Protein AF-0000000085030152 (afdb_homodimer)

Organism: Methanopyrus kandleri (strain AV19 / DSM 6324 / JCM 9639 / NBRC 100938) (NCBI:txid190192)

pLDDT: mean 93.63, std 11.18, range [39.62, 98.94]

Sequence (492 aa):
MAGKLVLVGAGPGDPELLTFKAARAISRGDVILKDRLVPDEIIKEHAPEDAEVIDVGKKPGGEGWTQEEINELIVREGSKGKTVVRVKSGDPLIFGRGAEEIEVALKHGMDVEVVPGVTSAIGVPTSLGLPLTHRKCASSFAVATGHEDPSKPENRVDFGALAEAADTLVVLMGARRLREIAREILEKRGNEPVAILERGTTEQERVKVGTLEDAAEGKLKARPPAVVVVGEVVKWWREVLGRETRMAGKLVLVGAGPGDPELLTFKAARAISRGDVILKDRLVPDEIIKEHAPEDAEVIDVGKKPGGEGWTQEEINELIVREGSKGKTVVRVKSGDPLIFGRGAEEIEVALKHGMDVEVVPGVTSAIGVPTSLGLPLTHRKCASSFAVATGHEDPSKPENRVDFGALAEAADTLVVLMGARRLREIAREILEKRGNEPVAILERGTTEQERVKVGTLEDAAEGKLKARPPAVVVVGEVVKWWREVLGRETR

Solvent-accessible surface area (backbone atoms only — not comparable to full-atom values): 23959 Å² total; per-residue (Å²): 110,45,12,31,39,35,39,22,5,44,7,54,40,29,68,45,48,25,21,48,46,32,43,54,51,38,43,64,22,46,31,35,39,32,34,63,69,43,50,67,66,52,52,71,72,30,40,38,88,83,32,47,77,43,64,54,40,60,42,95,93,70,78,47,59,46,70,67,54,48,47,49,50,51,47,57,47,18,63,73,44,31,34,34,23,41,39,26,49,9,18,30,32,58,85,51,63,36,65,60,50,50,52,55,36,46,77,64,58,25,48,78,46,43,36,48,24,22,31,43,87,52,31,36,40,26,50,71,63,32,40,56,33,38,95,90,67,18,60,21,30,30,42,32,51,46,62,69,56,80,88,43,67,88,62,56,74,51,50,37,47,34,47,71,35,30,46,17,41,33,34,37,64,21,44,92,40,38,34,62,52,24,45,38,28,29,75,66,65,42,78,38,35,30,36,40,35,21,40,34,66,38,97,72,46,41,38,38,59,51,32,25,58,38,21,40,71,61,74,48,81,58,56,79,62,38,42,37,40,36,24,62,45,48,50,49,30,32,72,70,69,60,60,60,62,90,110,47,12,31,40,35,38,22,6,44,8,52,38,30,67,45,47,24,21,50,48,34,44,54,52,40,43,62,21,44,30,36,39,32,34,64,69,42,52,64,65,51,50,71,70,32,40,39,88,84,33,48,76,42,64,53,40,61,42,94,92,68,80,48,59,46,71,68,54,49,46,49,50,53,48,58,48,19,63,74,44,31,34,35,23,40,39,26,49,8,17,27,31,58,86,50,64,36,62,57,48,50,51,56,37,47,77,64,58,25,47,78,46,43,38,48,24,23,31,43,87,53,32,36,40,25,48,71,63,33,39,56,32,39,96,88,65,17,58,20,29,31,43,31,50,46,63,68,54,81,89,43,68,88,62,57,73,51,53,38,47,35,48,70,36,31,45,18,41,33,34,36,63,20,47,91,40,37,34,62,51,25,45,39,29,30,75,66,64,42,78,40,34,29,35,40,35,22,41,35,66,37,96,71,45,40,40,38,59,51,31,24,58,38,21,40,70,61,76,48,82,56,57,79,61,37,42,35,40,36,25,62,46,49,50,50,30,32,71,71,68,60,61,60,61,95

Secondary structure (DSSP, 8-state):
---EEEEEE-BSS-GGG-BHHHHHHHTT-SEEEE-TTS-HHHHHHHS-TT-EEEESS--TTS----HHHHHHHHHHHHTTT-EEEEEESB-TTSSS-HHHHHHHHHHTT-EEEEE----HHHHHHHHTT--S-BTTTBSEEEEEE----TT-GGG---HHHHHHH-SEEEEES-GGGHHHHHHHHHHHH-S-EEEEEETTTSTT-EEEEEEHHHHHTTSS--PSSEEEEESHHHHHHHHHH-----/---EEEEEE-BSS-GGG-BHHHHHHHHT-SEEEE-TTS-HHHHHHHS-TT-EEEESS--TTS----HHHHHHHHHHHHTTT-EEEEEESB-TTSSS-HHHHHHHHHHTT-EEEEE----HHHHHHHHTT--S-BTTTBSEEEEEE----TT-GGG---HHHHHHH-SEEEEES-GGGHHHHHHHHHHHH-S-EEEEEETTTSTT-EEEEEEHHHHHTTSS--PSSEEEEESHHHHHHHHHH-----

Structure (mmCIF, N/CA/C/O backbone):
data_AF-0000000085030152-model_v1
#
loop_
_entity.id
_entity.type
_entity.pdbx_description
1 polymer 'uroporphyrinogen-III C-methyltransferase'
#
loop_
_atom_site.group_PDB
_atom_site.id
_atom_site.type_symbol
_atom_site.label_atom_id
_atom_site.label_alt_id
_atom_site.label_comp_id
_atom_site.label_asym_id
_atom_site.label_entity_id
_atom_site.label_seq_id
_atom_site.pdbx_PDB_ins_code
_atom_site.Cartn_x
_atom_site.Cartn_y
_atom_site.Cartn_z
_atom_site.occupancy
_atom_site.B_iso_or_equiv
_atom_site.auth_seq_id
_atom_site.auth_comp_id
_atom_site.auth_asym_id
_atom_site.auth_atom_id
_atom_site.pdbx_PDB_model_num
ATOM 1 N N . MET A 1 1 ? 14.172 29.625 13.328 1 76.38 1 MET A N 1
ATOM 2 C CA . MET A 1 1 ? 13.484 29.109 12.141 1 76.38 1 MET A CA 1
ATOM 3 C C . MET A 1 1 ? 12.719 27.844 12.469 1 76.38 1 MET A C 1
ATOM 5 O O . MET A 1 1 ? 13.117 27.078 13.359 1 76.38 1 MET A O 1
ATOM 9 N N . ALA A 1 2 ? 11.484 27.719 11.977 1 89.94 2 ALA A N 1
ATOM 10 C CA . ALA A 1 2 ? 10.688 26.562 12.375 1 89.94 2 ALA A CA 1
ATOM 11 C C . ALA A 1 2 ? 11.328 25.266 11.906 1 89.94 2 ALA A C 1
ATOM 13 O O . ALA A 1 2 ? 12.062 25.25 10.906 1 89.94 2 ALA A O 1
ATOM 14 N N . GLY A 1 3 ? 11.32 24.328 12.766 1 97.25 3 GLY A N 1
ATOM 15 C CA . GLY A 1 3 ? 11.93 23.031 12.531 1 97.25 3 GLY A CA 1
ATOM 16 C C . GLY A 1 3 ? 11.258 22.234 11.422 1 97.25 3 GLY A C 1
ATOM 17 O O . GLY A 1 3 ? 10.773 22.828 10.445 1 97.25 3 GLY A O 1
ATOM 18 N N . LYS A 1 4 ? 11.477 20.984 11.438 1 98.5 4 LYS A N 1
ATOM 19 C CA . LYS A 1 4 ? 11.023 20.078 10.383 1 98.5 4 LYS A CA 1
ATOM 20 C C . LYS A 1 4 ? 10.156 18.953 10.953 1 98.5 4 LYS A C 1
ATOM 22 O O . LYS A 1 4 ? 10.438 18.438 12.031 1 98.5 4 LYS A O 1
ATOM 27 N N . LEU A 1 5 ? 9.078 18.688 10.219 1 98.81 5 LEU A N 1
ATOM 28 C CA . LEU A 1 5 ? 8.289 17.484 10.492 1 98.81 5 LEU A CA 1
ATOM 29 C C . LEU A 1 5 ? 8.57 16.406 9.461 1 98.81 5 LEU A C 1
ATOM 31 O O . LEU A 1 5 ? 8.508 16.656 8.258 1 98.81 5 LEU A O 1
ATOM 35 N N . VAL A 1 6 ? 8.93 15.219 9.898 1 98.88 6 VAL A N 1
ATOM 36 C CA . VAL A 1 6 ? 9.07 14.047 9.039 1 98.88 6 VAL A CA 1
ATOM 37 C C . VAL A 1 6 ? 8.047 12.984 9.43 1 98.88 6 VAL A C 1
ATOM 39 O O . VAL A 1 6 ? 8.109 12.43 10.531 1 98.88 6 VAL A O 1
ATOM 42 N N . LEU A 1 7 ? 7.051 12.805 8.578 1 98.88 7 LEU A N 1
ATOM 43 C CA . LEU A 1 7 ? 6.102 11.711 8.766 1 98.88 7 LEU A CA 1
ATOM 44 C C . LEU A 1 7 ? 6.645 10.414 8.172 1 98.88 7 LEU A C 1
ATOM 46 O O . LEU A 1 7 ? 7.008 10.367 6.992 1 98.88 7 LEU A O 1
ATOM 50 N N . VAL A 1 8 ? 6.645 9.352 9 1 98.88 8 VAL A N 1
ATOM 51 C CA . VAL A 1 8 ? 7.297 8.117 8.586 1 98.88 8 VAL A CA 1
ATOM 52 C C . VAL A 1 8 ? 6.328 6.945 8.742 1 98.88 8 VAL A C 1
ATOM 54 O O . VAL A 1 8 ? 5.711 6.777 9.797 1 98.88 8 VAL A O 1
ATOM 57 N N . GLY A 1 9 ? 6.199 6.152 7.637 1 98.88 9 GLY A N 1
ATOM 58 C CA . GLY A 1 9 ? 5.508 4.879 7.746 1 98.88 9 GLY A CA 1
ATOM 59 C C . GLY A 1 9 ? 6.406 3.75 8.219 1 98.88 9 GLY A C 1
ATOM 60 O O . GLY A 1 9 ? 7.418 3.447 7.582 1 98.88 9 GLY A O 1
ATOM 61 N N . ALA A 1 10 ? 5.988 3.062 9.25 1 98.75 10 ALA A N 1
ATOM 62 C CA . ALA A 1 10 ? 6.836 2.051 9.883 1 98.75 10 ALA A CA 1
ATOM 63 C C . ALA A 1 10 ? 6.488 0.655 9.375 1 98.75 10 ALA A C 1
ATOM 65 O O . ALA A 1 10 ? 7.195 -0.312 9.664 1 98.75 10 ALA A O 1
ATOM 66 N N . GLY A 1 11 ? 5.414 0.539 8.625 1 98.62 11 GLY A N 1
ATOM 67 C CA . GLY A 1 11 ? 4.977 -0.769 8.172 1 98.62 11 GLY A CA 1
ATOM 68 C C . GLY A 1 11 ? 3.918 -1.392 9.062 1 98.62 11 GLY A C 1
ATOM 69 O O . GLY A 1 11 ? 3.455 -0.763 10.016 1 98.62 11 GLY A O 1
ATOM 70 N N . PRO A 1 12 ? 3.566 -2.605 8.773 1 98.56 12 PRO A N 1
ATOM 71 C CA . PRO A 1 12 ? 2.352 -3.168 9.367 1 98.56 12 PRO A CA 1
ATOM 72 C C . PRO A 1 12 ? 2.621 -3.889 10.688 1 98.56 12 PRO A C 1
ATOM 74 O O . PRO A 1 12 ? 1.688 -4.379 11.328 1 98.56 12 PRO A O 1
ATOM 77 N N . GLY A 1 13 ? 3.869 -4.016 11.148 1 97.94 13 GLY A N 1
ATOM 78 C CA . GLY A 1 13 ? 4.102 -4.684 12.422 1 97.94 13 GLY A CA 1
ATOM 79 C C . GLY A 1 13 ? 5.445 -5.379 12.492 1 97.94 13 GLY A C 1
ATOM 80 O O . GLY A 1 13 ? 6.094 -5.383 13.539 1 97.94 13 GLY A O 1
ATOM 81 N N . ASP A 1 14 ? 5.836 -6.059 11.461 1 98.56 14 ASP A N 1
ATOM 82 C CA . ASP A 1 14 ? 7.152 -6.68 11.344 1 98.56 14 ASP A CA 1
ATOM 83 C C . ASP A 1 14 ? 8.25 -5.621 11.227 1 98.56 14 ASP A C 1
ATOM 85 O O . ASP A 1 14 ? 8.289 -4.867 10.25 1 98.56 14 ASP A O 1
ATOM 89 N N . PRO A 1 15 ? 9.156 -5.555 12.188 1 98.69 15 PRO A N 1
ATOM 90 C CA . PRO A 1 15 ? 10.188 -4.523 12.125 1 98.69 15 PRO A CA 1
ATOM 91 C C . PRO A 1 15 ? 11.047 -4.625 10.867 1 98.69 15 PRO A C 1
ATOM 93 O O . PRO A 1 15 ? 11.609 -3.625 10.414 1 98.69 15 PRO A O 1
ATOM 96 N N . GLU A 1 16 ? 11.078 -5.758 10.289 1 98.75 16 GLU A N 1
ATOM 97 C CA . GLU A 1 16 ? 11.906 -5.965 9.102 1 98.75 16 GLU A CA 1
ATOM 98 C C . GLU A 1 16 ? 11.234 -5.387 7.859 1 98.75 16 GLU A C 1
ATOM 100 O O . GLU A 1 16 ? 11.859 -5.305 6.797 1 98.75 16 GLU A O 1
ATOM 105 N N . LEU A 1 17 ? 10 -4.992 7.988 1 98.94 17 LEU A N 1
ATOM 106 C CA . LEU A 1 17 ? 9.305 -4.391 6.855 1 98.94 17 LEU A CA 1
ATOM 107 C C . LEU A 1 17 ? 9.469 -2.873 6.859 1 98.94 17 LEU A C 1
ATOM 109 O O . LEU A 1 17 ? 8.867 -2.174 6.047 1 98.94 17 LEU A O 1
ATOM 113 N N . LEU A 1 18 ? 10.336 -2.348 7.758 1 98.94 18 LEU A N 1
ATOM 114 C CA . LEU A 1 18 ? 10.75 -0.949 7.719 1 98.94 18 LEU A CA 1
ATOM 115 C C . LEU A 1 18 ? 11.633 -0.679 6.5 1 98.94 18 LEU A C 1
ATOM 117 O O . LEU A 1 18 ? 12.508 -1.479 6.18 1 98.94 18 LEU A O 1
ATOM 121 N N . THR A 1 19 ? 11.414 0.407 5.801 1 98.94 19 THR A N 1
ATOM 122 C CA . THR A 1 19 ? 12.258 0.772 4.668 1 98.94 19 THR A CA 1
ATOM 123 C C . THR A 1 19 ? 13.562 1.407 5.148 1 98.94 19 THR A C 1
ATOM 125 O O . THR A 1 19 ? 13.625 1.942 6.254 1 98.94 19 THR A O 1
ATOM 128 N N . PHE A 1 20 ? 14.531 1.381 4.312 1 98.94 20 PHE A N 1
ATOM 129 C CA . PHE A 1 20 ? 15.789 2.066 4.613 1 98.94 20 PHE A CA 1
ATOM 130 C C . PHE A 1 20 ? 15.555 3.564 4.781 1 98.94 20 PHE A C 1
ATOM 132 O O . PHE A 1 20 ? 16.141 4.191 5.668 1 98.94 20 PHE A O 1
ATOM 139 N N . LYS A 1 21 ? 14.734 4.137 3.982 1 98.94 21 LYS A N 1
ATOM 140 C CA . LYS A 1 21 ? 14.438 5.562 4.051 1 98.94 21 LYS A CA 1
ATOM 141 C C . LYS A 1 21 ? 13.797 5.93 5.387 1 98.94 21 LYS A C 1
ATOM 143 O O . LYS A 1 21 ? 14.109 6.973 5.965 1 98.94 21 LYS A O 1
ATOM 148 N N . ALA A 1 22 ? 12.875 5.043 5.828 1 98.94 22 ALA A N 1
ATOM 149 C CA . ALA A 1 22 ? 12.242 5.258 7.125 1 98.94 22 ALA A CA 1
ATOM 150 C C . ALA A 1 22 ? 13.273 5.219 8.25 1 98.94 22 ALA A C 1
ATOM 152 O O . ALA A 1 22 ? 13.266 6.074 9.141 1 98.94 22 ALA A O 1
ATOM 153 N N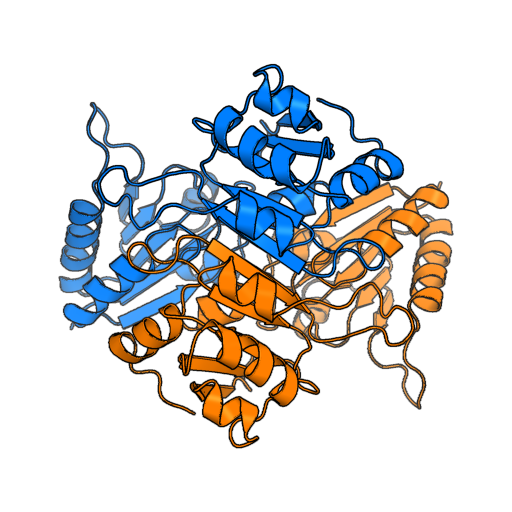 . ALA A 1 23 ? 14.117 4.234 8.227 1 98.94 23 ALA A N 1
ATOM 154 C CA . ALA A 1 23 ? 15.156 4.109 9.242 1 98.94 23 ALA A CA 1
ATOM 155 C C . ALA A 1 23 ? 16.047 5.344 9.266 1 98.94 23 ALA A C 1
ATOM 157 O O . ALA A 1 23 ? 16.375 5.867 10.336 1 98.94 23 ALA A O 1
ATOM 158 N N . ARG A 1 24 ? 16.438 5.785 8.109 1 98.81 24 ARG A N 1
ATOM 159 C CA . ARG A 1 24 ? 17.281 6.969 8 1 98.81 24 ARG A CA 1
ATOM 160 C C . ARG A 1 24 ? 16.578 8.203 8.555 1 98.81 24 ARG A C 1
ATOM 162 O O . ARG A 1 24 ? 17.188 9.031 9.234 1 98.81 24 ARG A O 1
ATOM 169 N N . ALA A 1 25 ? 15.328 8.359 8.227 1 98.88 25 ALA A N 1
ATOM 170 C CA . ALA A 1 25 ? 14.539 9.484 8.734 1 98.88 25 ALA A CA 1
ATOM 171 C C . ALA A 1 25 ? 14.484 9.461 10.258 1 98.88 25 ALA A C 1
ATOM 173 O O . ALA A 1 25 ? 14.664 10.5 10.906 1 98.88 25 ALA A O 1
ATOM 174 N N . ILE A 1 26 ? 14.258 8.289 10.82 1 98.88 26 ILE A N 1
ATOM 175 C CA . ILE A 1 26 ? 14.172 8.141 12.273 1 98.88 26 ILE A CA 1
ATOM 176 C C . ILE A 1 26 ? 15.508 8.523 12.906 1 98.88 26 ILE A C 1
ATOM 178 O O . ILE A 1 26 ? 15.539 9.219 13.93 1 98.88 26 ILE A O 1
ATOM 182 N N . SER A 1 27 ? 16.562 8.195 12.289 1 98.81 27 SER A N 1
ATOM 183 C CA . SER A 1 27 ? 17.906 8.398 12.836 1 98.81 27 SER A CA 1
ATOM 184 C C . SER A 1 27 ? 18.281 9.875 12.852 1 98.81 27 SER A C 1
ATOM 186 O O . SER A 1 27 ? 19.266 10.266 13.477 1 98.81 27 SER A O 1
ATOM 188 N N . ARG A 1 28 ? 17.484 10.68 12.242 1 97.88 28 ARG A N 1
ATOM 189 C CA . ARG A 1 28 ? 17.781 12.102 12.156 1 97.88 28 ARG A CA 1
ATOM 190 C C . ARG A 1 28 ? 16.906 12.914 13.102 1 97.88 28 ARG A C 1
ATOM 192 O O . ARG A 1 28 ? 17.016 14.141 13.164 1 97.88 28 ARG A O 1
ATOM 199 N N . GLY A 1 29 ? 16.109 12.266 13.859 1 98.62 29 GLY A N 1
ATOM 200 C CA . GLY A 1 29 ? 15.117 12.969 14.656 1 98.62 29 GLY A CA 1
ATOM 201 C C . GLY A 1 29 ? 15.664 13.484 15.977 1 98.62 29 GLY A C 1
ATOM 202 O O . GLY A 1 29 ? 16.422 12.781 16.656 1 98.62 29 GLY A O 1
ATOM 203 N N . ASP A 1 30 ? 15.289 14.758 16.297 1 98.62 30 ASP A N 1
ATOM 204 C CA . ASP A 1 30 ? 15.516 15.273 17.641 1 98.62 30 ASP A CA 1
ATOM 205 C C . ASP A 1 30 ? 14.445 14.789 18.609 1 98.62 30 ASP A C 1
ATOM 207 O O . ASP A 1 30 ? 14.727 14.516 19.766 1 98.62 30 ASP A O 1
ATOM 211 N N . VAL A 1 31 ? 13.227 14.734 18.156 1 98.75 31 VAL A N 1
ATOM 212 C CA . VAL A 1 31 ? 12.055 14.258 18.891 1 98.75 31 VAL A CA 1
ATOM 213 C C . VAL A 1 31 ? 11.32 13.219 18.047 1 98.75 31 VAL A C 1
ATOM 215 O O . VAL A 1 31 ? 11.016 13.453 16.875 1 98.75 31 VAL A O 1
ATOM 218 N N . ILE A 1 32 ? 11.078 12.078 18.641 1 98.75 32 ILE A N 1
ATOM 219 C CA . ILE A 1 32 ? 10.375 10.992 17.969 1 98.75 32 ILE A CA 1
ATOM 220 C C . ILE A 1 32 ? 9.016 10.766 18.625 1 98.75 32 ILE A C 1
ATOM 222 O O . ILE A 1 32 ? 8.93 10.477 19.812 1 98.75 32 ILE A O 1
ATOM 226 N N . LEU A 1 33 ? 7.957 11 17.859 1 98.25 33 LEU A N 1
ATOM 227 C CA . LEU A 1 33 ? 6.598 10.68 18.281 1 98.25 33 LEU A CA 1
ATOM 228 C C . LEU A 1 33 ? 6.145 9.344 17.688 1 98.25 33 LEU A C 1
ATOM 230 O O . LEU A 1 33 ? 5.996 9.227 16.469 1 98.25 33 LEU A O 1
ATOM 234 N N . LYS A 1 34 ? 5.922 8.375 18.516 1 97.06 34 LYS A N 1
ATOM 235 C CA . LYS A 1 34 ? 5.637 7.02 18.062 1 97.06 34 LYS A CA 1
ATOM 236 C C . LYS A 1 34 ? 4.18 6.652 18.312 1 97.06 34 LYS A C 1
ATOM 238 O O . LYS A 1 34 ? 3.645 6.902 19.391 1 97.06 34 LYS A O 1
ATOM 243 N N . ASP A 1 35 ? 3.59 5.996 17.297 1 93.94 35 ASP A N 1
ATOM 244 C CA . ASP A 1 35 ? 2.234 5.469 17.422 1 93.94 35 ASP A CA 1
ATOM 245 C C . ASP A 1 35 ? 2.221 4.176 18.219 1 93.94 35 ASP A C 1
ATOM 247 O O . ASP A 1 35 ? 3.252 3.514 18.359 1 93.94 35 ASP A O 1
ATOM 251 N N . ARG A 1 36 ? 1.049 3.816 18.641 1 90.56 36 ARG A N 1
ATOM 252 C CA . ARG A 1 36 ? 0.833 2.688 19.547 1 90.56 36 ARG A CA 1
ATOM 253 C C . ARG A 1 36 ? 1.262 1.378 18.891 1 90.56 36 ARG A C 1
ATOM 255 O O . ARG A 1 36 ? 1.889 0.533 19.531 1 90.56 36 ARG A O 1
ATOM 262 N N . LEU A 1 37 ? 0.99 1.215 17.641 1 93.38 37 LEU A N 1
ATOM 263 C CA . LEU A 1 37 ? 1.164 -0.093 17.016 1 93.38 37 LEU A CA 1
ATOM 264 C C . LEU A 1 37 ? 2.564 -0.234 16.438 1 93.38 37 LEU A C 1
ATOM 266 O O . LEU A 1 37 ? 2.922 -1.294 15.914 1 93.38 37 LEU A O 1
ATOM 270 N N . VAL A 1 38 ? 3.395 0.782 16.484 1 97 38 VAL A N 1
ATOM 271 C CA . VAL A 1 38 ? 4.773 0.716 16.016 1 97 38 VAL A CA 1
ATOM 272 C C . VAL A 1 38 ? 5.613 -0.112 16.984 1 97 38 VAL A C 1
ATOM 274 O O . VAL A 1 38 ? 5.645 0.166 18.188 1 97 38 VAL A O 1
ATOM 277 N N . PRO A 1 39 ? 6.316 -1.089 16.453 1 97.06 39 PRO A N 1
ATOM 278 C CA . PRO A 1 39 ? 7.164 -1.884 17.344 1 97.06 39 PRO A CA 1
ATOM 279 C C . PRO A 1 39 ? 8.242 -1.05 18.031 1 97.06 39 PRO A C 1
ATOM 281 O O . PRO A 1 39 ? 8.891 -0.219 17.391 1 97.06 39 PRO A O 1
ATOM 284 N N . ASP A 1 40 ? 8.484 -1.348 19.297 1 96.75 40 ASP A N 1
ATOM 285 C CA . ASP A 1 40 ? 9.508 -0.638 20.062 1 96.75 40 ASP A CA 1
ATOM 286 C C . ASP A 1 40 ? 10.898 -0.87 19.469 1 96.75 40 ASP A C 1
ATOM 288 O O . ASP A 1 40 ? 11.766 0.004 19.531 1 96.75 40 ASP A O 1
ATOM 292 N N . GLU A 1 41 ? 11.031 -2.018 18.891 1 97.75 41 GLU A N 1
ATOM 293 C CA . GLU A 1 41 ? 12.312 -2.418 18.312 1 97.75 41 GLU A CA 1
ATOM 294 C C . GLU A 1 41 ? 12.773 -1.416 17.25 1 97.75 41 GLU A C 1
ATOM 296 O O . GLU A 1 41 ? 13.969 -1.165 17.109 1 97.75 41 GLU A O 1
ATOM 301 N N . ILE A 1 42 ? 11.867 -0.872 16.531 1 98.62 42 ILE A N 1
ATOM 302 C CA . ILE A 1 42 ? 12.18 0.079 15.469 1 98.62 42 ILE A CA 1
ATOM 303 C C . ILE A 1 42 ? 12.812 1.334 16.062 1 98.62 42 ILE A C 1
ATOM 305 O O . ILE A 1 42 ? 13.828 1.824 15.57 1 98.62 42 ILE A O 1
ATOM 309 N N . ILE A 1 43 ? 12.234 1.825 17.141 1 98.38 43 ILE A N 1
ATOM 310 C CA . ILE A 1 43 ? 12.727 3.035 17.797 1 98.38 43 ILE A CA 1
ATOM 311 C C . ILE A 1 43 ? 14.07 2.746 18.469 1 98.38 43 ILE A C 1
ATOM 313 O O . ILE A 1 43 ? 15.023 3.506 18.297 1 98.38 43 ILE A O 1
ATOM 317 N N . LYS A 1 44 ? 14.156 1.626 19.156 1 98.06 44 LYS A N 1
ATOM 318 C CA . LYS A 1 44 ? 15.375 1.247 19.859 1 98.06 44 LYS A CA 1
ATOM 319 C C . LYS A 1 44 ? 16.562 1.135 18.906 1 98.06 44 LYS A C 1
ATOM 321 O O . LYS A 1 44 ? 17.672 1.542 19.234 1 98.06 44 LYS A O 1
ATOM 326 N N . GLU A 1 45 ? 16.281 0.688 17.766 1 98.44 45 GLU A N 1
ATOM 327 C CA . GLU A 1 45 ? 17.359 0.374 16.828 1 98.44 45 GLU A CA 1
ATOM 328 C C . GLU A 1 45 ? 17.781 1.612 16.047 1 98.44 45 GLU A C 1
ATOM 330 O O . GLU A 1 45 ? 18.953 1.748 15.672 1 98.44 45 GLU A O 1
ATOM 335 N N . HIS A 1 46 ? 16.828 2.541 15.812 1 98.75 46 HIS A N 1
ATOM 336 C CA . HIS A 1 46 ? 17.156 3.518 14.781 1 98.75 46 HIS A CA 1
ATOM 337 C C . HIS A 1 46 ? 17.141 4.938 15.344 1 98.75 46 HIS A C 1
ATOM 339 O O . HIS A 1 46 ? 17.672 5.859 14.727 1 98.75 46 HIS A O 1
ATOM 345 N N . ALA A 1 47 ? 16.531 5.152 16.453 1 98.56 47 ALA A N 1
ATOM 346 C CA . ALA A 1 47 ? 16.5 6.492 17.031 1 98.56 47 ALA A CA 1
ATOM 347 C C . ALA A 1 47 ? 17.859 6.883 17.594 1 98.56 47 ALA A C 1
ATOM 349 O O . ALA A 1 47 ? 18.562 6.051 18.188 1 98.56 47 ALA A O 1
ATOM 350 N N . PRO A 1 48 ? 18.234 8.148 17.484 1 98.31 48 PRO A N 1
ATOM 351 C CA . PRO A 1 48 ? 19.453 8.602 18.172 1 98.31 48 PRO A CA 1
ATOM 352 C C . PRO A 1 48 ? 19.359 8.445 19.688 1 98.31 48 PRO A C 1
ATOM 354 O O . PRO A 1 48 ? 18.281 8.57 20.25 1 98.31 48 PRO A O 1
ATOM 357 N N . GLU A 1 49 ? 20.484 8.289 20.234 1 97.12 49 GLU A N 1
ATOM 358 C CA . GLU A 1 49 ? 20.547 8.102 21.672 1 97.12 49 GLU A CA 1
ATOM 359 C C . GLU A 1 49 ? 20.031 9.328 22.406 1 97.12 49 GLU A C 1
ATOM 361 O O . GLU A 1 49 ? 19.406 9.203 23.469 1 97.12 49 GLU A O 1
ATOM 366 N N . ASP A 1 50 ? 20.234 10.43 21.891 1 97.75 50 ASP A N 1
ATOM 367 C CA . ASP A 1 50 ? 19.891 11.672 22.578 1 97.75 50 ASP A CA 1
ATOM 368 C C . ASP A 1 50 ? 18.516 12.18 22.141 1 97.75 50 ASP A C 1
ATOM 370 O O . ASP A 1 50 ? 18.062 13.234 22.594 1 97.75 50 ASP A O 1
ATOM 374 N N . ALA A 1 51 ? 17.844 11.461 21.266 1 98.44 51 ALA A N 1
ATOM 375 C CA . ALA A 1 51 ? 16.5 11.875 20.844 1 98.44 51 ALA A CA 1
ATOM 376 C C . ALA A 1 51 ? 15.492 11.727 21.969 1 98.44 51 ALA A C 1
ATOM 378 O O . ALA A 1 51 ? 15.555 10.773 22.75 1 98.44 51 ALA A O 1
ATOM 379 N N . GLU A 1 52 ? 14.555 12.648 22.094 1 98.38 52 GLU A N 1
ATOM 380 C CA . GLU A 1 52 ? 13.391 12.477 22.953 1 98.38 52 GLU A CA 1
ATOM 381 C C . GLU A 1 52 ? 12.336 11.602 22.281 1 98.38 52 GLU A C 1
ATOM 383 O O . GLU A 1 52 ? 11.859 11.906 21.188 1 98.38 52 GLU A O 1
ATOM 388 N N . VAL A 1 53 ? 12.016 10.516 22.938 1 97.88 53 VAL A N 1
ATOM 389 C CA . VAL A 1 53 ? 11.016 9.594 22.391 1 97.88 53 VAL A CA 1
ATOM 390 C C . VAL A 1 53 ? 9.727 9.695 23.203 1 97.88 53 VAL A C 1
ATOM 392 O O . VAL A 1 53 ? 9.734 9.539 24.422 1 97.88 53 VAL A O 1
ATOM 395 N N . ILE A 1 54 ? 8.617 9.977 22.516 1 96.81 54 ILE A N 1
ATOM 396 C CA . ILE A 1 54 ? 7.309 10.125 23.156 1 96.81 54 ILE A CA 1
ATOM 397 C C . ILE A 1 54 ? 6.312 9.172 22.5 1 96.81 54 ILE A C 1
ATOM 399 O O . ILE A 1 54 ? 6.086 9.227 21.297 1 96.81 54 ILE A O 1
ATOM 403 N N . ASP A 1 55 ? 5.73 8.289 23.266 1 95 55 ASP A N 1
ATOM 404 C CA . ASP A 1 55 ? 4.645 7.438 22.797 1 95 55 ASP A CA 1
ATOM 405 C C . ASP A 1 55 ? 3.316 8.188 22.797 1 95 55 ASP A C 1
ATOM 407 O O . ASP A 1 55 ? 2.789 8.531 23.844 1 95 55 ASP A O 1
ATOM 411 N N . VAL A 1 56 ? 2.832 8.367 21.656 1 94.25 56 VAL A N 1
ATOM 412 C CA . VAL A 1 56 ? 1.613 9.164 21.562 1 94.25 56 VAL A CA 1
ATOM 413 C C . VAL A 1 56 ? 0.409 8.258 21.344 1 94.25 56 VAL A C 1
ATOM 415 O O . VAL A 1 56 ? -0.678 8.719 21 1 94.25 56 VAL A O 1
ATOM 418 N N . GLY A 1 57 ? 0.659 6.875 21.359 1 82.06 57 GLY A N 1
ATOM 419 C CA . GLY A 1 57 ? -0.463 5.953 21.328 1 82.06 57 GLY A CA 1
ATOM 420 C C . GLY A 1 57 ? -1.189 5.844 22.656 1 82.06 57 GLY A C 1
ATOM 421 O O . GLY A 1 57 ? -2.396 5.598 22.688 1 82.06 57 GLY A O 1
ATOM 422 N N . LYS A 1 58 ? -0.224 5.469 23.938 1 59.94 58 LYS A N 1
ATOM 423 C CA . LYS A 1 58 ? -0.718 5.086 25.25 1 59.94 58 LYS A CA 1
ATOM 424 C C . LYS A 1 58 ? -0.632 6.254 26.234 1 59.94 58 LYS A C 1
ATOM 426 O O . LYS A 1 58 ? 0.368 6.977 26.25 1 59.94 58 LYS A O 1
ATOM 431 N N . LYS A 1 59 ? -1.252 7.332 26.641 1 52.19 59 LYS A N 1
ATOM 432 C CA . LYS A 1 59 ? -0.854 7.969 27.891 1 52.19 59 LYS A CA 1
ATOM 433 C C . LYS A 1 59 ? -1.07 7.035 29.078 1 52.19 59 LYS A C 1
ATOM 435 O O . LYS A 1 59 ? -2.07 6.316 29.141 1 52.19 59 LYS A O 1
ATOM 440 N N . PRO A 1 60 ? -0.068 6.625 29.969 1 39.62 60 PRO A N 1
ATOM 441 C CA . PRO A 1 60 ? -0.259 6.059 31.312 1 39.62 60 PRO A CA 1
ATOM 442 C C . PRO A 1 60 ? -1.355 6.77 32.094 1 39.62 60 PRO A C 1
ATOM 444 O O . PRO A 1 60 ? -1.351 8 32.188 1 39.62 60 PRO A O 1
ATOM 447 N N . GLY A 1 61 ? -2.57 6.164 32.562 1 45.94 61 GLY A N 1
ATOM 448 C CA . GLY A 1 61 ? -3.641 6.512 33.469 1 45.94 61 GLY A CA 1
ATOM 449 C C . GLY A 1 61 ? -4.926 6.906 32.781 1 45.94 61 GLY A C 1
ATOM 450 O O . GLY A 1 61 ? -5.844 7.445 33.406 1 45.94 61 GLY A O 1
ATOM 451 N N . GLY A 1 62 ? -5.324 6.684 31.531 1 47.88 62 GLY A N 1
ATOM 452 C CA . GLY A 1 62 ? -6.605 6.688 30.844 1 47.88 62 GLY A CA 1
ATOM 453 C C . GLY A 1 62 ? -6.539 7.266 29.438 1 47.88 62 GLY A C 1
ATOM 454 O O . GLY A 1 62 ? -6.375 6.527 28.469 1 47.88 62 GLY A O 1
ATOM 455 N N . GLU A 1 63 ? -6.695 8.695 29.234 1 57.44 63 GLU A N 1
ATOM 456 C CA . GLU A 1 63 ? -7.141 9.477 28.078 1 57.44 63 GLU A CA 1
ATOM 457 C C . GLU A 1 63 ? -6.023 9.633 27.047 1 57.44 63 GLU A C 1
ATOM 459 O O . GLU A 1 63 ? -4.922 10.07 27.391 1 57.44 63 GLU A O 1
ATOM 464 N N . GLY A 1 64 ? -5.805 8.82 25.984 1 70.31 64 GLY A N 1
ATOM 465 C CA . GLY A 1 64 ? -4.879 8.891 24.859 1 70.31 64 GLY A CA 1
ATOM 466 C C . GLY A 1 64 ? -4.77 10.281 24.266 1 70.31 64 GLY A C 1
ATOM 467 O O . GLY A 1 64 ? -5.488 11.195 24.672 1 70.31 64 GLY A O 1
ATOM 468 N N . TRP A 1 65 ? -3.537 10.453 23.703 1 87.25 65 TRP A N 1
ATOM 469 C CA . TRP A 1 65 ? -3.338 11.734 23.016 1 87.25 65 TRP A CA 1
ATOM 470 C C . TRP A 1 65 ? -4.426 11.969 21.984 1 87.25 65 TRP A C 1
ATOM 472 O O . TRP A 1 65 ? -4.758 11.078 21.203 1 87.25 65 TRP A O 1
ATOM 482 N N . THR A 1 66 ? -5.105 13.031 22.188 1 90.75 66 THR A N 1
ATOM 483 C CA . THR A 1 66 ? -5.98 13.438 21.094 1 90.75 66 THR A CA 1
ATOM 484 C C . THR A 1 66 ? -5.164 13.953 19.922 1 90.75 66 THR A C 1
ATOM 486 O O . THR A 1 66 ? -3.984 14.281 20.062 1 90.75 66 THR A O 1
ATOM 489 N N . GLN A 1 67 ? -5.723 13.977 18.797 1 93.31 67 GLN A N 1
ATOM 490 C CA . GLN A 1 67 ? -5.055 14.539 17.625 1 93.31 67 GLN A CA 1
ATOM 491 C C . GLN A 1 67 ? -4.633 15.984 17.875 1 93.31 67 GLN A C 1
ATOM 493 O O . GLN A 1 67 ? -3.551 16.391 17.453 1 93.31 67 GLN A O 1
ATOM 498 N N . GLU A 1 68 ? -5.465 16.719 18.562 1 94.44 68 GLU A N 1
ATOM 499 C CA . GLU A 1 68 ? -5.16 18.109 18.891 1 94.44 68 GLU A CA 1
ATOM 500 C C . GLU A 1 68 ? -3.914 18.219 19.75 1 94.44 68 GLU A C 1
ATOM 502 O O . GLU A 1 68 ? -3.057 19.078 19.516 1 94.44 68 GLU A O 1
ATOM 507 N N . GLU A 1 69 ? -3.846 17.359 20.672 1 95.19 69 GLU A N 1
ATOM 508 C CA . GLU A 1 69 ? -2.684 17.344 21.547 1 95.19 69 GLU A CA 1
ATOM 509 C C . GLU A 1 69 ? -1.414 16.984 20.781 1 95.19 69 GLU A C 1
ATOM 511 O O . GLU A 1 69 ? -0.35 17.562 21.031 1 95.19 69 GLU A O 1
ATOM 516 N N . ILE A 1 70 ? -1.529 16.047 19.891 1 96.88 70 ILE A N 1
ATOM 517 C CA . ILE A 1 70 ? -0.387 15.641 19.078 1 96.88 70 ILE A CA 1
ATOM 518 C C . ILE A 1 70 ? 0.048 16.797 18.172 1 96.88 70 ILE A C 1
ATOM 520 O O . ILE A 1 70 ? 1.241 17.078 18.062 1 96.88 70 ILE A O 1
ATOM 524 N N . ASN A 1 71 ? -0.917 17.453 17.641 1 97.62 71 ASN A N 1
ATOM 525 C CA . ASN A 1 71 ? -0.625 18.609 16.797 1 97.62 71 ASN A CA 1
ATOM 526 C C . ASN A 1 71 ? 0.124 19.688 17.578 1 97.62 71 ASN A C 1
ATOM 528 O O . ASN A 1 71 ? 1.104 20.25 17.078 1 97.62 71 ASN A O 1
ATOM 532 N N . GLU A 1 72 ? -0.355 19.938 18.75 1 97.62 72 GLU A N 1
ATOM 533 C CA . GLU A 1 72 ? 0.28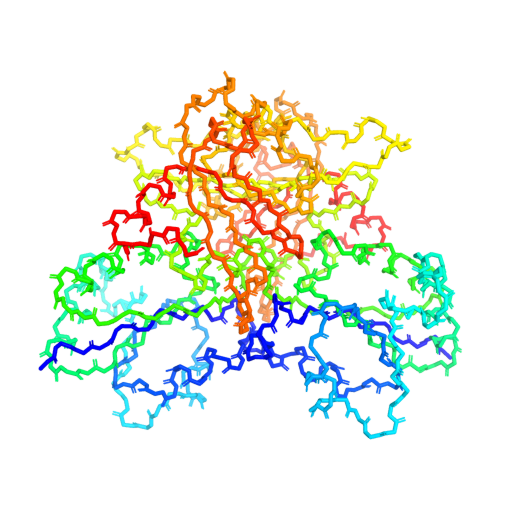9 20.938 19.609 1 97.62 72 GLU A CA 1
ATOM 534 C C . GLU A 1 72 ? 1.73 20.547 19.922 1 97.62 72 GLU A C 1
ATOM 536 O O . GLU A 1 72 ? 2.621 21.391 19.938 1 97.62 72 GLU A O 1
ATOM 541 N N . LEU A 1 73 ? 1.887 19.297 20.172 1 97.5 73 LEU A N 1
ATOM 542 C CA . LEU A 1 73 ? 3.219 18.781 20.469 1 97.5 73 LEU A CA 1
ATOM 543 C C . LEU A 1 73 ? 4.148 18.969 19.281 1 97.5 73 LEU A C 1
ATOM 545 O O . LEU A 1 73 ? 5.297 19.391 19.438 1 97.5 73 LEU A O 1
ATOM 549 N N . ILE A 1 74 ? 3.695 18.656 18.078 1 98.44 74 ILE A N 1
ATOM 550 C CA . ILE A 1 74 ? 4.461 18.828 16.844 1 98.44 74 ILE A CA 1
ATOM 551 C C . ILE A 1 74 ? 4.891 20.281 16.703 1 98.44 74 ILE A C 1
ATOM 553 O O . ILE A 1 74 ? 6.07 20.562 16.484 1 98.44 74 ILE A O 1
ATOM 557 N N . VAL A 1 75 ? 3.984 21.188 16.922 1 98.25 75 VAL A N 1
ATOM 558 C CA . VAL A 1 75 ? 4.238 22.609 16.734 1 98.25 75 VAL A CA 1
ATOM 559 C C . VAL A 1 75 ? 5.199 23.109 17.812 1 98.25 75 VAL A C 1
ATOM 561 O O . VAL A 1 75 ? 6.133 23.859 17.516 1 98.25 75 VAL A O 1
ATOM 564 N N . ARG A 1 76 ? 4.93 22.688 19 1 98.12 76 ARG A N 1
ATOM 565 C CA . ARG A 1 76 ? 5.762 23.109 20.125 1 98.12 76 ARG A CA 1
ATOM 566 C C . ARG A 1 76 ? 7.223 22.734 19.906 1 98.12 76 ARG A C 1
ATOM 568 O O . ARG A 1 76 ? 8.117 23.562 20.016 1 98.12 76 ARG A O 1
ATOM 575 N N . GLU A 1 77 ? 7.461 21.484 19.516 1 98.19 77 GLU A N 1
ATOM 576 C CA . GLU A 1 77 ? 8.828 21.016 19.297 1 98.19 77 GLU A CA 1
ATOM 577 C C . GLU A 1 77 ? 9.422 21.625 18.031 1 98.19 77 GLU A C 1
ATOM 579 O O . GLU A 1 77 ? 10.602 21.969 18 1 98.19 77 GLU A O 1
ATOM 584 N N . GLY A 1 78 ? 8.617 21.688 16.984 1 97.75 78 GLY A N 1
ATOM 585 C CA . GLY A 1 78 ? 9.062 22.312 15.75 1 97.75 78 GLY A CA 1
ATOM 586 C C . GLY A 1 78 ? 9.469 23.766 15.922 1 97.75 78 GLY A C 1
ATOM 587 O O . GLY A 1 78 ? 10.422 24.234 15.289 1 97.75 78 GLY A O 1
ATOM 588 N N . SER A 1 79 ? 8.781 24.484 16.812 1 97.19 79 SER A N 1
ATOM 589 C CA . SER A 1 79 ? 9.062 25.906 17.047 1 97.19 79 SER A CA 1
ATOM 590 C C . SER A 1 79 ? 10.43 26.094 17.688 1 97.19 79 SER A C 1
ATOM 592 O O . SER A 1 79 ? 10.992 27.188 17.656 1 97.19 79 SER A O 1
ATOM 594 N N . LYS A 1 80 ? 10.961 25.078 18.234 1 97.75 80 LYS A N 1
ATOM 595 C CA . LYS A 1 80 ? 12.297 25.109 18.828 1 97.75 80 LYS A CA 1
ATOM 596 C C . LYS A 1 80 ? 13.375 24.828 17.781 1 97.75 80 LYS A C 1
ATOM 598 O O . LYS A 1 80 ? 14.547 24.688 18.125 1 97.75 80 LYS A O 1
ATOM 603 N N . GLY A 1 81 ? 12.961 24.625 16.562 1 98.12 81 GLY A N 1
ATOM 604 C CA . GLY A 1 81 ? 13.891 24.359 15.484 1 98.12 81 GLY A CA 1
ATOM 605 C C . GLY A 1 81 ? 14.266 22.891 15.367 1 98.12 81 GLY A C 1
ATOM 606 O O . GLY A 1 81 ? 15.188 22.531 14.625 1 98.12 81 GLY A O 1
ATOM 607 N N . LYS A 1 82 ? 13.562 22.047 16.016 1 98.56 82 LYS A N 1
ATOM 608 C CA . LYS A 1 82 ? 13.906 20.625 16.094 1 98.56 82 LYS A CA 1
ATOM 609 C C . LYS A 1 82 ? 13.32 19.859 14.914 1 98.56 82 LYS A C 1
ATOM 611 O O . LYS A 1 82 ? 12.352 20.312 14.297 1 98.56 82 LYS A O 1
ATOM 616 N N . THR A 1 83 ? 13.961 18.766 14.586 1 98.75 83 THR A N 1
ATOM 617 C CA . THR A 1 83 ? 13.375 17.781 13.68 1 98.75 83 THR A CA 1
ATOM 618 C C . THR A 1 83 ? 12.469 16.812 14.438 1 98.75 83 THR A C 1
ATOM 620 O O . THR A 1 83 ? 12.938 16.016 15.242 1 98.75 83 THR A O 1
ATOM 623 N N . VAL A 1 84 ? 11.188 16.953 14.172 1 98.88 84 VAL A N 1
ATOM 624 C CA . VAL A 1 84 ? 10.188 16.078 14.773 1 98.88 84 VAL A CA 1
ATOM 625 C C . VAL A 1 84 ? 9.859 14.922 13.82 1 98.88 84 VAL A C 1
ATOM 627 O O . VAL A 1 84 ? 9.375 15.156 12.711 1 98.88 84 VAL A O 1
ATOM 630 N N . VAL A 1 85 ? 10.133 13.68 14.234 1 98.94 85 VAL A N 1
ATOM 631 C CA . VAL A 1 85 ? 9.812 12.508 13.43 1 98.94 85 VAL A CA 1
ATOM 632 C C . VAL A 1 85 ? 8.57 11.82 13.992 1 98.94 85 VAL A C 1
ATOM 634 O O . VAL A 1 85 ? 8.586 11.336 15.133 1 98.94 85 VAL A O 1
ATOM 637 N N . ARG A 1 86 ? 7.527 11.867 13.234 1 98.88 86 ARG A N 1
ATOM 638 C CA . ARG A 1 86 ? 6.266 11.219 13.57 1 98.88 86 ARG A CA 1
ATOM 639 C C . ARG A 1 86 ? 6.184 9.828 12.945 1 98.88 86 ARG A C 1
ATOM 641 O O . ARG A 1 86 ? 5.918 9.695 11.742 1 98.88 86 ARG A O 1
ATOM 648 N N . VAL A 1 87 ? 6.379 8.758 13.789 1 98.75 87 VAL A N 1
ATOM 649 C CA . VAL A 1 87 ? 6.441 7.391 13.289 1 98.75 87 VAL A CA 1
ATOM 650 C C . VAL A 1 87 ? 5.066 6.734 13.414 1 98.75 87 VAL A C 1
ATOM 652 O O . VAL A 1 87 ? 4.57 6.523 14.523 1 98.75 87 VAL A O 1
ATOM 655 N N . LYS A 1 88 ? 4.512 6.457 12.297 1 98.25 88 LYS A N 1
ATOM 656 C CA . LYS A 1 88 ? 3.148 5.938 12.242 1 98.25 88 LYS A CA 1
ATOM 657 C C . LYS A 1 88 ? 3.129 4.496 11.75 1 98.25 88 LYS A C 1
ATOM 659 O O . LYS A 1 88 ? 3.988 4.09 10.969 1 98.25 88 LYS A O 1
ATOM 664 N N . SER A 1 89 ? 2.152 3.697 12.219 1 97.38 89 SER A N 1
ATOM 665 C CA . SER A 1 89 ? 1.961 2.334 11.734 1 97.38 89 SER A CA 1
ATOM 666 C C . SER A 1 89 ? 1.491 2.326 10.281 1 97.38 89 SER A C 1
ATOM 668 O O . SER A 1 89 ? 0.676 3.16 9.883 1 97.38 89 SER A O 1
ATOM 670 N N . GLY A 1 90 ? 2.021 1.371 9.539 1 98.06 90 GLY A N 1
ATOM 671 C CA . GLY A 1 90 ? 1.661 1.291 8.133 1 98.06 90 GLY A CA 1
ATOM 672 C C . GLY A 1 90 ? 2.221 2.434 7.309 1 98.06 90 GLY A C 1
ATOM 673 O O . GLY A 1 90 ? 3.432 2.664 7.297 1 98.06 90 GLY A O 1
ATOM 674 N N . ASP A 1 91 ? 1.373 3.148 6.676 1 98.75 91 ASP A N 1
ATOM 675 C CA . ASP A 1 91 ? 1.668 4.344 5.895 1 98.75 91 ASP A CA 1
ATOM 676 C C . ASP A 1 91 ? 1.036 5.582 6.523 1 98.75 91 ASP A C 1
ATOM 678 O O . ASP A 1 91 ? -0.109 5.539 6.977 1 98.75 91 ASP A O 1
ATOM 682 N N . PRO A 1 92 ? 1.765 6.691 6.496 1 98.5 92 PRO A N 1
ATOM 683 C CA . PRO A 1 92 ? 1.29 7.848 7.262 1 98.5 92 PRO A CA 1
ATOM 684 C C . PRO A 1 92 ? 0.057 8.5 6.645 1 98.5 92 PRO A C 1
ATOM 686 O O . PRO A 1 92 ? -0.632 9.281 7.305 1 98.5 92 PRO A O 1
ATOM 689 N N . LEU A 1 93 ? -0.228 8.219 5.375 1 98.5 93 LEU A N 1
ATOM 690 C CA . LEU A 1 93 ? -1.298 8.961 4.715 1 98.5 93 LEU A CA 1
ATOM 691 C C . LEU A 1 93 ? -2.441 8.031 4.324 1 98.5 93 LEU A C 1
ATOM 693 O O . LEU A 1 93 ? -3.27 8.375 3.48 1 98.5 93 LEU A O 1
ATOM 697 N N . ILE A 1 94 ? -2.48 6.824 4.914 1 98.38 94 ILE A N 1
ATOM 698 C CA . ILE A 1 94 ? -3.598 5.895 4.816 1 98.38 94 ILE A CA 1
ATOM 699 C C . ILE A 1 94 ? -4.254 5.727 6.184 1 98.38 94 ILE A C 1
ATOM 701 O O . ILE A 1 94 ? -3.727 5.031 7.051 1 98.38 94 ILE A O 1
ATOM 705 N N . PHE A 1 95 ? -5.297 6.398 6.383 1 95.94 95 PHE A N 1
ATOM 706 C CA . PHE A 1 95 ? -6.074 6.371 7.617 1 95.94 95 PHE A CA 1
ATOM 707 C C . PHE A 1 95 ? -5.195 6.715 8.812 1 95.94 95 PHE A C 1
ATOM 709 O O . PHE A 1 95 ? -5.375 6.16 9.898 1 95.94 95 PHE A O 1
ATOM 716 N N . GLY A 1 96 ? -4.211 7.609 8.617 1 92.56 96 GLY A N 1
ATOM 717 C CA . GLY A 1 96 ? -3.234 7.895 9.656 1 92.56 96 GLY A CA 1
ATOM 718 C C . GLY A 1 96 ? -3.289 9.328 10.148 1 92.56 96 GLY A C 1
ATOM 719 O O . GLY A 1 96 ? -2.455 9.742 10.953 1 92.56 96 GLY A O 1
ATOM 720 N N . ARG A 1 97 ? -4.168 10.141 9.656 1 93.75 97 ARG A N 1
ATOM 721 C CA . ARG A 1 97 ? -4.328 11.539 10.039 1 93.75 97 ARG A CA 1
ATOM 722 C C . ARG A 1 97 ? -3.092 12.352 9.672 1 93.75 97 ARG A C 1
ATOM 724 O O . ARG A 1 97 ? -2.859 13.43 10.227 1 93.75 97 ARG A O 1
ATOM 731 N N . GLY A 1 98 ? -2.207 11.797 8.852 1 97.44 98 GLY A N 1
ATOM 732 C CA . GLY A 1 98 ? -1.002 12.492 8.422 1 97.44 98 GLY A CA 1
ATOM 733 C C . GLY A 1 98 ? -1.284 13.82 7.758 1 97.44 98 GLY A C 1
ATOM 734 O O . GLY A 1 98 ? -0.522 14.781 7.922 1 97.44 98 GLY A O 1
ATOM 735 N N . ALA A 1 99 ? -2.4 13.859 7.035 1 97.38 99 ALA A N 1
ATOM 736 C CA . ALA A 1 99 ? -2.758 15.094 6.34 1 97.38 99 ALA A CA 1
ATOM 737 C C . ALA A 1 99 ? -3.002 16.234 7.332 1 97.38 99 ALA A C 1
ATOM 739 O O . ALA A 1 99 ? -2.59 17.375 7.094 1 97.38 99 ALA A O 1
ATOM 740 N N . GLU A 1 100 ? -3.617 15.914 8.438 1 96.38 100 GLU A N 1
ATOM 741 C CA . GLU A 1 100 ? -3.857 16.906 9.477 1 96.38 100 GLU A CA 1
ATOM 742 C C . GLU A 1 100 ? -2.547 17.422 10.078 1 96.38 100 GLU A C 1
ATOM 744 O O . GLU A 1 100 ? -2.398 18.609 10.336 1 96.38 100 GLU A O 1
ATOM 749 N N . GLU A 1 101 ? -1.685 16.531 10.25 1 98.25 101 GLU A N 1
ATOM 750 C CA . GLU A 1 101 ? -0.395 16.891 10.836 1 98.25 101 GLU A CA 1
ATOM 751 C C . GLU A 1 101 ? 0.443 17.719 9.867 1 98.25 101 GLU A C 1
ATOM 753 O O . GLU A 1 101 ? 1.133 18.656 10.273 1 98.25 101 GLU A O 1
ATOM 758 N N . ILE A 1 102 ? 0.376 17.406 8.586 1 98.25 102 ILE A N 1
ATOM 759 C CA . ILE A 1 102 ? 1.04 18.203 7.555 1 98.25 102 ILE A CA 1
ATOM 760 C C . ILE A 1 102 ? 0.509 19.625 7.578 1 98.25 102 ILE A C 1
ATOM 762 O O . ILE A 1 102 ? 1.288 20.594 7.602 1 98.25 102 ILE A O 1
ATOM 766 N N . GLU A 1 103 ? -0.775 19.734 7.637 1 97.19 103 GLU A N 1
ATOM 767 C CA . GLU A 1 103 ? -1.415 21.047 7.59 1 97.19 103 GLU A CA 1
ATOM 768 C C . GLU A 1 103 ? -0.963 21.922 8.75 1 97.19 103 GLU A C 1
ATOM 770 O O . GLU A 1 103 ? -0.598 23.094 8.555 1 97.19 103 GLU A O 1
ATOM 775 N N . VAL A 1 104 ? -1.004 21.344 9.914 1 97.5 104 VAL A N 1
ATOM 776 C CA . VAL A 1 104 ? -0.664 22.109 11.109 1 97.5 104 VAL A CA 1
ATOM 777 C C . VAL A 1 104 ? 0.809 22.516 11.07 1 97.5 104 VAL A C 1
ATOM 779 O O . VAL A 1 104 ? 1.16 23.641 11.398 1 97.5 104 VAL A O 1
ATOM 782 N N . ALA A 1 105 ? 1.691 21.641 10.648 1 98.38 105 ALA A N 1
ATOM 783 C CA . ALA A 1 105 ? 3.121 21.922 10.562 1 98.38 105 ALA A CA 1
ATOM 784 C C . ALA A 1 105 ? 3.396 23.062 9.586 1 98.38 105 ALA A C 1
ATOM 786 O O . ALA A 1 105 ? 4.121 24 9.906 1 98.38 105 ALA A O 1
ATOM 787 N N . LEU A 1 106 ? 2.773 22.984 8.43 1 97.12 106 LEU A N 1
ATOM 788 C CA . LEU A 1 106 ? 2.988 23.984 7.398 1 97.12 106 LEU A CA 1
ATOM 789 C C . LEU A 1 106 ? 2.459 25.344 7.848 1 97.12 106 LEU A C 1
ATOM 791 O O . LEU A 1 106 ? 3.102 26.375 7.617 1 97.12 106 LEU A O 1
ATOM 795 N N . LYS A 1 107 ? 1.296 25.359 8.477 1 96.62 107 LYS A N 1
ATOM 796 C CA . LYS A 1 107 ? 0.689 26.578 8.977 1 96.62 107 LYS A CA 1
ATOM 797 C C . LYS A 1 107 ? 1.624 27.297 9.945 1 96.62 107 LYS A C 1
ATOM 799 O O . LYS A 1 107 ? 1.573 28.531 10.078 1 96.62 107 LYS A O 1
ATOM 804 N N . HIS A 1 108 ? 2.475 26.562 10.516 1 97.62 108 HIS A N 1
ATOM 805 C CA . HIS A 1 108 ? 3.367 27.141 11.516 1 97.62 108 HIS A CA 1
ATOM 806 C C . HIS A 1 108 ? 4.785 27.281 10.969 1 97.62 108 HIS A C 1
ATOM 808 O O . HIS A 1 108 ? 5.738 27.406 11.734 1 97.62 108 HIS A O 1
ATOM 814 N N . GLY A 1 109 ? 4.914 27.078 9.672 1 96.81 109 GLY A N 1
ATOM 815 C CA . GLY A 1 109 ? 6.156 27.422 9 1 96.81 109 GLY A CA 1
ATOM 816 C C . GLY A 1 109 ? 7.172 26.297 9.023 1 96.81 109 GLY A C 1
ATOM 817 O O . GLY A 1 109 ? 8.352 26.5 8.727 1 96.81 109 GLY A O 1
ATOM 818 N N . MET A 1 110 ? 6.785 25.125 9.43 1 97.88 110 MET A N 1
ATOM 819 C CA . MET A 1 110 ? 7.703 23.984 9.445 1 97.88 110 MET A CA 1
ATOM 820 C C . MET A 1 110 ? 7.871 23.406 8.047 1 97.88 110 MET A C 1
ATOM 822 O O . MET A 1 110 ? 6.934 23.406 7.25 1 97.88 110 MET A O 1
ATOM 826 N N . ASP A 1 111 ? 9.07 22.922 7.715 1 97.31 111 ASP A N 1
ATOM 827 C CA . ASP A 1 111 ? 9.234 22.062 6.555 1 97.31 111 ASP A CA 1
ATOM 828 C C . ASP A 1 111 ? 8.633 20.672 6.816 1 97.31 111 ASP A C 1
ATOM 830 O O . ASP A 1 111 ? 8.586 20.219 7.961 1 97.31 111 ASP A O 1
ATOM 834 N N . VAL A 1 112 ? 8.188 20.062 5.723 1 98.19 112 VAL A N 1
ATOM 835 C CA . VAL A 1 112 ? 7.562 18.766 5.895 1 98.19 112 VAL A CA 1
ATOM 836 C C . VAL A 1 112 ? 8.164 17.766 4.906 1 98.19 112 VAL A C 1
ATOM 838 O O . VAL A 1 112 ? 8.375 18.094 3.736 1 98.19 112 VAL A O 1
ATOM 841 N N . GLU A 1 113 ? 8.445 16.641 5.371 1 98.31 113 GLU A N 1
ATOM 842 C CA . GLU A 1 113 ? 8.852 15.469 4.59 1 98.31 113 GLU A CA 1
ATOM 843 C C . GLU A 1 113 ? 8.008 14.25 4.934 1 98.31 113 GLU A C 1
ATOM 845 O O . GLU A 1 113 ? 7.621 14.055 6.09 1 98.31 113 GLU A O 1
ATOM 850 N N . VAL A 1 114 ? 7.656 13.492 3.924 1 98.75 114 VAL A N 1
ATOM 851 C CA . VAL A 1 114 ? 6.852 12.297 4.152 1 98.75 114 VAL A CA 1
ATOM 852 C C . VAL A 1 114 ? 7.562 11.078 3.57 1 98.75 114 VAL A C 1
ATOM 854 O O . VAL A 1 114 ? 8.008 11.102 2.422 1 98.75 114 VAL A O 1
ATOM 857 N N . VAL A 1 115 ? 7.691 10.031 4.348 1 98.94 115 VAL A N 1
ATOM 858 C CA . VAL A 1 115 ? 8.289 8.758 3.943 1 98.94 115 VAL A CA 1
ATOM 859 C C . VAL A 1 115 ? 7.223 7.664 3.955 1 98.94 115 VAL A C 1
ATOM 861 O O . VAL A 1 115 ? 6.727 7.281 5.02 1 98.94 115 VAL A O 1
ATOM 864 N N . PRO A 1 116 ? 6.902 7.105 2.791 1 98.88 116 PRO A N 1
ATOM 865 C CA . PRO A 1 116 ? 5.895 6.043 2.734 1 98.88 116 PRO A CA 1
ATOM 866 C C . PRO A 1 116 ? 6.32 4.785 3.484 1 98.88 116 PRO A C 1
ATOM 868 O O . PRO A 1 116 ? 7.508 4.609 3.779 1 98.88 116 PRO A O 1
ATOM 871 N N . GLY A 1 117 ? 5.387 3.98 3.855 1 98.88 117 GLY A N 1
ATOM 872 C CA . GLY A 1 117 ? 5.602 2.66 4.426 1 98.88 117 GLY A CA 1
ATOM 873 C C . GLY A 1 117 ? 4.695 1.598 3.834 1 98.88 117 GLY A C 1
ATOM 874 O O . GLY A 1 117 ? 3.783 1.91 3.066 1 98.88 117 GLY A O 1
ATOM 875 N N . VAL A 1 118 ? 4.984 0.373 4.137 1 98.94 118 VAL A N 1
ATOM 876 C CA . VAL A 1 118 ? 4.121 -0.733 3.742 1 98.94 118 VAL A CA 1
ATOM 877 C C . VAL A 1 118 ? 2.812 -0.673 4.527 1 98.94 118 VAL A C 1
ATOM 879 O O . VAL A 1 118 ? 2.795 -0.918 5.734 1 98.94 118 VAL A O 1
ATOM 882 N N . THR A 1 119 ? 1.765 -0.346 3.863 1 98.81 119 THR A N 1
ATOM 883 C CA . THR A 1 119 ? 0.468 -0.244 4.523 1 98.81 119 THR A CA 1
ATOM 884 C C . THR A 1 119 ? -0.058 -1.626 4.898 1 98.81 119 THR A C 1
ATOM 886 O O . THR A 1 119 ? 0.163 -2.598 4.176 1 98.81 119 THR A O 1
ATOM 889 N N . SER A 1 120 ? -0.778 -1.684 5.992 1 98.62 120 SER A N 1
ATOM 890 C CA . SER A 1 120 ? -1.344 -2.955 6.43 1 98.62 120 SER A CA 1
ATOM 891 C C . SER A 1 120 ? -2.365 -3.482 5.426 1 98.62 120 SER A C 1
ATOM 893 O O . SER A 1 120 ? -2.494 -4.695 5.242 1 98.62 120 SER A O 1
ATOM 895 N N . ALA A 1 121 ? -3.062 -2.6 4.738 1 98.75 121 ALA A N 1
ATOM 896 C CA . ALA A 1 121 ? -4.117 -2.979 3.801 1 98.75 121 ALA A CA 1
ATOM 897 C C . ALA A 1 121 ? -3.578 -3.906 2.715 1 98.75 121 ALA A C 1
ATOM 899 O O . ALA A 1 121 ? -4.312 -4.738 2.178 1 98.75 121 ALA A O 1
ATOM 900 N N . ILE A 1 122 ? -2.307 -3.725 2.398 1 98.81 122 ILE A N 1
ATOM 901 C CA . ILE A 1 122 ? -1.705 -4.484 1.307 1 98.81 122 ILE A CA 1
ATOM 902 C C . ILE A 1 122 ? -0.632 -5.418 1.858 1 98.81 122 ILE A C 1
ATOM 904 O O . ILE A 1 122 ? -0.61 -6.609 1.535 1 98.81 122 ILE A O 1
ATOM 908 N N . GLY A 1 123 ? 0.165 -4.938 2.756 1 98.88 123 GLY A N 1
ATOM 909 C CA . GLY A 1 123 ? 1.3 -5.688 3.273 1 98.88 123 GLY A CA 1
ATOM 910 C C . GLY A 1 123 ? 0.896 -6.941 4.023 1 98.88 123 GLY A C 1
ATOM 911 O O . GLY A 1 123 ? 1.553 -7.977 3.908 1 98.88 123 GLY A O 1
ATOM 912 N N . VAL A 1 124 ? -0.173 -6.852 4.809 1 98.81 124 VAL A N 1
ATOM 913 C CA . VAL A 1 124 ? -0.614 -7.988 5.609 1 98.81 124 VAL A CA 1
ATOM 914 C C . VAL A 1 124 ? -1.096 -9.109 4.695 1 98.81 124 VAL A C 1
ATOM 916 O O . VAL A 1 124 ? -0.589 -10.234 4.758 1 98.81 124 VAL A O 1
ATOM 919 N N . PRO A 1 125 ? -2.018 -8.852 3.754 1 98.69 125 PRO A N 1
ATOM 920 C CA . PRO A 1 125 ? -2.404 -9.938 2.85 1 98.69 125 PRO A CA 1
ATOM 921 C C . PRO A 1 125 ? -1.238 -10.445 2.008 1 98.69 125 PRO A C 1
ATOM 923 O O . PRO A 1 125 ? -1.083 -11.656 1.83 1 98.69 125 PRO A O 1
ATOM 926 N N . THR A 1 126 ? -0.421 -9.547 1.513 1 98.69 126 THR A N 1
ATOM 927 C CA . THR A 1 126 ? 0.701 -9.945 0.67 1 98.69 126 THR A CA 1
ATOM 928 C C . THR A 1 126 ? 1.639 -10.883 1.427 1 98.69 126 THR A C 1
ATOM 930 O O . THR A 1 126 ? 2.09 -11.891 0.88 1 98.69 126 THR A O 1
ATOM 933 N N . SER A 1 127 ? 1.914 -10.594 2.678 1 98.38 127 SER A N 1
ATOM 934 C CA . SER A 1 127 ? 2.836 -11.398 3.475 1 98.38 127 SER A CA 1
ATOM 935 C C . SER A 1 127 ? 2.334 -12.828 3.627 1 98.38 127 SER A C 1
ATOM 937 O O . SER A 1 127 ? 3.117 -13.742 3.902 1 98.38 127 SER A O 1
ATOM 939 N N . LEU A 1 128 ? 1.058 -13.008 3.408 1 97.44 128 LEU A N 1
ATOM 940 C CA . LEU A 1 128 ? 0.438 -14.328 3.557 1 97.44 128 LEU A CA 1
ATOM 941 C C . LEU A 1 128 ? 0.196 -14.969 2.197 1 97.44 128 LEU A C 1
ATOM 943 O O . LEU A 1 128 ? -0.421 -16.031 2.109 1 97.44 128 LEU A O 1
ATOM 947 N N . GLY A 1 129 ? 0.642 -14.281 1.146 1 97.62 129 GLY A N 1
ATOM 948 C CA . GLY A 1 129 ? 0.449 -14.797 -0.198 1 97.62 129 GLY A CA 1
ATOM 949 C C . GLY A 1 129 ? -0.953 -14.57 -0.73 1 97.62 129 GLY A C 1
ATOM 950 O O . GLY A 1 129 ? -1.367 -15.211 -1.699 1 97.62 129 GLY A O 1
ATOM 951 N N . LEU A 1 130 ? -1.746 -13.742 -0.067 1 97.88 130 LEU A N 1
ATOM 952 C CA . LEU A 1 130 ? -3.094 -13.391 -0.504 1 97.88 130 LEU A CA 1
ATOM 953 C C . LEU A 1 130 ? -3.072 -12.164 -1.41 1 97.88 130 LEU A C 1
ATOM 955 O O . LEU A 1 130 ? -2.867 -11.047 -0.94 1 97.88 130 LEU A O 1
ATOM 959 N N . PRO A 1 131 ? -3.26 -12.359 -2.703 1 98.25 131 PRO A N 1
ATOM 960 C CA . PRO A 1 131 ? -3.246 -11.195 -3.594 1 98.25 131 PRO A CA 1
ATOM 961 C C . PRO A 1 131 ? -4.52 -10.352 -3.486 1 98.25 131 PRO A C 1
ATOM 963 O O . PRO A 1 131 ? -5.586 -10.883 -3.17 1 98.25 131 PRO A O 1
ATOM 966 N N . LEU A 1 132 ? -4.367 -9.055 -3.693 1 98.56 132 LEU A N 1
ATOM 967 C CA . LEU A 1 132 ? -5.562 -8.219 -3.783 1 98.56 132 LEU A CA 1
ATOM 968 C C . LEU A 1 132 ? -5.992 -8.039 -5.234 1 98.56 132 LEU A C 1
ATOM 970 O O . LEU A 1 132 ? -7.117 -7.613 -5.504 1 98.56 132 LEU A O 1
ATOM 974 N N . THR A 1 133 ? -5.066 -8.312 -6.168 1 97.38 133 THR A N 1
ATOM 975 C CA . THR A 1 133 ? -5.355 -8.344 -7.598 1 97.38 133 THR A CA 1
ATOM 976 C C . THR A 1 133 ? -4.922 -9.672 -8.203 1 97.38 133 THR A C 1
ATOM 978 O O . THR A 1 133 ? -4.031 -10.344 -7.676 1 97.38 133 THR A O 1
ATOM 981 N N . HIS A 1 134 ? -5.57 -10.016 -9.195 1 95.12 134 HIS A N 1
ATOM 982 C CA . HIS A 1 134 ? -5.367 -11.297 -9.859 1 95.12 134 HIS A CA 1
ATOM 983 C C . HIS A 1 134 ? -5.789 -11.234 -11.32 1 95.12 134 HIS A C 1
ATOM 985 O O . HIS A 1 134 ? -6.805 -10.617 -11.656 1 95.12 134 HIS A O 1
ATOM 991 N N . ARG A 1 135 ? -5.039 -11.844 -12.117 1 90.56 135 ARG A N 1
ATOM 992 C CA . ARG A 1 135 ? -5.25 -11.758 -13.555 1 90.56 135 ARG A CA 1
ATOM 993 C C . ARG A 1 135 ? -6.645 -12.25 -13.938 1 90.56 135 ARG A C 1
ATOM 995 O O . ARG A 1 135 ? -7.289 -11.688 -14.82 1 90.56 135 ARG A O 1
ATOM 1002 N N . LYS A 1 136 ? -7.121 -13.281 -13.25 1 89.38 136 LYS A N 1
ATOM 1003 C CA . LYS A 1 136 ? -8.359 -13.93 -13.664 1 89.38 136 LYS A CA 1
ATOM 1004 C C . LYS A 1 136 ? -9.562 -13.367 -12.906 1 89.38 136 LYS A C 1
ATOM 1006 O O . LYS A 1 136 ? -10.68 -13.352 -13.43 1 89.38 136 LYS A O 1
ATOM 1011 N N . CYS A 1 137 ? -9.242 -12.805 -11.68 1 90.81 137 CYS A N 1
ATOM 1012 C CA . CYS A 1 137 ? -10.477 -12.617 -10.93 1 90.81 137 CYS A CA 1
ATOM 1013 C C . CYS A 1 137 ? -10.484 -11.258 -10.234 1 90.81 137 CYS A C 1
ATOM 1015 O O . CYS A 1 137 ? -11.477 -10.891 -9.594 1 90.81 137 CYS A O 1
ATOM 1017 N N . ALA A 1 138 ? -9.477 -10.461 -10.391 1 95.06 138 ALA A N 1
ATOM 1018 C CA . ALA A 1 138 ? -9.508 -9.18 -9.695 1 95.06 138 ALA A CA 1
ATOM 1019 C C . ALA A 1 138 ? -8.664 -8.133 -10.422 1 95.06 138 ALA A C 1
ATOM 1021 O O . ALA A 1 138 ? -7.43 -8.18 -10.367 1 95.06 138 ALA A O 1
ATOM 1022 N N . SER A 1 139 ? -9.328 -7.129 -10.992 1 95.62 139 SER A N 1
ATOM 1023 C CA . SER A 1 139 ? -8.664 -6.039 -11.695 1 95.62 139 SER A CA 1
ATOM 1024 C C . SER A 1 139 ? -8.766 -4.734 -10.914 1 95.62 139 SER A C 1
ATOM 1026 O O . SER A 1 139 ? -8.375 -3.674 -11.414 1 95.62 139 SER A O 1
ATOM 1028 N N . SER A 1 140 ? -9.32 -4.805 -9.75 1 97.75 140 SER A N 1
ATOM 1029 C CA . SER A 1 140 ? -9.461 -3.648 -8.867 1 97.75 140 SER A CA 1
ATOM 1030 C C . SER A 1 140 ? -9.617 -4.078 -7.41 1 97.75 140 SER A C 1
ATOM 1032 O O . SER A 1 140 ? -10 -5.215 -7.133 1 97.75 140 SER A O 1
ATOM 1034 N N . PHE A 1 141 ? -9.219 -3.201 -6.535 1 98.62 141 PHE A N 1
ATOM 1035 C CA . PHE A 1 141 ? -9.547 -3.379 -5.125 1 98.62 141 PHE A CA 1
ATOM 1036 C C . PHE A 1 141 ? -9.859 -2.041 -4.469 1 98.62 141 PHE A C 1
ATOM 1038 O O . PHE A 1 141 ? -9.438 -0.99 -4.957 1 98.62 141 PHE A O 1
ATOM 1045 N N . ALA A 1 142 ? -10.664 -2.098 -3.396 1 98.81 142 ALA A N 1
ATOM 1046 C CA . ALA A 1 142 ? -11.008 -0.92 -2.604 1 98.81 142 ALA A CA 1
ATOM 1047 C C . ALA A 1 142 ? -10.633 -1.115 -1.138 1 98.81 142 ALA A C 1
ATOM 1049 O O . ALA A 1 142 ? -10.773 -2.213 -0.594 1 98.81 142 ALA A O 1
ATOM 1050 N N . VAL A 1 143 ? -10.109 -0.073 -0.562 1 98.81 143 VAL A N 1
ATOM 1051 C CA . VAL A 1 143 ? -9.805 -0.029 0.864 1 98.81 143 VAL A CA 1
ATOM 1052 C C . VAL A 1 143 ? -10.711 0.992 1.553 1 98.81 143 VAL A C 1
ATOM 1054 O O . VAL A 1 143 ? -10.844 2.125 1.084 1 98.81 143 VAL A O 1
ATOM 1057 N N . ALA A 1 144 ? -11.359 0.584 2.641 1 98 144 ALA A N 1
ATOM 1058 C CA . ALA A 1 144 ? -12.25 1.484 3.377 1 98 144 ALA A CA 1
ATOM 1059 C C . ALA A 1 144 ? -12.141 1.25 4.879 1 98 144 ALA A C 1
ATOM 1061 O O . ALA A 1 144 ? -11.773 0.157 5.32 1 98 144 ALA A O 1
ATOM 1062 N N . THR A 1 145 ? -12.367 2.285 5.609 1 95.62 145 THR A N 1
ATOM 1063 C CA . THR A 1 145 ? -12.398 2.162 7.062 1 95.62 145 THR A CA 1
ATOM 1064 C C . THR A 1 145 ? -13.781 1.721 7.535 1 95.62 145 THR A C 1
ATOM 1066 O O . THR A 1 145 ? -14.797 2.139 6.977 1 95.62 145 THR A O 1
ATOM 1069 N N . GLY A 1 146 ? -13.797 0.834 8.477 1 92.06 146 GLY A N 1
ATOM 1070 C CA . GLY A 1 146 ? -15.047 0.485 9.133 1 92.06 146 GLY A CA 1
ATOM 1071 C C . GLY A 1 146 ? -15.383 1.4 10.289 1 92.06 146 GLY A C 1
ATOM 1072 O O . GLY A 1 146 ? -16.469 1.296 10.875 1 92.06 146 GLY A O 1
ATOM 1073 N N . HIS A 1 147 ? -14.438 2.215 10.578 1 82.56 147 HIS A N 1
ATOM 1074 C CA . HIS A 1 147 ? -14.633 3.131 11.695 1 82.56 147 HIS A CA 1
ATOM 1075 C C . HIS A 1 147 ? -15.359 4.395 11.25 1 82.56 147 HIS A C 1
ATOM 1077 O O . HIS A 1 147 ? -14.914 5.078 10.328 1 82.56 147 HIS A O 1
ATOM 1083 N N . GLU A 1 148 ? -16.531 4.586 11.758 1 70.06 148 GLU A N 1
ATOM 1084 C CA . GLU A 1 148 ? -17.297 5.777 11.43 1 70.06 148 GLU A CA 1
ATOM 1085 C C . GLU A 1 148 ? -17.266 6.789 12.57 1 70.06 148 GLU A C 1
ATOM 1087 O O . GLU A 1 148 ? -17.188 6.414 13.742 1 70.06 148 GLU A O 1
ATOM 1092 N N . ASP A 1 149 ? -16.906 7.93 12.109 1 61.84 149 ASP A N 1
ATOM 1093 C CA . ASP A 1 149 ? -17.109 9.016 13.062 1 61.84 149 ASP A CA 1
ATOM 1094 C C . ASP A 1 149 ? -18.594 9.281 13.273 1 61.84 149 ASP A C 1
ATOM 1096 O O . ASP A 1 149 ? -19.281 9.766 12.375 1 61.84 149 ASP A O 1
ATOM 1100 N N . PRO A 1 150 ? -18.969 8.859 14.398 1 58.03 150 PRO A N 1
ATOM 1101 C CA . PRO A 1 150 ? -20.406 9.016 14.625 1 58.03 150 PRO A CA 1
ATOM 1102 C C . PRO A 1 150 ? -20.891 10.453 14.438 1 58.03 150 PRO A C 1
ATOM 1104 O O . PRO A 1 150 ? -22.062 10.688 14.18 1 58.03 150 PRO A O 1
ATOM 1107 N N . SER A 1 151 ? -19.953 11.312 14.617 1 57.28 151 SER A N 1
ATOM 1108 C CA . SER A 1 151 ? -20.328 12.727 14.531 1 57.28 151 SER A CA 1
ATOM 1109 C C . SER A 1 151 ? -20.422 13.18 13.078 1 57.28 151 SER A C 1
ATOM 1111 O O . SER A 1 151 ? -20.938 14.266 12.797 1 57.28 151 SER A O 1
ATOM 1113 N N . LYS A 1 152 ? -20.062 12.438 12.172 1 60.97 152 LYS A N 1
ATOM 1114 C CA . LYS A 1 152 ? -20.094 12.789 10.758 1 60.97 152 LYS A CA 1
ATOM 1115 C C . LYS A 1 152 ? -20.734 11.672 9.93 1 60.97 152 LYS A C 1
ATOM 1117 O O . LYS A 1 152 ? -20.062 11.016 9.133 1 60.97 152 LYS A O 1
ATOM 1122 N N . PRO A 1 153 ? -22.078 11.562 10.109 1 56.06 153 PRO A N 1
ATOM 1123 C CA . PRO A 1 153 ? -22.766 10.461 9.422 1 56.06 153 PRO A CA 1
ATOM 1124 C C . PRO A 1 153 ? -22.625 10.531 7.906 1 56.06 153 PRO A C 1
ATOM 1126 O O . PRO A 1 153 ? -22.719 9.508 7.227 1 56.06 153 PRO A O 1
ATOM 1129 N N . GLU A 1 154 ? -22.359 11.742 7.422 1 53.31 154 GLU A N 1
ATOM 1130 C CA . GLU A 1 154 ? -22.281 11.93 5.977 1 53.31 154 GLU A CA 1
ATOM 1131 C C . GLU A 1 154 ? -21.047 11.219 5.398 1 53.31 154 GLU A C 1
ATOM 1133 O O . GLU A 1 154 ? -20.984 10.977 4.191 1 53.31 154 GLU A O 1
ATOM 1138 N N . ASN A 1 155 ? -20.172 10.773 6.301 1 61.22 155 ASN A N 1
ATOM 1139 C CA . ASN A 1 155 ? -18.922 10.18 5.801 1 61.22 155 ASN A CA 1
ATOM 1140 C C . ASN A 1 155 ? -18.938 8.664 5.922 1 61.22 155 ASN A C 1
ATOM 1142 O O . ASN A 1 155 ? -17.891 8.023 5.918 1 61.22 155 ASN A O 1
ATOM 1146 N N . ARG A 1 156 ? -20.188 8.297 5.824 1 79.75 156 ARG A N 1
ATOM 1147 C CA . ARG A 1 156 ? -20.328 6.855 5.977 1 79.75 156 ARG A CA 1
ATOM 1148 C C . ARG A 1 156 ? -19.938 6.125 4.699 1 79.75 156 ARG A C 1
ATOM 1150 O O . ARG A 1 156 ? -20.328 6.531 3.6 1 79.75 156 ARG A O 1
ATOM 1157 N N . VAL A 1 157 ? -19.125 5.129 4.836 1 92.5 157 VAL A N 1
ATOM 1158 C CA . VAL A 1 157 ? -18.719 4.289 3.713 1 92.5 157 VAL A CA 1
ATOM 1159 C C . VAL A 1 157 ? -19.906 3.445 3.244 1 92.5 157 VAL A C 1
ATOM 1161 O O . VAL A 1 157 ? -20.594 2.824 4.055 1 92.5 157 VAL A O 1
ATOM 1164 N N . ASP A 1 158 ? -20.25 3.508 2.055 1 95.44 158 ASP A N 1
ATOM 1165 C CA . ASP A 1 158 ? -21.234 2.625 1.444 1 95.44 158 ASP A CA 1
ATOM 1166 C C . ASP A 1 158 ? -20.594 1.325 0.967 1 95.44 158 ASP A C 1
ATOM 1168 O O . ASP A 1 158 ? -20.203 1.212 -0.195 1 95.44 158 ASP A O 1
ATOM 1172 N N . PHE A 1 159 ? -20.625 0.349 1.788 1 97.25 159 PHE A N 1
ATOM 1173 C CA . PHE A 1 159 ? -19.938 -0.906 1.489 1 97.25 159 PHE A CA 1
ATOM 1174 C C . PHE A 1 159 ? -20.672 -1.675 0.399 1 97.25 159 PHE A C 1
ATOM 1176 O O . PHE A 1 159 ? -20.078 -2.48 -0.314 1 97.25 159 PHE A O 1
ATOM 1183 N N . GLY A 1 160 ? -21.984 -1.467 0.3 1 97.38 160 GLY A N 1
ATOM 1184 C CA . GLY A 1 160 ? -22.719 -2.051 -0.816 1 97.38 160 GLY A CA 1
ATOM 1185 C C . GLY A 1 160 ? -22.25 -1.538 -2.166 1 97.38 160 GLY A C 1
ATOM 1186 O O . GLY A 1 160 ? -22 -2.324 -3.082 1 97.38 160 GLY A O 1
ATOM 1187 N N . ALA A 1 161 ? -22.109 -0.238 -2.236 1 97.56 161 ALA A N 1
ATOM 1188 C CA . ALA A 1 161 ? -21.625 0.372 -3.477 1 97.56 161 ALA A CA 1
ATOM 1189 C C . ALA A 1 161 ? -20.203 -0.078 -3.805 1 97.56 161 ALA A C 1
ATOM 1191 O O . ALA A 1 161 ? -19.906 -0.388 -4.957 1 97.56 161 ALA A O 1
ATOM 1192 N N . LEU A 1 162 ? -19.391 -0.145 -2.818 1 98.19 162 LEU A N 1
ATOM 1193 C CA . LEU A 1 162 ? -18.016 -0.612 -3.02 1 98.19 162 LEU A CA 1
ATOM 1194 C C . LEU A 1 162 ? -18 -2.066 -3.477 1 98.19 162 LEU A C 1
ATOM 1196 O O . LEU A 1 162 ? -17.219 -2.441 -4.344 1 98.19 162 LEU A O 1
ATOM 1200 N N . ALA A 1 163 ? -18.875 -2.824 -2.893 1 97.94 163 ALA A N 1
ATOM 1201 C CA . ALA A 1 163 ? -18.969 -4.246 -3.213 1 97.94 163 ALA A CA 1
ATOM 1202 C C . ALA A 1 163 ? -19.359 -4.453 -4.672 1 97.94 163 ALA A C 1
ATOM 1204 O O . ALA A 1 163 ? -18.891 -5.391 -5.324 1 97.94 163 ALA A O 1
ATOM 1205 N N . GLU A 1 164 ? -20.109 -3.619 -5.168 1 97.25 164 GLU A N 1
ATOM 1206 C CA . GLU A 1 164 ? -20.562 -3.732 -6.555 1 97.25 164 GLU A CA 1
ATOM 1207 C C . GLU A 1 164 ? -19.469 -3.262 -7.523 1 97.25 164 GLU A C 1
ATOM 1209 O O . GLU A 1 164 ? -19.391 -3.75 -8.648 1 97.25 164 GLU A O 1
ATOM 1214 N N . ALA A 1 165 ? -18.688 -2.393 -7.051 1 97.62 165 ALA A N 1
ATOM 1215 C CA . ALA A 1 165 ? -17.797 -1.674 -7.973 1 97.62 165 ALA A CA 1
ATOM 1216 C C . ALA A 1 165 ? -16.422 -2.311 -8.016 1 97.62 165 ALA A C 1
ATOM 1218 O O . ALA A 1 165 ? -15.781 -2.361 -9.07 1 97.62 165 ALA A O 1
ATOM 1219 N N . ALA A 1 166 ? -15.906 -2.795 -6.902 1 97.88 166 ALA A N 1
ATOM 1220 C CA . ALA A 1 166 ? -14.539 -3.289 -6.816 1 97.88 166 ALA A CA 1
ATOM 1221 C C . ALA A 1 166 ? -14.508 -4.812 -6.719 1 97.88 166 ALA A C 1
ATOM 1223 O O . ALA A 1 166 ? -15.352 -5.414 -6.059 1 97.88 166 ALA A O 1
ATOM 1224 N N . ASP A 1 167 ? -13.484 -5.449 -7.281 1 97.38 167 ASP A N 1
ATOM 1225 C CA . ASP A 1 167 ? -13.359 -6.906 -7.27 1 97.38 167 ASP A CA 1
ATOM 1226 C C . ASP A 1 167 ? -12.961 -7.41 -5.887 1 97.38 167 ASP A C 1
ATOM 1228 O O . ASP A 1 167 ? -13.453 -8.445 -5.43 1 97.38 167 ASP A O 1
ATOM 1232 N N . THR A 1 168 ? -12.039 -6.777 -5.234 1 98.56 168 THR A N 1
ATOM 1233 C CA . THR A 1 168 ? -11.578 -7.117 -3.895 1 98.56 168 THR A CA 1
ATOM 1234 C C . THR A 1 168 ? -11.836 -5.973 -2.922 1 98.56 168 THR A C 1
ATOM 1236 O O . THR A 1 168 ? -11.617 -4.809 -3.254 1 98.56 168 THR A O 1
ATOM 1239 N N . LEU A 1 169 ? -12.391 -6.262 -1.737 1 98.75 169 LEU A N 1
ATOM 1240 C CA . LEU A 1 169 ? -12.602 -5.27 -0.691 1 98.75 169 LEU A CA 1
ATOM 1241 C C . LEU A 1 169 ? -11.672 -5.516 0.492 1 98.75 169 LEU A C 1
ATOM 1243 O O . LEU A 1 169 ? -11.492 -6.66 0.917 1 98.75 169 LEU A O 1
ATOM 1247 N N . VAL A 1 170 ? -11.055 -4.496 0.939 1 98.88 170 VAL A N 1
ATOM 1248 C CA . VAL A 1 170 ? -10.242 -4.512 2.152 1 98.88 170 VAL A CA 1
ATOM 1249 C C . VAL A 1 170 ? -10.828 -3.541 3.176 1 98.88 170 VAL A C 1
ATOM 1251 O O . VAL A 1 170 ? -11.008 -2.355 2.889 1 98.88 170 VAL A O 1
ATOM 1254 N N . VAL A 1 171 ? -11.156 -4.02 4.348 1 98.31 171 VAL A N 1
ATOM 1255 C CA . VAL A 1 171 ? -11.727 -3.193 5.406 1 98.31 171 VAL A CA 1
ATOM 1256 C C . VAL A 1 171 ? -10.742 -3.076 6.562 1 98.31 171 VAL A C 1
ATOM 1258 O O . VAL A 1 171 ? -10.297 -4.086 7.113 1 98.31 171 VAL A O 1
ATOM 1261 N N . LEU A 1 172 ? -10.367 -1.853 6.855 1 97.44 172 LEU A N 1
ATOM 1262 C CA . LEU A 1 172 ? -9.555 -1.554 8.031 1 97.44 172 LEU A CA 1
ATOM 1263 C C . LEU A 1 172 ? -10.422 -0.978 9.156 1 97.44 172 LEU A C 1
ATOM 1265 O O . LEU A 1 172 ? -11.438 -0.331 8.891 1 97.44 172 LEU A O 1
ATOM 1269 N N . MET A 1 173 ? -10.031 -1.253 10.438 1 93.56 173 MET A N 1
ATOM 1270 C CA . MET A 1 173 ? -10.688 -0.723 11.625 1 93.56 173 MET A CA 1
ATOM 1271 C C . MET A 1 173 ? -12.18 -1.049 11.617 1 93.56 173 MET A C 1
ATOM 1273 O O . MET A 1 173 ? -13.008 -0.203 11.961 1 93.56 173 MET A O 1
ATOM 1277 N N . GLY A 1 174 ? -12.5 -2.234 11.094 1 92.06 174 GLY A N 1
ATOM 1278 C CA . GLY A 1 174 ? -13.898 -2.605 10.953 1 92.06 174 GLY A CA 1
ATOM 1279 C C . GLY A 1 174 ? -14.32 -3.705 11.906 1 92.06 174 GLY A C 1
ATOM 1280 O O . GLY A 1 174 ? -15.414 -4.266 11.773 1 92.06 174 GLY A O 1
ATOM 1281 N N . ALA A 1 175 ? -13.492 -4.008 12.844 1 90.31 175 ALA A N 1
ATOM 1282 C CA . ALA A 1 175 ? -13.734 -5.156 13.711 1 90.31 175 ALA A CA 1
ATOM 1283 C C . ALA A 1 175 ? -15.062 -5.008 14.445 1 90.31 175 ALA A C 1
ATOM 1285 O O . ALA A 1 175 ? -15.867 -5.945 14.484 1 90.31 175 ALA A O 1
ATOM 1286 N N . ARG A 1 176 ? -15.383 -3.854 14.938 1 90.12 176 ARG A N 1
ATOM 1287 C CA . ARG A 1 176 ? -16.578 -3.629 15.75 1 90.12 176 ARG A CA 1
ATOM 1288 C C . ARG A 1 176 ? -17.828 -3.646 14.883 1 90.12 176 ARG A C 1
ATOM 1290 O O . ARG A 1 176 ? -18.922 -3.969 15.375 1 90.12 176 ARG A O 1
ATOM 1297 N N . ARG A 1 177 ? -17.656 -3.383 13.633 1 94.38 177 ARG A N 1
ATOM 1298 C CA . ARG A 1 177 ? -18.812 -3.275 12.734 1 94.38 177 ARG A CA 1
ATOM 1299 C C . ARG A 1 177 ? -18.812 -4.402 11.711 1 94.38 177 ARG A C 1
ATOM 1301 O O . ARG A 1 177 ? -19.5 -4.32 10.688 1 94.38 177 ARG A O 1
ATOM 1308 N N . LEU A 1 178 ? -18.125 -5.406 12.023 1 96.75 178 LEU A N 1
ATOM 1309 C CA . LEU A 1 178 ? -17.891 -6.449 11.023 1 96.75 178 LEU A CA 1
ATOM 1310 C C . LEU A 1 178 ? -19.219 -7.086 10.586 1 96.75 178 LEU A C 1
ATOM 1312 O O . LEU A 1 178 ? -19.422 -7.34 9.398 1 96.75 178 LEU A O 1
ATOM 1316 N N . ARG A 1 179 ? -20.141 -7.332 11.469 1 97.25 179 ARG A N 1
ATOM 1317 C CA . ARG A 1 179 ? -21.422 -7.957 11.141 1 97.25 179 ARG A CA 1
ATOM 1318 C C . ARG A 1 179 ? -22.219 -7.102 10.164 1 97.25 179 ARG A C 1
ATOM 1320 O O . ARG A 1 179 ? -22.719 -7.602 9.156 1 97.25 179 ARG A O 1
ATOM 1327 N N . GLU A 1 180 ? -22.281 -5.859 10.5 1 96.38 180 GLU A N 1
ATOM 1328 C CA . GLU A 1 180 ? -23.031 -4.918 9.672 1 96.38 180 GLU A CA 1
ATOM 1329 C C . GLU A 1 180 ? -22.406 -4.781 8.281 1 96.38 180 GLU A C 1
ATOM 1331 O O . GLU A 1 180 ? -23.125 -4.836 7.273 1 96.38 180 GLU A O 1
ATOM 1336 N N . ILE A 1 181 ? -21.125 -4.652 8.227 1 97.19 181 ILE A N 1
ATOM 1337 C CA . ILE A 1 181 ? -20.406 -4.504 6.969 1 97.19 181 ILE A CA 1
ATOM 1338 C C . ILE A 1 181 ? -20.578 -5.762 6.117 1 97.19 181 ILE A C 1
ATOM 1340 O O . ILE A 1 181 ? -20.859 -5.672 4.922 1 97.19 181 ILE A O 1
ATOM 1344 N N . ALA A 1 182 ? -20.469 -6.891 6.754 1 98.12 182 ALA A N 1
ATOM 1345 C CA . ALA A 1 182 ? -20.625 -8.164 6.055 1 98.12 182 ALA A CA 1
ATOM 1346 C C . ALA A 1 182 ? -22.016 -8.289 5.457 1 98.12 182 ALA A C 1
ATOM 1348 O O . ALA A 1 182 ? -22.172 -8.773 4.332 1 98.12 182 ALA A O 1
ATOM 1349 N N . ARG A 1 183 ? -23.016 -7.867 6.145 1 98.06 183 ARG A N 1
ATOM 1350 C CA . ARG A 1 183 ? -24.375 -7.93 5.645 1 98.06 183 ARG A CA 1
ATOM 1351 C C . ARG A 1 183 ? -24.547 -7.059 4.402 1 98.06 183 ARG A C 1
ATOM 1353 O O . ARG A 1 183 ? -25.188 -7.473 3.432 1 98.06 183 ARG A O 1
ATOM 1360 N N . GLU A 1 184 ? -23.953 -5.883 4.469 1 97.69 184 GLU A N 1
ATOM 1361 C CA . GLU A 1 184 ? -24.047 -4.969 3.332 1 97.69 184 GLU A CA 1
ATOM 1362 C C . GLU A 1 184 ? -23.406 -5.57 2.086 1 97.69 184 GLU A C 1
ATOM 1364 O O . GLU A 1 184 ? -23.953 -5.461 0.986 1 97.69 184 GLU A O 1
ATOM 1369 N N . ILE A 1 185 ? -22.281 -6.18 2.281 1 98.44 185 ILE A N 1
ATOM 1370 C CA . ILE A 1 185 ? -21.547 -6.762 1.156 1 98.44 185 ILE A CA 1
ATOM 1371 C C . ILE A 1 185 ? -22.281 -8.008 0.66 1 98.44 185 ILE A C 1
ATOM 1373 O O . ILE A 1 185 ? -22.422 -8.211 -0.548 1 98.44 185 ILE A O 1
ATOM 1377 N N . LEU A 1 186 ? -22.766 -8.797 1.565 1 98.25 186 LEU A N 1
ATOM 1378 C CA . LEU A 1 186 ? -23.5 -10.031 1.273 1 98.25 186 LEU A CA 1
ATOM 1379 C C . LEU A 1 186 ? -24.703 -9.758 0.38 1 98.25 186 LEU A C 1
ATOM 1381 O O . LEU A 1 186 ? -24.984 -10.531 -0.53 1 98.25 186 LEU A O 1
ATOM 1385 N N . GLU A 1 187 ? -25.344 -8.703 0.617 1 97.94 187 GLU A N 1
ATOM 1386 C CA . GLU A 1 187 ? -26.531 -8.328 -0.134 1 97.94 187 GLU A CA 1
ATOM 1387 C C . GLU A 1 187 ? -26.219 -8.109 -1.608 1 97.94 187 GLU A C 1
ATOM 1389 O O . GLU A 1 187 ? -27.062 -8.328 -2.475 1 97.94 187 GLU A O 1
ATOM 1394 N N . LYS A 1 188 ? -25.016 -7.68 -1.861 1 97.88 188 LYS A N 1
ATOM 1395 C CA . LYS A 1 188 ? -24.656 -7.32 -3.229 1 97.88 188 LYS A CA 1
ATOM 1396 C C . LYS A 1 188 ? -23.875 -8.445 -3.904 1 97.88 188 LYS A C 1
ATOM 1398 O O . LYS A 1 188 ? -23.969 -8.641 -5.117 1 97.88 188 LYS A O 1
ATOM 1403 N N . ARG A 1 189 ? -23.047 -9.242 -3.111 1 96.94 189 ARG A N 1
ATOM 1404 C CA . ARG A 1 189 ? -22.078 -10.141 -3.717 1 96.94 189 ARG A CA 1
ATOM 1405 C C . ARG A 1 189 ? -22.422 -11.602 -3.439 1 96.94 189 ARG A C 1
ATOM 1407 O O . ARG A 1 189 ? -21.75 -12.508 -3.928 1 96.94 189 ARG A O 1
ATOM 1414 N N . GLY A 1 190 ? -23.453 -11.836 -2.68 1 97.31 190 GLY A N 1
ATOM 1415 C CA . GLY A 1 190 ? -23.703 -13.203 -2.242 1 97.31 190 GLY A CA 1
ATOM 1416 C C . GLY A 1 190 ? -22.703 -13.688 -1.214 1 97.31 190 GLY A C 1
ATOM 1417 O O . GLY A 1 190 ? -21.969 -12.891 -0.621 1 97.31 190 GLY A O 1
ATOM 1418 N N . ASN A 1 191 ? -22.688 -14.945 -0.957 1 97.25 191 ASN A N 1
ATOM 1419 C CA . ASN A 1 191 ? -21.906 -15.523 0.133 1 97.25 191 ASN A CA 1
ATOM 1420 C C . ASN A 1 191 ? -20.469 -15.797 -0.29 1 97.25 191 ASN A C 1
ATOM 1422 O O . ASN A 1 191 ? -20 -16.938 -0.225 1 97.25 191 ASN A O 1
ATOM 1426 N N . GLU A 1 192 ? -19.703 -14.719 -0.509 1 96.31 192 GLU A N 1
ATOM 1427 C CA . GLU A 1 192 ? -18.312 -14.797 -0.93 1 96.31 192 GLU A CA 1
ATOM 1428 C C . GLU A 1 192 ? -17.391 -15.086 0.252 1 96.31 192 GLU A C 1
ATOM 1430 O O . GLU A 1 192 ? -17.766 -14.859 1.405 1 96.31 192 GLU A O 1
ATOM 1435 N N . PRO A 1 193 ? -16.203 -15.617 -0.045 1 95.94 193 PRO A N 1
ATOM 1436 C CA . PRO A 1 193 ? -15.234 -15.883 1.016 1 95.94 193 PRO A CA 1
ATOM 1437 C C . PRO A 1 193 ? -14.68 -14.602 1.635 1 95.94 193 PRO A C 1
ATOM 1439 O O . PRO A 1 193 ? -14.602 -13.57 0.963 1 95.94 193 PRO A O 1
ATOM 1442 N N . VAL A 1 194 ? -14.336 -14.742 2.904 1 97 194 VAL A N 1
ATOM 1443 C CA . VAL A 1 194 ? -13.766 -13.633 3.654 1 97 194 VAL A CA 1
ATOM 1444 C C . VAL A 1 194 ? -12.57 -14.117 4.465 1 97 194 VAL A C 1
ATOM 1446 O O . VAL A 1 194 ? -12.586 -15.219 5.012 1 97 194 VAL A O 1
ATOM 1449 N N . ALA A 1 195 ? -11.547 -13.328 4.504 1 97.69 195 ALA A N 1
ATOM 1450 C CA . ALA A 1 195 ? -10.383 -13.562 5.348 1 97.69 195 ALA A CA 1
ATOM 1451 C C . ALA A 1 195 ? -10.227 -12.461 6.387 1 97.69 195 ALA A C 1
ATOM 1453 O O . ALA A 1 195 ? -10.32 -11.273 6.059 1 97.69 195 ALA A O 1
ATOM 1454 N N . ILE A 1 196 ? -10.109 -12.844 7.641 1 97.56 196 ILE A N 1
ATOM 1455 C CA . ILE A 1 196 ? -9.789 -11.922 8.727 1 97.56 196 ILE A CA 1
ATOM 1456 C C . ILE A 1 196 ? -8.359 -12.156 9.195 1 97.56 196 ILE A C 1
ATOM 1458 O O . ILE A 1 196 ? -8.031 -13.234 9.711 1 97.56 196 ILE A O 1
ATOM 1462 N N . LEU A 1 197 ? -7.535 -11.148 9.031 1 98 197 LEU A N 1
ATOM 1463 C CA . LEU A 1 197 ? -6.113 -11.227 9.336 1 98 197 LEU A CA 1
ATOM 1464 C C . LEU A 1 197 ? -5.77 -10.367 10.547 1 98 197 LEU A C 1
ATOM 1466 O O . LEU A 1 197 ? -5.645 -9.141 10.43 1 98 197 LEU A O 1
ATOM 1470 N N . GLU A 1 198 ? -5.602 -11 11.742 1 97.62 198 GLU A N 1
ATOM 1471 C CA . GLU A 1 198 ? -5.371 -10.289 13 1 97.62 198 GLU A CA 1
ATOM 1472 C C . GLU A 1 198 ? -3.883 -10.195 13.312 1 97.62 198 GLU A C 1
ATOM 1474 O O . GLU A 1 198 ? -3.143 -11.164 13.133 1 97.62 198 GLU A O 1
ATOM 1479 N N . ARG A 1 199 ? -3.469 -9.016 13.742 1 97.44 199 ARG A N 1
ATOM 1480 C CA . ARG A 1 199 ? -2.086 -8.781 14.148 1 97.44 199 ARG A CA 1
ATOM 1481 C C . ARG A 1 199 ? -1.113 -9.25 13.07 1 97.44 199 ARG A C 1
ATOM 1483 O O . ARG A 1 199 ? -0.168 -9.984 13.359 1 97.44 199 ARG A O 1
ATOM 1490 N N . GLY A 1 200 ? -1.468 -8.82 11.836 1 97.31 200 GLY A N 1
ATOM 1491 C CA . GLY A 1 200 ? -0.708 -9.266 10.68 1 97.31 200 GLY A CA 1
ATOM 1492 C C . GLY A 1 200 ? 0.761 -8.898 10.75 1 97.31 200 GLY A C 1
ATOM 1493 O O . GLY A 1 200 ? 1.111 -7.816 11.234 1 97.31 200 GLY A O 1
ATOM 1494 N N . THR A 1 201 ? 1.639 -9.766 10.258 1 97.94 201 THR A N 1
ATOM 1495 C CA . THR A 1 201 ? 3.084 -9.656 10.094 1 97.94 201 THR A CA 1
ATOM 1496 C C . THR A 1 201 ? 3.791 -9.742 11.445 1 97.94 201 THR A C 1
ATOM 1498 O O . THR A 1 201 ? 5.02 -9.68 11.516 1 97.94 201 THR A O 1
ATOM 1501 N N . THR A 1 202 ? 3.006 -9.82 12.531 1 97.44 202 THR A N 1
ATOM 1502 C CA . THR A 1 202 ? 3.617 -9.992 13.844 1 97.44 202 THR A CA 1
ATOM 1503 C C . THR A 1 202 ? 3.662 -11.469 14.227 1 97.44 202 THR A C 1
ATOM 1505 O O . THR A 1 202 ? 3.117 -12.32 13.516 1 97.44 202 THR A O 1
ATOM 1508 N N . GLU A 1 203 ? 4.324 -11.742 15.367 1 96.12 203 GLU A N 1
ATOM 1509 C CA . GLU A 1 203 ? 4.402 -13.109 15.867 1 96.12 203 GLU A CA 1
ATOM 1510 C C . GLU A 1 203 ? 3.043 -13.594 16.375 1 96.12 203 GLU A C 1
ATOM 1512 O O . GLU A 1 203 ? 2.83 -14.797 16.547 1 96.12 203 GLU A O 1
ATOM 1517 N N . GLN A 1 204 ? 2.1 -12.719 16.609 1 96.5 204 GLN A N 1
ATOM 1518 C CA . GLN A 1 204 ? 0.787 -13.062 17.141 1 96.5 204 GLN A CA 1
ATOM 1519 C C . GLN A 1 204 ? -0.265 -13.102 16.031 1 96.5 204 GLN A C 1
ATOM 1521 O O . GLN A 1 204 ? -1.466 -13.055 16.312 1 96.5 204 GLN A O 1
ATOM 1526 N N . GLU A 1 205 ? 0.226 -13.188 14.891 1 97.19 205 GLU A N 1
ATOM 1527 C CA . GLU A 1 205 ? -0.654 -13.195 13.727 1 97.19 205 GLU A CA 1
ATOM 1528 C C . GLU A 1 205 ? -1.662 -14.344 13.805 1 97.19 205 GLU A C 1
ATOM 1530 O O . GLU A 1 205 ? -1.312 -15.461 14.195 1 97.19 205 GLU A O 1
ATOM 1535 N N . ARG A 1 206 ? -2.904 -14.039 13.508 1 96 206 ARG A N 1
ATOM 1536 C CA . ARG A 1 206 ? -3.967 -15.031 13.398 1 96 206 ARG A CA 1
ATOM 1537 C C . ARG A 1 206 ? -4.766 -14.844 12.109 1 96 206 ARG A C 1
ATOM 1539 O O . ARG A 1 206 ? -5.098 -13.711 11.742 1 96 206 ARG A O 1
ATOM 1546 N N . VAL A 1 207 ? -5.047 -15.961 11.492 1 96.25 207 VAL A N 1
ATOM 1547 C CA . VAL A 1 207 ? -5.797 -15.961 10.242 1 96.25 207 VAL A CA 1
ATOM 1548 C C . VAL A 1 207 ? -7.113 -16.703 10.422 1 96.25 207 VAL A C 1
ATOM 1550 O O . VAL A 1 207 ? -7.125 -17.859 10.891 1 96.25 207 VAL A O 1
ATOM 1553 N N . LYS A 1 208 ? -8.141 -16.016 10.117 1 95.31 208 LYS A N 1
ATOM 1554 C CA . LYS A 1 208 ? -9.461 -16.625 10.086 1 95.31 208 LYS A CA 1
ATOM 1555 C C . LYS A 1 208 ? -10.078 -16.531 8.688 1 95.31 208 LYS A C 1
ATOM 1557 O O . LYS A 1 208 ? -10.039 -15.484 8.055 1 95.31 208 LYS A O 1
ATOM 1562 N N . VAL A 1 209 ? -10.578 -17.688 8.266 1 95.56 209 VAL A N 1
ATOM 1563 C CA . VAL A 1 209 ? -11.227 -17.719 6.957 1 95.56 209 VAL A CA 1
ATOM 1564 C C . VAL A 1 209 ? -12.656 -18.25 7.098 1 95.56 209 VAL A C 1
ATOM 1566 O O . VAL A 1 209 ? -12.898 -19.188 7.871 1 95.56 209 VAL A O 1
ATOM 1569 N N . GLY A 1 210 ? -13.555 -17.641 6.445 1 94.75 210 GLY A N 1
ATOM 1570 C CA . GLY A 1 210 ? -14.953 -18.031 6.383 1 94.75 210 GLY A CA 1
ATOM 1571 C C . GLY A 1 210 ? -15.703 -17.359 5.246 1 94.75 210 GLY A C 1
ATOM 1572 O O . GLY A 1 210 ? -15.148 -17.156 4.164 1 94.75 210 GLY A O 1
ATOM 1573 N N . THR A 1 211 ? -17 -17.203 5.492 1 96.5 211 THR A N 1
ATOM 1574 C CA . THR A 1 211 ? -17.828 -16.578 4.473 1 96.5 211 THR A CA 1
ATOM 1575 C C . THR A 1 211 ? -18.469 -15.289 5.004 1 96.5 211 THR A C 1
ATOM 1577 O O . THR A 1 211 ? -18.406 -15.008 6.203 1 96.5 211 THR A O 1
ATOM 1580 N N . LEU A 1 212 ? -19 -14.539 4.051 1 97.94 212 LEU A N 1
ATOM 1581 C CA . LEU A 1 212 ? -19.719 -13.336 4.441 1 97.94 212 LEU A CA 1
ATOM 1582 C C . LEU A 1 212 ? -20.891 -13.68 5.359 1 97.94 212 LEU A C 1
ATOM 1584 O O . LEU A 1 212 ? -21.203 -12.922 6.285 1 97.94 212 LEU A O 1
ATOM 1588 N N . GLU A 1 213 ? -21.531 -14.797 5.121 1 98.12 213 GLU A N 1
ATOM 1589 C CA . GLU A 1 213 ? -22.609 -15.234 5.996 1 98.12 213 GLU A CA 1
ATOM 1590 C C . GLU A 1 213 ? -22.109 -15.5 7.41 1 98.12 213 GLU A C 1
ATOM 1592 O O . GLU A 1 213 ? -22.75 -15.109 8.391 1 98.12 213 GLU A O 1
ATOM 1597 N N . ASP A 1 214 ? -20.938 -16.203 7.508 1 97.12 214 ASP A N 1
ATOM 1598 C CA . ASP A 1 214 ? -20.328 -16.453 8.805 1 97.12 214 ASP A CA 1
ATOM 1599 C C . ASP A 1 214 ? -20.078 -15.148 9.562 1 97.12 214 ASP A C 1
ATOM 1601 O O . ASP A 1 214 ? -20.359 -15.047 10.758 1 97.12 214 ASP A O 1
ATOM 1605 N N . ALA A 1 215 ? -19.594 -14.18 8.859 1 97.31 215 ALA A N 1
ATOM 1606 C CA . ALA A 1 215 ? -19.281 -12.891 9.477 1 97.31 215 ALA A CA 1
ATOM 1607 C C . ALA A 1 215 ? -20.547 -12.141 9.852 1 97.31 215 ALA A C 1
ATOM 1609 O O . ALA A 1 215 ? -20.656 -11.586 10.945 1 97.31 215 ALA A O 1
ATOM 1610 N N . ALA A 1 216 ? -21.562 -12.156 8.984 1 98 216 ALA A N 1
ATOM 1611 C CA . ALA A 1 216 ? -22.828 -11.461 9.211 1 98 216 ALA A CA 1
ATOM 1612 C C . ALA A 1 216 ? -23.578 -12.039 10.406 1 98 216 ALA A C 1
ATOM 1614 O O . ALA A 1 216 ? -24.266 -11.312 11.133 1 98 216 ALA A O 1
ATOM 1615 N N . GLU A 1 217 ? -23.344 -13.305 10.641 1 97.62 217 GLU A N 1
ATOM 1616 C CA . GLU A 1 217 ? -24.047 -14 11.727 1 97.62 217 GLU A CA 1
ATOM 1617 C C . GLU A 1 217 ? -23.234 -13.953 13.016 1 97.62 217 GLU A C 1
ATOM 1619 O O . GLU A 1 217 ? -23.688 -14.469 14.047 1 97.62 217 GLU A O 1
ATOM 1624 N N . GLY A 1 218 ? -22.094 -13.484 12.961 1 96.19 218 GLY A N 1
ATOM 1625 C CA . GLY A 1 218 ? -21.281 -13.336 14.156 1 96.19 218 GLY A CA 1
ATOM 1626 C C . GLY A 1 218 ? -20.469 -14.578 14.484 1 96.19 218 GLY A C 1
ATOM 1627 O O . GLY A 1 218 ? -19.922 -14.695 15.586 1 96.19 218 GLY A O 1
ATOM 1628 N N . LYS A 1 219 ? -20.359 -15.477 13.531 1 96.06 219 LYS A N 1
ATOM 1629 C CA . LYS A 1 219 ? -19.578 -16.688 13.719 1 96.06 219 LYS A CA 1
ATOM 1630 C C . LYS A 1 219 ? -18.094 -16.438 13.438 1 96.06 219 LYS A C 1
ATOM 1632 O O . LYS A 1 219 ? -17.234 -17.188 13.891 1 96.06 219 LYS A O 1
ATOM 1637 N N . LEU A 1 220 ? -17.875 -15.469 12.672 1 94.38 220 LEU A N 1
ATOM 1638 C CA . LEU A 1 220 ? -16.531 -15.008 12.367 1 94.38 220 LEU A CA 1
ATOM 1639 C C . LEU A 1 220 ? -16.266 -13.641 12.992 1 94.38 220 LEU A C 1
ATOM 1641 O O . LEU A 1 220 ? -16.906 -12.656 12.617 1 94.38 220 LEU A O 1
ATOM 1645 N N . LYS A 1 221 ? -15.359 -13.586 13.992 1 93.12 221 LYS A N 1
ATOM 1646 C CA . LYS A 1 221 ? -15.102 -12.344 14.719 1 93.12 221 LYS A CA 1
ATOM 1647 C C . LYS A 1 221 ? -13.68 -11.844 14.461 1 93.12 221 LYS A C 1
ATOM 1649 O O . LYS A 1 221 ? -12.789 -12.625 14.125 1 93.12 221 LYS A O 1
ATOM 1654 N N . ALA A 1 222 ? -13.547 -10.555 14.562 1 94.31 222 ALA A N 1
ATOM 1655 C CA . ALA A 1 222 ? -12.242 -9.922 14.383 1 94.31 222 ALA A CA 1
ATOM 1656 C C . ALA A 1 222 ? -11.797 -9.203 15.648 1 94.31 222 ALA A C 1
ATOM 1658 O O . ALA A 1 222 ? -12.586 -8.492 16.281 1 94.31 222 ALA A O 1
ATOM 1659 N N . ARG A 1 223 ? -10.617 -9.445 16.047 1 94.62 223 ARG A N 1
ATOM 1660 C CA . ARG A 1 223 ? -9.977 -8.688 17.109 1 94.62 223 ARG A CA 1
ATOM 1661 C C . ARG A 1 223 ? -8.977 -7.684 16.547 1 94.62 223 ARG A C 1
ATOM 1663 O O . ARG A 1 223 ? -8.102 -8.055 15.758 1 94.62 223 ARG A O 1
ATOM 1670 N N . PRO A 1 224 ? -9.07 -6.48 16.969 1 94.25 224 PRO A N 1
ATOM 1671 C CA . PRO A 1 224 ? -8.125 -5.484 16.453 1 94.25 224 PRO A CA 1
ATOM 1672 C C . PRO A 1 224 ? -6.703 -5.699 16.953 1 94.25 224 PRO A C 1
ATOM 1674 O O . PRO A 1 224 ? -6.508 -6.227 18.047 1 94.25 224 PRO A O 1
ATOM 1677 N N . PRO A 1 225 ? -5.781 -5.18 16.172 1 95.88 225 PRO A N 1
ATOM 1678 C CA . PRO A 1 225 ? -5.922 -4.715 14.789 1 95.88 225 PRO A CA 1
ATOM 1679 C C . PRO A 1 225 ? -6.176 -5.855 13.805 1 95.88 225 PRO A C 1
ATOM 1681 O O . PRO A 1 225 ? -5.621 -6.945 13.961 1 95.88 225 PRO A O 1
ATOM 1684 N N . ALA A 1 226 ? -7.051 -5.664 12.828 1 97.5 226 ALA A N 1
ATOM 1685 C CA . ALA A 1 226 ? -7.391 -6.699 11.859 1 97.5 226 ALA A CA 1
ATOM 1686 C C . ALA A 1 226 ? -7.617 -6.098 10.477 1 97.5 226 ALA A C 1
ATOM 1688 O O . ALA A 1 226 ? -8.125 -4.98 10.352 1 97.5 226 ALA A O 1
ATOM 1689 N N . VAL A 1 227 ? -7.195 -6.828 9.484 1 98.38 227 VAL A N 1
ATOM 1690 C CA . VAL A 1 227 ? -7.504 -6.543 8.086 1 98.38 227 VAL A CA 1
ATOM 1691 C C . VAL A 1 227 ? -8.516 -7.559 7.562 1 98.38 227 VAL A C 1
ATOM 1693 O O . VAL A 1 227 ? -8.305 -8.766 7.672 1 98.38 227 VAL A O 1
ATOM 1696 N N . VAL A 1 228 ? -9.641 -7.086 7.062 1 98.44 228 VAL A N 1
ATOM 1697 C CA . VAL A 1 228 ? -10.648 -7.961 6.484 1 98.44 228 VAL A CA 1
ATOM 1698 C C . VAL A 1 228 ? -10.578 -7.898 4.957 1 98.44 228 VAL A C 1
ATOM 1700 O O . VAL A 1 228 ? -10.594 -6.812 4.375 1 98.44 228 VAL A O 1
ATOM 1703 N N . VAL A 1 229 ? -10.438 -9.023 4.336 1 98.62 229 VAL A N 1
ATOM 1704 C CA . VAL A 1 229 ? -10.375 -9.094 2.879 1 98.62 229 VAL A CA 1
ATOM 1705 C C . VAL A 1 229 ? -11.555 -9.914 2.35 1 98.62 229 VAL A C 1
ATOM 1707 O O . VAL A 1 229 ? -11.805 -11.031 2.811 1 98.62 229 VAL A O 1
ATOM 1710 N N . VAL A 1 230 ? -12.258 -9.32 1.387 1 98.44 230 VAL A N 1
ATOM 1711 C CA . VAL A 1 230 ? -13.391 -9.992 0.759 1 98.44 230 VAL A CA 1
ATOM 1712 C C . VAL A 1 230 ? -13.18 -10.07 -0.751 1 98.44 230 VAL A C 1
ATOM 1714 O O . VAL A 1 230 ? -12.789 -9.078 -1.38 1 98.44 230 VAL A O 1
ATOM 1717 N N . GLY A 1 231 ? -13.445 -11.258 -1.314 1 97.31 231 GLY A N 1
ATOM 1718 C CA . GLY A 1 231 ? -13.422 -11.391 -2.764 1 97.31 231 GLY A CA 1
ATOM 1719 C C . GLY A 1 231 ? -12.984 -12.766 -3.23 1 97.31 231 GLY A C 1
ATOM 1720 O O . GLY A 1 231 ? -12.555 -13.594 -2.424 1 97.31 231 GLY A O 1
ATOM 1721 N N . GLU A 1 232 ? -12.992 -13 -4.543 1 95.94 232 GLU A N 1
ATOM 1722 C CA . GLU A 1 232 ? -12.617 -14.266 -5.16 1 95.94 232 GLU A CA 1
ATOM 1723 C C . GLU A 1 232 ? -11.141 -14.586 -4.922 1 95.94 232 GLU A C 1
ATOM 1725 O O . GLU A 1 232 ? -10.742 -15.75 -4.945 1 95.94 232 GLU A O 1
ATOM 1730 N N . VAL A 1 233 ? -10.406 -13.602 -4.605 1 97 233 VAL A N 1
ATOM 1731 C CA . VAL A 1 233 ? -8.992 -13.797 -4.336 1 97 233 VAL A CA 1
ATOM 1732 C C . VAL A 1 233 ? -8.812 -14.641 -3.074 1 97 233 VAL A C 1
ATOM 1734 O O . VAL A 1 233 ? -7.824 -15.359 -2.938 1 97 233 VAL A O 1
ATOM 1737 N N . VAL A 1 234 ? -9.75 -14.547 -2.145 1 97.38 234 VAL A N 1
ATOM 1738 C CA . VAL A 1 234 ? -9.68 -15.344 -0.925 1 97.38 234 VAL A CA 1
ATOM 1739 C C . VAL A 1 234 ? -9.922 -16.812 -1.255 1 97.38 234 VAL A C 1
ATOM 1741 O O . VAL A 1 234 ? -9.289 -17.703 -0.675 1 97.38 234 VAL A O 1
ATOM 1744 N N . LYS A 1 235 ? -10.828 -17.016 -2.199 1 95.06 235 LYS A N 1
ATOM 1745 C CA . LYS A 1 235 ? -11.047 -18.391 -2.67 1 95.06 235 LYS A CA 1
ATOM 1746 C C . LYS A 1 235 ? -9.781 -18.953 -3.311 1 95.06 235 LYS A C 1
ATOM 1748 O O . LYS A 1 235 ? -9.367 -20.062 -2.99 1 95.06 235 LYS A O 1
ATOM 1753 N N . TRP A 1 236 ? -9.211 -18.188 -4.168 1 95.25 236 TRP A N 1
ATOM 1754 C CA . TRP A 1 236 ? -7.957 -18.594 -4.797 1 95.25 236 TRP A CA 1
ATOM 1755 C C . TRP A 1 236 ? -6.906 -18.922 -3.746 1 95.25 236 TRP A C 1
ATOM 1757 O O . TRP A 1 236 ? -6.246 -19.969 -3.832 1 95.25 236 TRP A O 1
ATOM 1767 N N . TRP A 1 237 ? -6.77 -18.031 -2.832 1 96.12 237 TRP A N 1
ATOM 1768 C CA . TRP A 1 237 ? -5.781 -18.156 -1.764 1 96.12 237 TRP A CA 1
ATOM 1769 C C . TRP A 1 237 ? -5.965 -19.453 -1.001 1 96.12 237 TRP A C 1
ATOM 1771 O O . TRP A 1 237 ? -5 -20.188 -0.775 1 96.12 237 TRP A O 1
ATOM 1781 N N . ARG A 1 238 ? -7.18 -19.797 -0.654 1 93.69 238 ARG A N 1
ATOM 1782 C CA . ARG A 1 238 ? -7.496 -21.031 0.056 1 93.69 238 ARG A CA 1
ATOM 1783 C C . ARG A 1 238 ? -7.172 -22.25 -0.797 1 93.69 238 ARG A C 1
ATOM 1785 O O . ARG A 1 238 ? -6.594 -23.219 -0.305 1 93.69 238 ARG A O 1
ATOM 1792 N N . GLU A 1 239 ? -7.496 -22.188 -2.006 1 93 239 GLU A N 1
ATOM 1793 C CA . GLU A 1 239 ? -7.336 -23.328 -2.896 1 93 239 GLU A CA 1
ATOM 1794 C C . GLU A 1 239 ? -5.867 -23.562 -3.238 1 93 239 GLU A C 1
ATOM 1796 O O . GLU A 1 239 ? -5.426 -24.703 -3.344 1 93 239 GLU A O 1
ATOM 1801 N N . VAL A 1 240 ? -5.168 -22.5 -3.326 1 92.75 240 VAL A N 1
ATOM 1802 C CA . VAL A 1 240 ? -3.805 -22.609 -3.84 1 92.75 240 VAL A CA 1
ATOM 1803 C C . VAL A 1 240 ? -2.828 -22.766 -2.678 1 92.75 240 VAL A C 1
ATOM 1805 O O . VAL A 1 240 ? -1.923 -23.609 -2.729 1 92.75 240 VAL A O 1
ATOM 1808 N N . LEU A 1 241 ? -3.018 -21.984 -1.618 1 90.81 241 LEU A N 1
ATOM 1809 C CA . LEU A 1 241 ? -2.064 -22.016 -0.515 1 90.81 241 LEU A CA 1
ATOM 1810 C C . LEU A 1 241 ? -2.584 -22.875 0.633 1 90.81 241 LEU A C 1
ATOM 1812 O O . LEU A 1 241 ? -1.859 -23.125 1.595 1 90.81 241 LEU A O 1
ATOM 1816 N N . GLY A 1 242 ? -3.709 -23.375 0.55 1 80.69 242 GLY A N 1
ATOM 1817 C CA . GLY A 1 242 ? -4.266 -24.266 1.562 1 80.69 242 GLY A CA 1
ATOM 1818 C C . GLY A 1 242 ? -4.469 -23.594 2.902 1 80.69 242 GLY A C 1
ATOM 1819 O O . GLY A 1 242 ? -4.363 -24.234 3.951 1 80.69 242 GLY A O 1
ATOM 1820 N N . ARG A 1 243 ? -4.527 -22.328 2.852 1 67.5 243 ARG A N 1
ATOM 1821 C CA . ARG A 1 243 ? -4.66 -21.609 4.121 1 67.5 243 ARG A CA 1
ATOM 1822 C C . ARG A 1 243 ? -6.031 -21.859 4.742 1 67.5 243 ARG A C 1
ATOM 1824 O O . ARG A 1 243 ? -7.051 -21.797 4.047 1 67.5 243 ARG A O 1
ATOM 1831 N N . GLU A 1 244 ? -6.016 -22.609 5.75 1 61.66 244 GLU A N 1
ATOM 1832 C CA . GLU A 1 244 ? -7.219 -22.828 6.547 1 61.66 244 GLU A CA 1
ATOM 1833 C C . GLU A 1 244 ? -7.219 -21.953 7.801 1 61.66 244 GLU A C 1
ATOM 1835 O O . GLU A 1 244 ? -6.211 -21.328 8.125 1 61.66 244 GLU A O 1
ATOM 1840 N N . THR A 1 245 ? -8.398 -21.734 8.281 1 56.69 245 THR A N 1
ATOM 1841 C CA . THR A 1 245 ? -8.602 -21 9.523 1 56.69 245 THR A CA 1
ATOM 1842 C C . THR A 1 245 ? -7.617 -21.469 10.594 1 56.69 245 THR A C 1
ATOM 1844 O O . THR A 1 245 ? -7.422 -22.672 10.781 1 56.69 245 THR A O 1
ATOM 1847 N N . ARG A 1 246 ? -6.512 -20.484 10.797 1 49.59 246 ARG A N 1
ATOM 1848 C CA . ARG A 1 246 ? -5.809 -20.797 12.039 1 49.59 246 ARG A CA 1
ATOM 1849 C C . ARG A 1 246 ? -6.48 -20.109 13.227 1 49.59 246 ARG A C 1
ATOM 1851 O O . ARG A 1 246 ? -7.055 -19.031 13.086 1 49.59 246 ARG A O 1
ATOM 1858 N N . MET B 1 1 ? 15.383 -32.062 -3.783 1 76.69 1 MET B N 1
ATOM 1859 C CA . MET B 1 1 ? 14.203 -31.406 -3.24 1 76.69 1 MET B CA 1
ATOM 1860 C C . MET B 1 1 ? 13.977 -30.062 -3.916 1 76.69 1 MET B C 1
ATOM 1862 O O . MET B 1 1 ? 14.922 -29.406 -4.348 1 76.69 1 MET B O 1
ATOM 1866 N N . ALA B 1 2 ? 12.719 -29.75 -4.273 1 89.88 2 ALA B N 1
ATOM 1867 C CA . ALA B 1 2 ? 12.492 -28.531 -5.023 1 89.88 2 ALA B CA 1
ATOM 1868 C C . ALA B 1 2 ? 12.883 -27.297 -4.199 1 89.88 2 ALA B C 1
ATOM 1870 O O . ALA B 1 2 ? 12.859 -27.344 -2.969 1 89.88 2 ALA B O 1
ATOM 1871 N N . GLY B 1 3 ? 13.531 -26.406 -4.859 1 97.25 3 GLY B N 1
ATOM 1872 C CA . GLY B 1 3 ? 14.039 -25.188 -4.25 1 97.25 3 GLY B CA 1
ATOM 1873 C C . GLY B 1 3 ? 12.945 -24.266 -3.74 1 97.25 3 GLY B C 1
ATOM 1874 O O . GLY B 1 3 ? 11.898 -24.734 -3.281 1 97.25 3 GLY B O 1
ATOM 1875 N N . LYS B 1 4 ? 13.289 -23.047 -3.564 1 98.5 4 LYS B N 1
ATOM 1876 C CA . LYS B 1 4 ? 12.414 -22.047 -2.963 1 98.5 4 LYS B CA 1
ATOM 1877 C C . LYS B 1 4 ? 12.227 -20.844 -3.891 1 98.5 4 LYS B C 1
ATOM 1879 O O . LYS B 1 4 ? 13.164 -20.422 -4.559 1 98.5 4 LYS B O 1
ATOM 1884 N N . LEU B 1 5 ? 10.977 -20.406 -3.953 1 98.81 5 LEU B N 1
ATOM 1885 C CA . LEU B 1 5 ? 10.68 -19.141 -4.598 1 98.81 5 LEU B CA 1
ATOM 1886 C C . LEU B 1 5 ? 10.414 -18.047 -3.561 1 98.81 5 LEU B C 1
ATOM 1888 O O . LEU B 1 5 ? 9.602 -18.234 -2.654 1 98.81 5 LEU B O 1
ATOM 1892 N N . VAL B 1 6 ? 11.117 -16.938 -3.641 1 98.88 6 VAL B N 1
ATOM 1893 C CA . VAL B 1 6 ? 10.859 -15.766 -2.816 1 98.88 6 VAL B CA 1
ATOM 1894 C C . VAL B 1 6 ? 10.438 -14.594 -3.703 1 98.88 6 VAL B C 1
ATOM 1896 O O . VAL B 1 6 ? 11.227 -14.109 -4.512 1 98.88 6 VAL B O 1
ATOM 1899 N N . LEU B 1 7 ? 9.164 -14.242 -3.615 1 98.88 7 LEU B N 1
ATOM 1900 C CA . LEU B 1 7 ? 8.68 -13.039 -4.289 1 98.88 7 LEU B CA 1
ATOM 1901 C C . LEU B 1 7 ? 8.922 -11.805 -3.43 1 98.88 7 LEU B C 1
ATOM 1903 O O . LEU B 1 7 ? 8.492 -11.758 -2.273 1 98.88 7 LEU B O 1
ATOM 1907 N N . VAL B 1 8 ? 9.562 -10.789 -4.031 1 98.88 8 VAL B N 1
ATOM 1908 C CA . VAL B 1 8 ? 9.992 -9.633 -3.248 1 98.88 8 VAL B CA 1
ATOM 1909 C C . VAL B 1 8 ? 9.484 -8.352 -3.904 1 98.88 8 VAL B C 1
ATOM 1911 O O . VAL B 1 8 ? 9.664 -8.148 -5.109 1 98.88 8 VAL B O 1
ATOM 1914 N N . GLY B 1 9 ? 8.82 -7.508 -3.07 1 98.88 9 GLY B N 1
ATOM 1915 C CA . GLY B 1 9 ? 8.516 -6.16 -3.518 1 98.88 9 GLY B CA 1
ATOM 1916 C C . GLY B 1 9 ? 9.656 -5.184 -3.303 1 98.88 9 GLY B C 1
ATOM 1917 O O . GLY B 1 9 ? 10.109 -4.996 -2.174 1 98.88 9 GLY B O 1
ATOM 1918 N N . ALA B 1 10 ? 10.039 -4.492 -4.348 1 98.75 10 ALA B N 1
ATOM 1919 C CA . ALA B 1 10 ? 11.211 -3.629 -4.293 1 98.75 10 ALA B CA 1
ATOM 1920 C C . ALA B 1 10 ? 10.82 -2.178 -4.031 1 98.75 10 ALA B C 1
ATOM 1922 O O . ALA B 1 10 ? 11.68 -1.326 -3.795 1 98.75 10 ALA B O 1
ATOM 1923 N N . GLY B 1 11 ? 9.531 -1.889 -4.086 1 98.69 11 GLY B N 1
ATOM 1924 C CA . GLY B 1 11 ? 9.086 -0.514 -3.93 1 98.69 11 GLY B CA 1
ATOM 1925 C C . GLY B 1 11 ? 8.883 0.202 -5.25 1 98.69 11 GLY B C 1
ATOM 1926 O O . GLY B 1 11 ? 9.016 -0.401 -6.316 1 98.69 11 GLY B O 1
ATOM 1927 N N . PRO B 1 12 ? 8.594 1.457 -5.18 1 98.56 12 PRO B N 1
ATOM 1928 C CA . PRO B 1 12 ? 8.078 2.146 -6.363 1 98.56 12 PRO B CA 1
ATOM 1929 C C . PRO B 1 12 ? 9.18 2.766 -7.215 1 98.56 12 PRO B C 1
ATOM 1931 O O . PRO B 1 12 ? 8.906 3.346 -8.266 1 98.56 12 PRO B O 1
ATOM 1934 N N . GLY B 1 13 ? 10.461 2.709 -6.812 1 97.88 13 GLY B N 1
ATOM 1935 C CA . GLY B 1 13 ? 11.5 3.279 -7.652 1 97.88 13 GLY B CA 1
ATOM 1936 C C . GLY B 1 13 ? 12.695 3.787 -6.863 1 97.88 13 GLY B C 1
ATOM 1937 O O . GLY B 1 13 ? 13.836 3.656 -7.301 1 97.88 13 GLY B O 1
ATOM 1938 N N . ASP B 1 14 ? 12.461 4.465 -5.777 1 98.56 14 ASP B N 1
ATOM 1939 C CA . ASP B 1 14 ? 13.5 4.906 -4.859 1 98.56 14 ASP B CA 1
ATOM 1940 C C . ASP B 1 14 ? 14.148 3.717 -4.152 1 98.56 14 ASP B C 1
ATOM 1942 O O . ASP B 1 14 ? 13.492 3.008 -3.387 1 98.56 14 ASP B O 1
ATOM 1946 N N . PRO B 1 15 ? 15.438 3.488 -4.363 1 98.69 15 PRO B N 1
ATOM 1947 C CA . PRO B 1 15 ? 16.078 2.332 -3.734 1 98.69 15 PRO B CA 1
ATOM 1948 C C . PRO B 1 15 ? 16 2.373 -2.209 1 98.69 15 PRO B C 1
ATOM 1950 O O . PRO B 1 15 ? 16.031 1.325 -1.558 1 98.69 15 PRO B O 1
ATOM 1953 N N . GLU B 1 16 ? 15.82 3.527 -1.685 1 98.75 16 GLU B N 1
ATOM 1954 C CA . GLU B 1 16 ? 15.781 3.67 -0.232 1 98.75 16 GLU B CA 1
ATOM 1955 C C . GLU B 1 16 ? 14.43 3.248 0.326 1 98.75 16 GLU B C 1
ATOM 1957 O O . GLU B 1 16 ? 14.258 3.139 1.543 1 98.75 16 GLU B O 1
ATOM 1962 N N . LEU B 1 17 ? 13.484 3.01 -0.537 1 98.94 17 LEU B N 1
ATOM 1963 C CA . LEU B 1 17 ? 12.18 2.555 -0.087 1 98.94 17 LEU B CA 1
ATOM 1964 C C . LEU B 1 17 ? 12.109 1.031 -0.063 1 98.94 17 LEU B C 1
ATOM 1966 O O . LEU B 1 17 ? 11.047 0.458 0.18 1 98.94 17 LEU B O 1
ATOM 1970 N N . LEU B 1 18 ? 13.258 0.36 -0.282 1 98.94 18 LEU B N 1
ATOM 1971 C CA . LEU B 1 18 ? 13.375 -1.078 -0.062 1 98.94 18 LEU B CA 1
ATOM 1972 C C . LEU B 1 18 ? 13.289 -1.408 1.425 1 98.94 18 LEU B C 1
ATOM 1974 O O . LEU B 1 18 ? 13.898 -0.72 2.252 1 98.94 18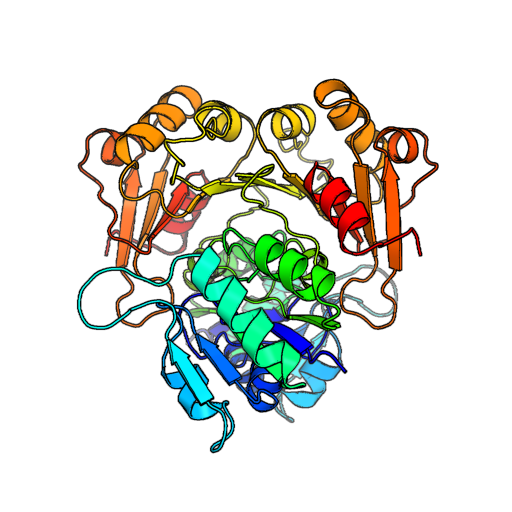 LEU B O 1
ATOM 1978 N N . THR B 1 19 ? 12.555 -2.428 1.806 1 98.94 19 THR B N 1
ATOM 1979 C CA . THR B 1 19 ? 12.484 -2.852 3.199 1 98.94 19 THR B CA 1
ATOM 1980 C C . THR B 1 19 ? 13.719 -3.674 3.576 1 98.94 19 THR B C 1
ATOM 1982 O O . THR B 1 19 ? 14.367 -4.258 2.709 1 98.94 19 THR B O 1
ATOM 1985 N N . PHE B 1 20 ? 13.984 -3.738 4.832 1 98.94 20 PHE B N 1
ATOM 1986 C CA . PHE B 1 20 ? 15.055 -4.598 5.316 1 98.94 20 PHE B CA 1
ATOM 1987 C C . PHE B 1 20 ? 14.781 -6.055 4.977 1 98.94 20 PHE B C 1
ATOM 1989 O O . PHE B 1 20 ? 15.695 -6.793 4.594 1 98.94 20 PHE B O 1
ATOM 1996 N N . LYS B 1 21 ? 13.57 -6.48 5.09 1 98.94 21 LYS B N 1
ATOM 1997 C CA . LYS B 1 21 ? 13.188 -7.859 4.793 1 98.94 21 LYS B CA 1
ATOM 1998 C C . LYS B 1 21 ? 13.445 -8.195 3.324 1 98.94 21 LYS B C 1
ATOM 2000 O O . LYS B 1 21 ? 13.906 -9.289 3.004 1 98.94 21 LYS B O 1
ATOM 2005 N N . ALA B 1 22 ? 13.117 -7.219 2.459 1 98.94 22 ALA B N 1
ATOM 2006 C CA . ALA B 1 22 ? 13.375 -7.402 1.033 1 98.94 22 ALA B CA 1
ATOM 2007 C C . ALA B 1 22 ? 14.867 -7.551 0.763 1 98.94 22 ALA B C 1
ATOM 2009 O O . ALA B 1 22 ? 15.289 -8.438 0.017 1 98.94 22 ALA B O 1
ATOM 2010 N N . ALA B 1 23 ? 15.641 -6.676 1.334 1 98.94 23 ALA B N 1
ATOM 2011 C CA . ALA B 1 23 ? 17.094 -6.738 1.16 1 98.94 23 ALA B CA 1
ATOM 2012 C C . ALA B 1 23 ? 17.641 -8.078 1.626 1 98.94 23 ALA B C 1
ATOM 2014 O O . ALA B 1 23 ? 18.469 -8.688 0.944 1 98.94 23 ALA B O 1
ATOM 2015 N N . ARG B 1 24 ? 17.188 -8.516 2.764 1 98.81 24 ARG B N 1
ATOM 2016 C CA . ARG B 1 24 ? 17.625 -9.797 3.307 1 98.81 24 ARG B CA 1
ATOM 2017 C C . ARG B 1 24 ? 17.234 -10.945 2.383 1 98.81 24 ARG B C 1
ATOM 2019 O O . ARG B 1 24 ? 18.016 -11.875 2.172 1 98.81 24 ARG B O 1
ATOM 2026 N N . ALA B 1 25 ? 16.031 -10.93 1.875 1 98.88 25 ALA B N 1
ATOM 2027 C CA . ALA B 1 25 ? 15.586 -11.961 0.945 1 98.88 25 ALA B CA 1
ATOM 2028 C C . ALA B 1 25 ? 16.469 -12 -0.301 1 98.88 25 ALA B C 1
ATOM 2030 O O . ALA B 1 25 ? 16.859 -13.078 -0.754 1 98.88 25 ALA B O 1
ATOM 2031 N N . ILE B 1 26 ? 16.781 -10.836 -0.834 1 98.88 26 ILE B N 1
ATOM 2032 C CA . ILE B 1 26 ? 17.609 -10.742 -2.029 1 98.88 26 ILE B CA 1
ATOM 2033 C C . ILE B 1 26 ? 19 -11.32 -1.746 1 98.88 26 ILE B C 1
ATOM 2035 O O . ILE B 1 26 ? 19.547 -12.062 -2.566 1 98.88 26 ILE B O 1
ATOM 2039 N N . SER B 1 27 ? 19.5 -11.109 -0.587 1 98.81 27 SER B N 1
ATOM 2040 C CA . SER B 1 27 ? 20.859 -11.508 -0.227 1 98.81 27 SER B CA 1
ATOM 2041 C C . SER B 1 27 ? 20.969 -13.023 -0.076 1 98.81 27 SER B C 1
ATOM 2043 O O . SER B 1 27 ? 22.078 -13.562 -0.001 1 98.81 27 SER B O 1
ATOM 2045 N N . ARG B 1 28 ? 19.875 -13.688 -0.111 1 97.88 28 ARG B N 1
ATOM 2046 C CA . ARG B 1 28 ? 19.875 -15.133 0.08 1 97.88 28 ARG B CA 1
ATOM 2047 C C . ARG B 1 28 ? 19.641 -15.859 -1.24 1 97.88 28 ARG B C 1
ATOM 2049 O O . ARG B 1 28 ? 19.594 -17.094 -1.279 1 97.88 28 ARG B O 1
ATOM 2056 N N . GLY B 1 29 ? 19.547 -15.148 -2.293 1 98.69 29 GLY B N 1
ATOM 2057 C CA . GLY B 1 29 ? 19.156 -15.75 -3.559 1 98.69 29 GLY B CA 1
ATOM 2058 C C . GLY B 1 29 ? 20.312 -16.391 -4.297 1 98.69 29 GLY B C 1
ATOM 2059 O O . GLY B 1 29 ? 21.422 -15.828 -4.344 1 98.69 29 GLY B O 1
ATOM 2060 N N . ASP B 1 30 ? 20.047 -17.594 -4.836 1 98.62 30 ASP B N 1
ATOM 2061 C CA . ASP B 1 30 ? 20.969 -18.203 -5.789 1 98.62 30 ASP B CA 1
ATOM 2062 C C . ASP B 1 30 ? 20.766 -17.625 -7.188 1 98.62 30 ASP B C 1
ATOM 2064 O O . ASP B 1 30 ? 21.734 -17.453 -7.93 1 98.62 30 ASP B O 1
ATOM 2068 N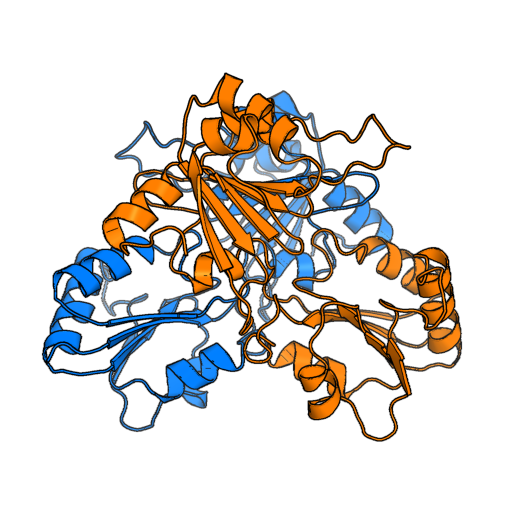 N . VAL B 1 31 ? 19.562 -17.406 -7.574 1 98.75 31 VAL B N 1
ATOM 2069 C CA . VAL B 1 31 ? 19.141 -16.812 -8.836 1 98.75 31 VAL B CA 1
ATOM 2070 C C . VAL B 1 31 ? 18.188 -15.648 -8.57 1 98.75 31 VAL B C 1
ATOM 2072 O O . VAL B 1 31 ? 17.203 -15.789 -7.836 1 98.75 31 VAL B O 1
ATOM 2075 N N . ILE B 1 32 ? 18.516 -14.508 -9.141 1 98.75 32 ILE B N 1
ATOM 2076 C CA . ILE B 1 32 ? 17.703 -13.305 -8.977 1 98.75 32 ILE B CA 1
ATOM 2077 C C . ILE B 1 32 ? 17.062 -12.938 -10.305 1 98.75 32 ILE B C 1
ATOM 2079 O O . ILE B 1 32 ? 17.75 -12.688 -11.297 1 98.75 32 ILE B O 1
ATOM 2083 N N . LEU B 1 33 ? 15.742 -12.992 -10.352 1 98.25 33 LEU B N 1
ATOM 2084 C CA . LEU B 1 33 ? 14.961 -12.508 -11.492 1 98.25 33 LEU B CA 1
ATOM 2085 C C . LEU B 1 33 ? 14.422 -11.109 -11.234 1 98.25 33 LEU B C 1
ATOM 2087 O O . LEU B 1 33 ? 13.586 -10.914 -10.352 1 98.25 33 LEU B O 1
ATOM 2091 N N . LYS B 1 34 ? 14.875 -10.156 -11.984 1 97.06 34 LYS B N 1
ATOM 2092 C CA . LYS B 1 34 ? 14.562 -8.75 -11.734 1 97.06 34 LYS B CA 1
ATOM 2093 C C . LYS B 1 34 ? 13.609 -8.203 -12.797 1 97.06 34 LYS B C 1
ATOM 2095 O O . LYS B 1 34 ? 13.812 -8.43 -13.992 1 97.06 34 LYS B O 1
ATOM 2100 N N . ASP B 1 35 ? 12.625 -7.434 -12.32 1 94 35 ASP B N 1
ATOM 2101 C CA . ASP B 1 35 ? 11.703 -6.734 -13.211 1 94 35 ASP B CA 1
ATOM 2102 C C . ASP B 1 35 ? 12.359 -5.492 -13.812 1 94 35 ASP B C 1
ATOM 2104 O O . ASP B 1 35 ? 13.336 -4.977 -13.266 1 94 35 ASP B O 1
ATOM 2108 N N . ARG B 1 36 ? 11.742 -5 -14.836 1 90.56 36 ARG B N 1
ATOM 2109 C CA . ARG B 1 36 ? 12.266 -3.893 -15.633 1 90.56 36 ARG B CA 1
ATOM 2110 C C . ARG B 1 36 ? 12.375 -2.625 -14.789 1 90.56 36 ARG B C 1
ATOM 2112 O O . ARG B 1 36 ? 13.367 -1.899 -14.883 1 90.56 36 ARG B O 1
ATOM 2119 N N . LEU B 1 37 ? 11.438 -2.375 -13.961 1 93.44 37 LEU B N 1
ATOM 2120 C CA . LEU B 1 37 ? 11.367 -1.075 -13.297 1 93.44 37 LEU B CA 1
ATOM 2121 C C . LEU B 1 37 ? 12.133 -1.093 -11.984 1 93.44 37 LEU B C 1
ATOM 2123 O O . LEU B 1 37 ? 12.242 -0.065 -11.312 1 93.44 37 LEU B O 1
ATOM 2127 N N . VAL B 1 38 ? 12.68 -2.207 -11.57 1 96.94 38 VAL B N 1
ATOM 2128 C CA . VAL B 1 38 ? 13.477 -2.305 -10.352 1 96.94 38 VAL B CA 1
ATOM 2129 C C . VAL B 1 38 ? 14.836 -1.639 -10.57 1 96.94 38 VAL B C 1
ATOM 2131 O O . VAL B 1 38 ? 15.547 -1.971 -11.523 1 96.94 38 VAL B O 1
ATOM 2134 N N . PRO B 1 39 ? 15.203 -0.739 -9.68 1 97.12 39 PRO B N 1
ATOM 2135 C CA . PRO B 1 39 ? 16.516 -0.104 -9.844 1 97.12 39 PRO B CA 1
ATOM 2136 C C . PRO B 1 39 ? 17.672 -1.104 -9.773 1 97.12 39 PRO B C 1
ATOM 2138 O O . PRO B 1 39 ? 17.672 -1.985 -8.906 1 97.12 39 PRO B O 1
ATOM 2141 N N . ASP B 1 40 ? 18.656 -0.899 -10.625 1 96.75 40 ASP B N 1
ATOM 2142 C CA . ASP B 1 40 ? 19.828 -1.771 -10.641 1 96.75 40 ASP B CA 1
ATOM 2143 C C . ASP B 1 40 ? 20.594 -1.7 -9.32 1 96.75 40 ASP B C 1
ATOM 2145 O O . ASP B 1 40 ? 21.203 -2.682 -8.891 1 96.75 40 ASP B O 1
ATOM 2149 N N . GLU B 1 41 ? 20.5 -0.551 -8.727 1 97.81 41 GLU B N 1
ATOM 2150 C CA . GLU B 1 41 ? 21.203 -0.299 -7.473 1 97.81 41 GLU B CA 1
ATOM 2151 C C . GLU B 1 41 ? 20.797 -1.308 -6.398 1 97.81 41 GLU B C 1
ATOM 2153 O O . GLU B 1 41 ? 21.625 -1.712 -5.578 1 97.81 41 GLU B O 1
ATOM 2158 N N . ILE B 1 42 ? 19.578 -1.697 -6.391 1 98.62 42 ILE B N 1
ATOM 2159 C CA . ILE B 1 42 ? 19.062 -2.635 -5.398 1 98.62 42 ILE B CA 1
ATOM 2160 C C . ILE B 1 42 ? 19.75 -3.986 -5.559 1 98.62 42 ILE B C 1
ATOM 2162 O O . ILE B 1 42 ? 20.188 -4.586 -4.57 1 98.62 42 ILE B O 1
ATOM 2166 N N . ILE B 1 43 ? 19.875 -4.438 -6.789 1 98.44 43 ILE B N 1
ATOM 2167 C CA . ILE B 1 43 ? 20.5 -5.73 -7.059 1 98.44 43 ILE B CA 1
ATOM 2168 C C . ILE B 1 43 ? 22 -5.652 -6.77 1 98.44 43 ILE B C 1
ATOM 2170 O O . ILE B 1 43 ? 22.547 -6.527 -6.102 1 98.44 43 ILE B O 1
ATOM 2174 N N . LYS B 1 44 ? 22.625 -4.59 -7.219 1 98.06 44 LYS B N 1
ATOM 2175 C CA . LYS B 1 44 ? 24.062 -4.406 -7.027 1 98.06 44 LYS B CA 1
ATOM 2176 C C . LYS B 1 44 ? 24.438 -4.41 -5.547 1 98.06 44 LYS B C 1
ATOM 2178 O O . LYS B 1 44 ? 25.453 -4.977 -5.156 1 98.06 44 LYS B O 1
ATOM 2183 N N . GLU B 1 45 ? 23.594 -3.881 -4.789 1 98.44 45 GLU B N 1
ATOM 2184 C CA . GLU B 1 45 ? 23.891 -3.672 -3.377 1 98.44 45 GLU B CA 1
ATOM 2185 C C . GLU B 1 45 ? 23.594 -4.922 -2.555 1 98.44 45 GLU B C 1
ATOM 2187 O O . GLU B 1 45 ? 24.266 -5.195 -1.562 1 98.44 45 GLU B O 1
ATOM 2192 N N . HIS B 1 46 ? 22.594 -5.699 -2.98 1 98.75 46 HIS B N 1
ATOM 2193 C CA . HIS B 1 46 ? 22.094 -6.668 -2.008 1 98.75 46 HIS B CA 1
ATOM 2194 C C . HIS B 1 46 ? 22.234 -8.094 -2.531 1 98.75 46 HIS B C 1
ATOM 2196 O O . HIS B 1 46 ? 22.156 -9.055 -1.759 1 98.75 46 HIS B O 1
ATOM 2202 N N . ALA B 1 47 ? 22.391 -8.273 -3.799 1 98.56 47 ALA B N 1
ATOM 2203 C CA . ALA B 1 47 ? 22.531 -9.625 -4.34 1 98.56 47 ALA B CA 1
ATOM 2204 C C . ALA B 1 47 ? 23.891 -10.219 -3.979 1 98.56 47 ALA B C 1
ATOM 2206 O O . ALA B 1 47 ? 24.906 -9.516 -3.986 1 98.56 47 ALA B O 1
ATOM 2207 N N . PRO B 1 48 ? 23.953 -11.508 -3.705 1 98.38 48 PRO B N 1
ATOM 2208 C CA . PRO B 1 48 ? 25.266 -12.156 -3.535 1 98.38 48 PRO B CA 1
ATOM 2209 C C . PRO B 1 48 ? 26.141 -12.062 -4.785 1 98.38 48 PRO B C 1
ATOM 2211 O O . PRO B 1 48 ? 25.609 -12.07 -5.906 1 98.38 48 PRO B O 1
ATOM 2214 N N . GLU B 1 49 ? 27.359 -12.086 -4.531 1 97.12 49 GLU B N 1
ATOM 2215 C CA . GLU B 1 49 ? 28.312 -11.977 -5.637 1 97.12 49 GLU B CA 1
ATOM 2216 C C . GLU B 1 49 ? 28.188 -13.156 -6.598 1 97.12 49 GLU B C 1
ATOM 2218 O O . GLU B 1 49 ? 28.359 -13 -7.809 1 97.12 49 GLU B O 1
ATOM 2223 N N . ASP B 1 50 ? 27.875 -14.25 -6.102 1 97.75 50 ASP B N 1
ATOM 2224 C CA . ASP B 1 50 ? 27.859 -15.469 -6.918 1 97.75 50 ASP B CA 1
ATOM 2225 C C . ASP B 1 50 ? 26.453 -15.766 -7.422 1 97.75 50 ASP B C 1
ATOM 2227 O O . ASP B 1 50 ? 26.234 -16.766 -8.102 1 97.75 50 ASP B O 1
ATOM 2231 N N . ALA B 1 51 ? 25.484 -14.922 -7.098 1 98.44 51 ALA B N 1
ATOM 2232 C CA . ALA B 1 51 ? 24.125 -15.133 -7.582 1 98.44 51 ALA B CA 1
ATOM 2233 C C . ALA B 1 51 ? 24.031 -14.898 -9.086 1 98.44 51 ALA B C 1
ATOM 2235 O O . ALA B 1 51 ? 24.672 -14 -9.617 1 98.44 51 ALA B O 1
ATOM 2236 N N . GLU B 1 52 ? 23.266 -15.688 -9.789 1 98.38 52 GLU B N 1
ATOM 2237 C CA . GLU B 1 52 ? 22.891 -15.398 -11.18 1 98.38 52 GLU B CA 1
ATOM 2238 C C . GLU B 1 52 ? 21.781 -14.359 -11.25 1 98.38 52 GLU B C 1
ATOM 2240 O O . GLU B 1 52 ? 20.703 -14.555 -10.68 1 98.38 52 GLU B O 1
ATOM 2245 N N . VAL B 1 53 ? 22.062 -13.273 -11.914 1 97.88 53 VAL B N 1
ATOM 2246 C CA . VAL B 1 53 ? 21.078 -12.211 -12.039 1 97.88 53 VAL B CA 1
ATOM 2247 C C . VAL B 1 53 ? 20.531 -12.18 -13.469 1 97.88 53 VAL B C 1
ATOM 2249 O O . VAL B 1 53 ? 21.297 -12.07 -14.43 1 97.88 53 VAL B O 1
ATOM 2252 N N . ILE B 1 54 ? 19.203 -12.281 -13.609 1 96.88 54 ILE B N 1
ATOM 2253 C CA . ILE B 1 54 ? 18.547 -12.289 -14.906 1 96.88 54 ILE B CA 1
ATOM 2254 C C . ILE B 1 54 ? 17.5 -11.18 -14.953 1 96.88 54 ILE B C 1
ATOM 2256 O O . ILE B 1 54 ? 16.578 -11.156 -14.141 1 96.88 54 ILE B O 1
ATOM 2260 N N . ASP B 1 55 ? 17.625 -10.273 -15.875 1 95 55 ASP B N 1
ATOM 2261 C CA . ASP B 1 55 ? 16.594 -9.266 -16.125 1 95 55 ASP B CA 1
ATOM 2262 C C . ASP B 1 55 ? 15.453 -9.836 -16.953 1 95 55 ASP B C 1
ATOM 2264 O O . ASP B 1 55 ? 15.633 -10.164 -18.125 1 95 55 ASP B O 1
ATOM 2268 N N . VAL B 1 56 ? 14.359 -9.891 -16.344 1 94.19 56 VAL B N 1
ATOM 2269 C CA . VAL B 1 56 ? 13.242 -10.516 -17.047 1 94.19 56 VAL B CA 1
ATOM 2270 C C . VAL B 1 56 ? 12.297 -9.445 -17.578 1 94.19 56 VAL B C 1
ATOM 2272 O O . VAL B 1 56 ? 11.164 -9.742 -17.969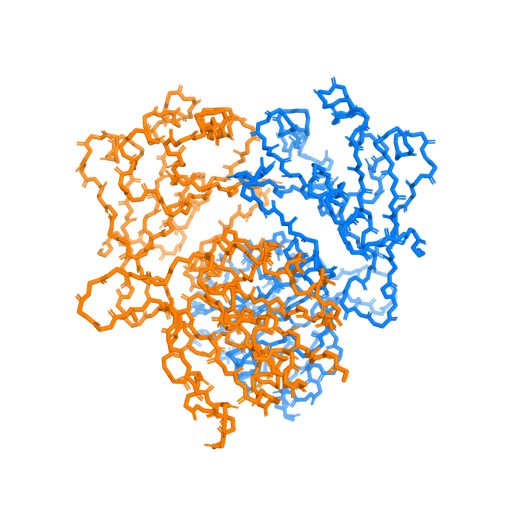 1 94.19 56 VAL B O 1
ATOM 2275 N N . GLY B 1 57 ? 12.68 -8.125 -17.359 1 81.5 57 GLY B N 1
ATOM 2276 C CA . GLY B 1 57 ? 11.898 -7.062 -17.969 1 81.5 57 GLY B CA 1
ATOM 2277 C C . GLY B 1 57 ? 12.125 -6.941 -19.469 1 81.5 57 GLY B C 1
ATOM 2278 O O . GLY B 1 57 ? 11.211 -6.57 -20.203 1 81.5 57 GLY B O 1
ATOM 2279 N N . LYS B 1 58 ? 13.688 -6.676 -19.906 1 59.75 58 LYS B N 1
ATOM 2280 C CA . LYS B 1 58 ? 14.117 -6.316 -21.266 1 59.75 58 LYS B CA 1
ATOM 2281 C C . LYS B 1 58 ? 14.688 -7.527 -22 1 59.75 58 LYS B C 1
ATOM 2283 O O . LYS B 1 58 ? 15.43 -8.32 -21.406 1 59.75 58 LYS B O 1
ATOM 2288 N N . LYS B 1 59 ? 14.328 -8.523 -22.75 1 51.47 59 LYS B N 1
ATOM 2289 C CA . LYS B 1 59 ? 15.344 -9.25 -23.516 1 51.47 59 LYS B CA 1
ATOM 2290 C C . LYS B 1 59 ? 16.047 -8.336 -24.516 1 51.47 59 LYS B C 1
ATOM 2292 O O . LYS B 1 59 ? 15.398 -7.492 -25.156 1 51.47 59 LYS B O 1
ATOM 2297 N N . PRO B 1 60 ? 17.406 -8.086 -24.562 1 39.94 60 PRO B N 1
ATOM 2298 C CA . PRO B 1 60 ? 18.156 -7.531 -25.703 1 39.94 60 PRO B CA 1
ATOM 2299 C C . PRO B 1 60 ? 17.688 -8.102 -27.031 1 39.94 60 PRO B C 1
ATOM 2301 O O . PRO B 1 60 ? 17.609 -9.32 -27.203 1 39.94 60 PRO B O 1
ATOM 2304 N N . GLY B 1 61 ? 17.156 -7.348 -28.109 1 45.38 61 GLY B N 1
ATOM 2305 C CA . GLY B 1 61 ? 16.891 -7.586 -29.516 1 45.38 61 GLY B CA 1
ATOM 2306 C C . GLY B 1 61 ? 15.422 -7.867 -29.812 1 45.38 61 GLY B C 1
ATOM 2307 O O . GLY B 1 61 ? 15.07 -8.266 -30.922 1 45.38 61 GLY B O 1
ATOM 2308 N N . GLY B 1 62 ? 14.328 -7.754 -29.094 1 47.69 62 GLY B N 1
ATOM 2309 C CA . GLY B 1 62 ? 12.914 -7.723 -29.406 1 47.69 62 GLY B CA 1
ATOM 2310 C C . GLY B 1 62 ? 12.023 -8.062 -28.234 1 47.69 62 GLY B C 1
ATOM 2311 O O . GLY B 1 62 ? 12.133 -7.449 -27.172 1 47.69 62 GLY B O 1
ATOM 2312 N N . GLU B 1 63 ? 11.344 -9.43 -28.141 1 57.69 63 GLU B N 1
ATOM 2313 C CA . GLU B 1 63 ? 10.172 -10 -27.5 1 57.69 63 GLU B CA 1
ATOM 2314 C C . GLU B 1 63 ? 10.422 -10.258 -26.016 1 57.69 63 GLU B C 1
ATOM 2316 O O . GLU B 1 63 ? 11.43 -10.859 -25.641 1 57.69 63 GLU B O 1
ATOM 2321 N N . GLY B 1 64 ? 10.094 -9.398 -25.016 1 70.81 64 GLY B N 1
ATOM 2322 C CA . GLY B 1 64 ? 10.148 -9.547 -23.578 1 70.81 64 GLY B CA 1
ATOM 2323 C C . GLY B 1 64 ? 9.68 -10.914 -23.094 1 70.81 64 GLY B C 1
ATOM 2324 O O . GLY B 1 64 ? 9.242 -11.742 -23.906 1 70.81 64 GLY B O 1
ATOM 2325 N N . TRP B 1 65 ? 10.305 -11.203 -21.922 1 87.31 65 TRP B N 1
ATOM 2326 C CA . TRP B 1 65 ? 9.883 -12.461 -21.328 1 87.31 65 TRP B CA 1
ATOM 2327 C C . TRP B 1 65 ? 8.367 -12.508 -21.156 1 87.31 65 TRP B C 1
ATOM 2329 O O . TRP B 1 65 ? 7.754 -11.539 -20.703 1 87.31 65 TRP B O 1
ATOM 2339 N N . THR B 1 66 ? 7.82 -13.477 -21.781 1 90.81 66 THR B N 1
ATOM 2340 C CA . THR B 1 66 ? 6.418 -13.711 -21.469 1 90.81 66 THR B CA 1
ATOM 2341 C C . THR B 1 66 ? 6.277 -14.273 -20.047 1 90.81 66 THR B C 1
ATOM 2343 O O . THR B 1 66 ? 7.25 -14.766 -19.469 1 90.81 66 THR B O 1
ATOM 2346 N N . GLN B 1 67 ? 5.164 -14.164 -19.5 1 93.38 67 GLN B N 1
ATOM 2347 C CA . GLN B 1 67 ? 4.906 -14.758 -18.188 1 93.38 67 GLN B CA 1
ATOM 2348 C C . GLN B 1 67 ? 5.199 -16.25 -18.188 1 93.38 67 GLN B C 1
ATOM 2350 O O . GLN B 1 67 ? 5.738 -16.781 -17.219 1 93.38 67 GLN B O 1
ATOM 2355 N N . GLU B 1 68 ? 4.863 -16.906 -19.297 1 94.44 68 GLU B N 1
ATOM 2356 C CA . GLU B 1 68 ? 5.109 -18.344 -19.422 1 94.44 68 GLU B CA 1
ATOM 2357 C C . GLU B 1 68 ? 6.602 -18.656 -19.359 1 94.44 68 GLU B C 1
ATOM 2359 O O . GLU B 1 68 ? 7.02 -19.609 -18.688 1 94.44 68 GLU B O 1
ATOM 2364 N N . GLU B 1 69 ? 7.312 -17.844 -20 1 95.19 69 GLU B N 1
ATOM 2365 C CA . GLU B 1 69 ? 8.766 -18.031 -20 1 95.19 69 GLU B CA 1
ATOM 2366 C C . GLU B 1 69 ? 9.344 -17.797 -18.609 1 95.19 69 GLU B C 1
ATOM 2368 O O . GLU B 1 69 ? 10.25 -18.516 -18.188 1 95.19 69 GLU B O 1
ATOM 2373 N N . ILE B 1 70 ? 8.836 -16.812 -17.938 1 96.88 70 ILE B N 1
ATOM 2374 C CA . ILE B 1 70 ? 9.297 -16.531 -16.578 1 96.88 70 ILE B CA 1
ATOM 2375 C C . ILE B 1 70 ? 8.945 -17.688 -15.656 1 96.88 70 ILE B C 1
ATOM 2377 O O . ILE B 1 70 ? 9.773 -18.141 -14.859 1 96.88 70 ILE B O 1
ATOM 2381 N N . ASN B 1 71 ? 7.773 -18.203 -15.844 1 97.62 71 ASN B N 1
ATOM 2382 C CA . ASN B 1 71 ? 7.344 -19.344 -15.055 1 97.62 71 ASN B CA 1
ATOM 2383 C C . ASN B 1 71 ? 8.258 -20.547 -15.266 1 97.62 71 ASN B C 1
ATOM 2385 O O . ASN B 1 71 ? 8.656 -21.219 -14.305 1 97.62 71 ASN B O 1
ATOM 2389 N N . GLU B 1 72 ? 8.562 -20.781 -16.5 1 97.62 72 GLU B N 1
ATOM 2390 C CA . GLU B 1 72 ? 9.445 -21.891 -16.828 1 97.62 72 GLU B CA 1
ATOM 2391 C C . GLU B 1 72 ? 10.82 -21.703 -16.188 1 97.62 72 GLU B C 1
ATOM 2393 O O . GLU B 1 72 ? 11.422 -22.672 -15.711 1 97.62 72 GLU B O 1
ATOM 2398 N N . LEU B 1 73 ? 11.266 -20.516 -16.25 1 97.56 73 LEU B N 1
ATOM 2399 C CA . LEU B 1 73 ? 12.562 -20.188 -15.648 1 97.56 73 LEU B CA 1
ATOM 2400 C C . LEU B 1 73 ? 12.547 -20.438 -14.148 1 97.56 73 LEU B C 1
ATOM 2402 O O . LEU B 1 73 ? 13.484 -21.016 -13.602 1 97.56 73 LEU B O 1
ATOM 2406 N N . ILE B 1 74 ? 11.516 -20.016 -13.453 1 98.44 74 ILE B N 1
ATOM 2407 C CA . ILE B 1 74 ? 11.344 -20.234 -12.023 1 98.44 74 ILE B CA 1
ATOM 2408 C C . ILE B 1 74 ? 11.398 -21.719 -11.711 1 98.44 74 ILE B C 1
ATOM 2410 O O . ILE B 1 74 ? 12.164 -22.156 -10.836 1 98.44 74 ILE B O 1
ATOM 2414 N N . VAL B 1 75 ? 10.695 -22.5 -12.469 1 98.25 75 VAL B N 1
ATOM 2415 C CA . VAL B 1 75 ? 10.594 -23.938 -12.227 1 98.25 75 VAL B CA 1
ATOM 2416 C C . VAL B 1 75 ? 11.938 -24.609 -12.531 1 98.25 75 VAL B C 1
ATOM 2418 O O . VAL B 1 75 ? 12.391 -25.469 -11.766 1 98.25 75 VAL B O 1
ATOM 2421 N N . ARG B 1 76 ? 12.5 -24.219 -13.633 1 98.12 76 ARG B N 1
ATOM 2422 C CA . ARG B 1 76 ? 13.781 -24.797 -14.039 1 98.12 76 ARG B CA 1
ATOM 2423 C C . ARG B 1 76 ? 14.836 -24.594 -12.961 1 98.12 76 ARG B C 1
ATOM 2425 O O . ARG B 1 76 ? 15.492 -25.547 -12.539 1 98.12 76 ARG B O 1
ATOM 2432 N N . GLU B 1 77 ? 14.961 -23.391 -12.461 1 98.19 77 GLU B N 1
ATOM 2433 C CA . GLU B 1 77 ? 15.961 -23.094 -11.438 1 98.19 77 GLU B CA 1
ATOM 2434 C C . GLU B 1 77 ? 15.578 -23.703 -10.094 1 98.19 77 GLU B C 1
ATOM 2436 O O . GLU B 1 77 ? 16.438 -24.203 -9.367 1 98.19 77 GLU B O 1
ATOM 2441 N N . GLY B 1 78 ? 14.312 -23.625 -9.75 1 97.75 78 GLY B N 1
ATOM 2442 C CA . GLY B 1 78 ? 13.828 -24.234 -8.531 1 97.75 78 GLY B CA 1
ATOM 2443 C C . GLY B 1 78 ? 14.062 -25.734 -8.492 1 97.75 78 GLY B C 1
ATOM 2444 O O . GLY B 1 78 ? 14.367 -26.297 -7.434 1 97.75 78 GLY B O 1
ATOM 2445 N N . SER B 1 79 ? 13.969 -26.406 -9.648 1 97.12 79 SER B N 1
ATOM 2446 C CA . SER B 1 79 ? 14.141 -27.859 -9.734 1 97.12 79 SER B CA 1
ATOM 2447 C C . SER B 1 79 ? 15.578 -28.25 -9.414 1 97.12 79 SER B C 1
ATOM 2449 O O . SER B 1 79 ? 15.852 -29.422 -9.094 1 97.12 79 SER B O 1
ATOM 2451 N N . LYS B 1 80 ? 16.453 -27.344 -9.469 1 97.75 80 LYS B N 1
ATOM 2452 C CA . LYS B 1 80 ? 17.859 -27.578 -9.141 1 97.75 80 LYS B CA 1
ATOM 2453 C C . LYS B 1 80 ? 18.109 -27.391 -7.645 1 97.75 80 LYS B C 1
ATOM 2455 O O . LYS B 1 80 ? 19.266 -27.422 -7.191 1 97.75 80 LYS B O 1
ATOM 2460 N N . GLY B 1 81 ? 17.078 -27.094 -6.922 1 98.06 81 GLY B N 1
ATOM 2461 C CA . GLY B 1 81 ? 17.188 -26.906 -5.484 1 98.06 81 GLY B CA 1
ATOM 2462 C C . GLY B 1 81 ? 17.594 -25.5 -5.098 1 98.06 81 GLY B C 1
ATOM 2463 O O . GLY B 1 81 ? 17.922 -25.234 -3.936 1 98.06 81 GLY B O 1
ATOM 2464 N N . LYS B 1 82 ? 17.562 -24.594 -6.008 1 98.56 82 LYS B N 1
ATOM 2465 C CA . LYS B 1 82 ? 18.062 -23.234 -5.797 1 98.56 82 LYS B CA 1
ATOM 2466 C C . LYS B 1 82 ? 16.984 -22.344 -5.176 1 98.56 82 LYS B C 1
ATOM 2468 O O . LYS B 1 82 ? 15.789 -22.625 -5.289 1 98.56 82 LYS B O 1
ATOM 2473 N N . THR B 1 83 ? 17.438 -21.328 -4.48 1 98.75 83 THR B N 1
ATOM 2474 C CA . THR B 1 83 ? 16.562 -20.234 -4.062 1 98.75 83 THR B CA 1
ATOM 2475 C C . THR B 1 83 ? 16.438 -19.203 -5.168 1 98.75 83 THR B C 1
ATOM 2477 O O . THR B 1 83 ? 17.406 -18.5 -5.484 1 98.75 83 THR B O 1
ATOM 2480 N N . VAL B 1 84 ? 15.258 -19.141 -5.742 1 98.88 84 VAL B N 1
ATOM 2481 C CA . VAL B 1 84 ? 14.953 -18.172 -6.785 1 98.88 84 VAL B CA 1
ATOM 2482 C C . VAL B 1 84 ? 14.266 -16.953 -6.172 1 98.88 84 VAL B C 1
ATOM 2484 O O . VAL B 1 84 ? 13.188 -17.062 -5.594 1 98.88 84 VAL B O 1
ATOM 2487 N N . VAL B 1 85 ? 14.898 -15.773 -6.277 1 98.94 85 VAL B N 1
ATOM 2488 C CA . VAL B 1 85 ? 14.312 -14.531 -5.777 1 98.94 85 VAL B CA 1
ATOM 2489 C C . VAL B 1 85 ? 13.773 -13.711 -6.945 1 98.94 85 VAL B C 1
ATOM 2491 O O . VAL B 1 85 ? 14.531 -13.281 -7.816 1 98.94 85 VAL B O 1
ATOM 2494 N N . ARG B 1 86 ? 12.484 -13.594 -6.98 1 98.88 86 ARG B N 1
ATOM 2495 C CA . ARG B 1 86 ? 11.781 -12.789 -7.977 1 98.88 86 ARG B CA 1
ATOM 2496 C C . ARG B 1 86 ? 11.531 -11.375 -7.465 1 98.88 86 ARG B C 1
ATOM 2498 O O . ARG B 1 86 ? 10.617 -11.156 -6.668 1 98.88 86 ARG B O 1
ATOM 2505 N N . VAL B 1 87 ? 12.336 -10.383 -7.969 1 98.75 87 VAL B N 1
ATOM 2506 C CA . VAL B 1 87 ? 12.258 -9.016 -7.473 1 98.75 87 VAL B CA 1
ATOM 2507 C C . VAL B 1 87 ? 11.344 -8.188 -8.375 1 98.75 87 VAL B C 1
ATOM 2509 O O . VAL B 1 87 ? 11.656 -7.969 -9.547 1 98.75 87 VAL B O 1
ATOM 2512 N N . LYS B 1 88 ? 10.258 -7.785 -7.809 1 98.25 88 LYS B N 1
ATOM 2513 C CA . LYS B 1 88 ? 9.227 -7.094 -8.57 1 98.25 88 LYS B CA 1
ATOM 2514 C C . LYS B 1 88 ? 9.094 -5.641 -8.125 1 98.25 88 LYS B C 1
ATOM 2516 O O . LYS B 1 88 ? 9.336 -5.316 -6.965 1 98.25 88 LYS B O 1
ATOM 2521 N N . SER B 1 89 ? 8.734 -4.742 -9.047 1 97.38 89 SER B N 1
ATOM 2522 C CA . SER B 1 89 ? 8.469 -3.348 -8.719 1 97.38 89 SER B CA 1
ATOM 2523 C C . SER B 1 89 ? 7.227 -3.213 -7.848 1 97.38 89 SER B C 1
ATOM 2525 O O . SER B 1 89 ? 6.238 -3.916 -8.055 1 97.38 89 SER B O 1
ATOM 2527 N N . GLY B 1 90 ? 7.324 -2.305 -6.898 1 98.06 90 GLY B N 1
ATOM 2528 C CA . GLY B 1 90 ? 6.199 -2.111 -5.996 1 98.06 90 GLY B CA 1
ATOM 2529 C C . GLY B 1 90 ? 5.988 -3.279 -5.051 1 98.06 90 GLY B C 1
ATOM 2530 O O . GLY B 1 90 ? 6.902 -3.668 -4.32 1 98.06 90 GLY B O 1
ATOM 2531 N N . ASP B 1 91 ? 4.832 -3.846 -5.082 1 98.75 91 ASP B N 1
ATOM 2532 C CA . ASP B 1 91 ? 4.43 -5.035 -4.336 1 98.75 91 ASP B CA 1
ATOM 2533 C C . ASP B 1 91 ? 4.148 -6.203 -5.273 1 98.75 91 ASP B C 1
ATOM 2535 O O . ASP B 1 91 ? 3.527 -6.027 -6.324 1 98.75 91 ASP B O 1
ATOM 2539 N N . PRO B 1 92 ? 4.559 -7.395 -4.863 1 98.56 92 PRO B N 1
ATOM 2540 C CA . PRO B 1 92 ? 4.504 -8.508 -5.812 1 98.56 92 PRO B CA 1
ATOM 2541 C C . PRO B 1 92 ? 3.074 -8.969 -6.102 1 98.56 92 PRO B C 1
ATOM 2543 O O . PRO B 1 92 ? 2.836 -9.672 -7.082 1 98.56 92 PRO B O 1
ATOM 2546 N N . LEU B 1 93 ? 2.125 -8.594 -5.25 1 98.5 93 LEU B N 1
ATOM 2547 C CA . LEU B 1 93 ? 0.788 -9.156 -5.414 1 98.5 93 LEU B CA 1
ATOM 2548 C C . LEU B 1 93 ? -0.222 -8.062 -5.758 1 98.5 93 LEU B C 1
ATOM 2550 O O . LEU B 1 93 ? -1.43 -8.266 -5.609 1 98.5 93 LEU B O 1
ATOM 2554 N N . ILE B 1 94 ? 0.269 -6.898 -6.203 1 98.38 94 ILE B N 1
ATOM 2555 C CA . ILE B 1 94 ? -0.545 -5.824 -6.758 1 98.38 94 ILE B CA 1
ATOM 2556 C C . ILE B 1 94 ? -0.212 -5.633 -8.234 1 98.38 94 ILE B C 1
ATOM 2558 O O . ILE B 1 94 ? 0.822 -5.055 -8.578 1 98.38 94 ILE B O 1
ATOM 2562 N N . PHE B 1 95 ? -1.008 -6.156 -9.047 1 95.94 95 PHE B N 1
ATOM 2563 C CA . PHE B 1 95 ? -0.866 -6.086 -10.5 1 95.94 95 PHE B CA 1
ATOM 2564 C C . PHE B 1 95 ? 0.501 -6.598 -10.938 1 95.94 95 PHE B C 1
ATOM 2566 O O . PHE B 1 95 ? 1.096 -6.07 -11.875 1 95.94 95 PHE B O 1
ATOM 2573 N N . GLY B 1 96 ? 1.023 -7.625 -10.234 1 92.56 96 GLY B N 1
ATOM 2574 C CA . GLY B 1 96 ? 2.381 -8.086 -10.484 1 92.56 96 GLY B CA 1
ATOM 2575 C C . GLY B 1 96 ? 2.445 -9.523 -10.961 1 92.56 96 GLY B C 1
ATOM 2576 O O . GLY B 1 96 ? 3.533 -10.078 -11.117 1 92.56 96 GLY B O 1
ATOM 2577 N N . ARG B 1 97 ? 1.354 -10.172 -11.141 1 93.75 97 ARG B N 1
ATOM 2578 C CA . ARG B 1 97 ? 1.275 -11.555 -11.602 1 93.75 97 ARG B CA 1
ATOM 2579 C C . ARG B 1 97 ? 1.916 -12.508 -10.594 1 93.75 97 ARG B C 1
ATOM 2581 O O . ARG B 1 97 ? 2.297 -13.625 -10.938 1 93.75 97 ARG B O 1
ATOM 2588 N N . GLY B 1 98 ? 2.191 -12.031 -9.383 1 97.44 98 GLY B N 1
ATOM 2589 C CA . GLY B 1 98 ? 2.789 -12.859 -8.344 1 97.44 98 GLY B CA 1
ATOM 2590 C C . GLY B 1 98 ? 1.99 -14.109 -8.039 1 97.44 98 GLY B C 1
ATOM 2591 O O . GLY B 1 98 ? 2.562 -15.164 -7.75 1 97.44 98 GLY B O 1
ATOM 2592 N N . ALA B 1 99 ? 0.673 -13.969 -8.141 1 97.31 99 ALA B N 1
ATOM 2593 C CA . ALA B 1 99 ? -0.191 -15.117 -7.863 1 97.31 99 ALA B CA 1
ATOM 2594 C C . ALA B 1 99 ? 0.068 -16.25 -8.844 1 97.31 99 ALA B C 1
ATOM 2596 O O . ALA B 1 99 ? 0.097 -17.422 -8.461 1 97.31 99 ALA B O 1
ATOM 2597 N N . GLU B 1 100 ? 0.293 -15.906 -10.086 1 96.31 100 GLU B N 1
ATOM 2598 C CA . GLU B 1 100 ? 0.603 -16.906 -11.102 1 96.31 100 GLU B CA 1
ATOM 2599 C C . GLU B 1 100 ? 1.925 -17.609 -10.805 1 96.31 100 GLU B C 1
ATOM 2601 O O . GLU B 1 100 ? 2.041 -18.828 -10.977 1 96.31 100 GLU B O 1
ATOM 2606 N N . GLU B 1 101 ? 2.826 -16.859 -10.398 1 98.25 101 GLU B N 1
ATOM 2607 C CA . GLU B 1 101 ? 4.145 -17.406 -10.094 1 98.25 101 GLU B CA 1
ATOM 2608 C C . GLU B 1 101 ? 4.105 -18.297 -8.859 1 98.25 101 GLU B C 1
ATOM 2610 O O . GLU B 1 101 ? 4.766 -19.328 -8.812 1 98.25 101 GLU B O 1
ATOM 2615 N N . ILE B 1 102 ? 3.322 -17.922 -7.863 1 98.19 102 ILE B N 1
ATOM 2616 C CA . ILE B 1 102 ? 3.117 -18.734 -6.676 1 98.19 102 ILE B CA 1
ATOM 2617 C C . ILE B 1 102 ? 2.527 -20.094 -7.078 1 98.19 102 ILE B C 1
ATOM 2619 O O . ILE B 1 102 ? 3.027 -21.141 -6.668 1 98.19 102 ILE B O 1
ATOM 2623 N N . GLU B 1 103 ? 1.534 -20.031 -7.906 1 97.19 103 GLU B N 1
ATOM 2624 C CA . GLU B 1 103 ? 0.829 -21.234 -8.312 1 97.19 103 GLU B CA 1
ATOM 2625 C C . GLU B 1 103 ? 1.77 -22.219 -9.008 1 97.19 103 GLU B C 1
ATOM 2627 O O . GLU B 1 103 ? 1.782 -23.406 -8.688 1 97.19 103 GLU B O 1
ATOM 2632 N N . VAL B 1 104 ? 2.518 -21.688 -9.922 1 97.5 104 VAL B N 1
ATOM 2633 C CA . VAL B 1 104 ? 3.412 -22.531 -10.703 1 97.5 104 VAL B CA 1
ATOM 2634 C C . VAL B 1 104 ? 4.484 -23.125 -9.789 1 97.5 104 VAL B C 1
ATOM 2636 O O . VAL B 1 104 ? 4.809 -24.312 -9.898 1 97.5 104 VAL B O 1
ATOM 2639 N N . ALA B 1 105 ? 5.047 -22.359 -8.891 1 98.31 105 ALA B N 1
ATOM 2640 C CA . ALA B 1 105 ? 6.082 -22.844 -7.973 1 98.31 105 ALA B CA 1
ATOM 2641 C C . ALA B 1 105 ? 5.551 -23.953 -7.078 1 98.31 105 ALA B C 1
ATOM 2643 O O . ALA B 1 105 ? 6.191 -25 -6.941 1 98.31 105 ALA B O 1
ATOM 2644 N N . LEU B 1 106 ? 4.371 -23.75 -6.531 1 97.06 106 LEU B N 1
ATOM 2645 C CA . LEU B 1 106 ? 3.777 -24.719 -5.629 1 97.06 106 LEU B CA 1
ATOM 2646 C C . LEU B 1 106 ? 3.455 -26.016 -6.371 1 97.06 106 LEU B C 1
ATOM 2648 O O . LEU B 1 106 ? 3.68 -27.109 -5.844 1 97.06 106 LEU B O 1
ATOM 2652 N N . LYS B 1 107 ? 2.928 -25.891 -7.574 1 96.62 107 LYS B N 1
ATOM 2653 C CA . LYS B 1 107 ? 2.592 -27.047 -8.398 1 96.62 107 LYS B CA 1
ATOM 2654 C C . LYS B 1 107 ? 3.816 -27.938 -8.633 1 96.62 107 LYS B C 1
ATOM 2656 O O . LYS B 1 107 ? 3.691 -29.141 -8.82 1 96.62 107 LYS B O 1
ATOM 2661 N N . HIS B 1 108 ? 4.926 -27.344 -8.531 1 97.56 108 HIS B N 1
ATOM 2662 C CA . HIS B 1 108 ? 6.152 -28.078 -8.812 1 97.56 108 HIS B CA 1
ATOM 2663 C C . HIS B 1 108 ? 6.914 -28.391 -7.523 1 97.56 108 HIS B C 1
ATOM 2665 O O . HIS B 1 108 ? 8.117 -28.672 -7.559 1 97.56 108 HIS B O 1
ATOM 2671 N N . GLY B 1 109 ? 6.262 -28.141 -6.418 1 96.81 109 GLY B N 1
ATOM 2672 C CA . GLY B 1 109 ? 6.785 -28.609 -5.141 1 96.81 109 GLY B CA 1
ATOM 2673 C C . GLY B 1 109 ? 7.746 -27.625 -4.5 1 96.81 109 GLY B C 1
ATOM 2674 O O . GLY B 1 109 ? 8.469 -27.984 -3.561 1 96.81 109 GLY B O 1
ATOM 2675 N N . MET B 1 110 ? 7.844 -26.453 -5.004 1 97.88 110 MET B N 1
ATOM 2676 C CA . MET B 1 110 ? 8.719 -25.438 -4.414 1 97.88 110 MET B CA 1
ATOM 2677 C C . MET B 1 110 ? 8.086 -24.828 -3.172 1 97.88 110 MET B C 1
ATOM 2679 O O . MET B 1 110 ? 6.867 -24.672 -3.109 1 97.88 110 MET B O 1
ATOM 2683 N N . ASP B 1 111 ? 8.891 -24.5 -2.158 1 97.31 111 ASP B N 1
ATOM 2684 C CA . ASP B 1 111 ? 8.43 -23.594 -1.098 1 97.31 111 ASP B CA 1
ATOM 2685 C C . ASP B 1 111 ? 8.297 -22.172 -1.604 1 97.31 111 ASP B C 1
ATOM 2687 O O . ASP B 1 111 ? 9.008 -21.766 -2.525 1 97.31 111 ASP B O 1
ATOM 2691 N N . VAL B 1 112 ? 7.367 -21.453 -0.978 1 98.19 112 VAL B N 1
ATOM 2692 C CA . VAL B 1 112 ? 7.148 -20.094 -1.436 1 98.19 112 VAL B CA 1
ATOM 2693 C C . VAL B 1 112 ? 7.156 -19.141 -0.242 1 98.19 112 VAL B C 1
ATOM 2695 O O . VAL B 1 112 ? 6.574 -19.438 0.803 1 98.19 112 VAL B O 1
ATOM 2698 N N . GLU B 1 113 ? 7.812 -18.078 -0.391 1 98.31 113 GLU B N 1
ATOM 2699 C CA . GLU B 1 113 ? 7.816 -16.938 0.529 1 98.31 113 GLU B CA 1
ATOM 2700 C C . GLU B 1 113 ? 7.52 -15.633 -0.201 1 98.31 113 GLU B C 1
ATOM 2702 O O . GLU B 1 113 ? 7.941 -15.445 -1.343 1 98.31 113 GLU B O 1
ATOM 2707 N N . VAL B 1 114 ? 6.734 -14.789 0.425 1 98.75 114 VAL B N 1
ATOM 2708 C CA . VAL B 1 114 ? 6.398 -13.508 -0.189 1 98.75 114 VAL B CA 1
ATOM 2709 C C . VAL B 1 114 ? 6.77 -12.375 0.758 1 98.75 114 VAL B C 1
ATOM 2711 O O . VAL B 1 114 ? 6.422 -12.406 1.941 1 98.75 114 VAL B O 1
ATOM 2714 N N . VAL B 1 115 ? 7.477 -11.391 0.269 1 98.88 115 VAL B N 1
ATOM 2715 C CA . VAL B 1 115 ? 7.867 -10.195 1.01 1 98.88 115 VAL B CA 1
ATOM 2716 C C . VAL B 1 115 ? 7.191 -8.961 0.407 1 98.88 115 VAL B C 1
ATOM 2718 O O . VAL B 1 115 ? 7.5 -8.57 -0.719 1 98.88 115 VAL B O 1
ATOM 2721 N N . PRO B 1 116 ? 6.301 -8.32 1.16 1 98.88 116 PRO B N 1
ATOM 2722 C CA . PRO B 1 116 ? 5.617 -7.129 0.644 1 98.88 116 PRO B CA 1
ATOM 2723 C C . PRO B 1 116 ? 6.578 -5.973 0.363 1 98.88 116 PRO B C 1
ATOM 2725 O O . PRO B 1 116 ? 7.707 -5.973 0.852 1 98.88 116 PRO B O 1
ATOM 2728 N N . GLY B 1 117 ? 6.172 -5.07 -0.46 1 98.88 117 GLY B N 1
ATOM 2729 C CA . GLY B 1 117 ? 6.863 -3.816 -0.724 1 98.88 117 GLY B CA 1
ATOM 2730 C C . GLY B 1 117 ? 5.938 -2.617 -0.749 1 98.88 117 GLY B C 1
ATOM 2731 O O . GLY B 1 117 ? 4.715 -2.768 -0.698 1 98.88 117 GLY B O 1
ATOM 2732 N N . VAL B 1 118 ? 6.508 -1.457 -0.77 1 98.94 118 VAL B N 1
ATOM 2733 C CA . VAL B 1 118 ? 5.734 -0.229 -0.924 1 98.94 118 VAL B CA 1
ATOM 2734 C C . VAL B 1 118 ? 5.172 -0.146 -2.342 1 98.94 118 VAL B C 1
ATOM 2736 O O . VAL B 1 118 ? 5.922 0.061 -3.301 1 98.94 118 VAL B O 1
ATOM 2739 N N . THR B 1 119 ? 3.91 -0.316 -2.463 1 98.81 119 THR B N 1
ATOM 2740 C CA . THR B 1 119 ? 3.277 -0.274 -3.777 1 98.81 119 THR B CA 1
ATOM 2741 C C . THR B 1 119 ? 3.273 1.148 -4.328 1 98.81 119 THR B C 1
ATOM 2743 O O . THR B 1 119 ? 3.135 2.113 -3.574 1 98.81 119 THR B O 1
ATOM 2746 N N . SER B 1 120 ? 3.385 1.25 -5.633 1 98.62 120 SER B N 1
ATOM 2747 C CA . SER B 1 120 ? 3.377 2.566 -6.266 1 98.62 120 SER B CA 1
ATOM 2748 C C . SER B 1 120 ? 2.039 3.268 -6.059 1 98.62 120 SER B C 1
ATOM 2750 O O . SER B 1 120 ? 1.987 4.492 -5.934 1 98.62 120 SER B O 1
ATOM 2752 N N . ALA B 1 121 ? 0.954 2.514 -5.969 1 98.75 121 ALA B N 1
ATOM 2753 C CA . ALA B 1 121 ? -0.39 3.072 -5.844 1 98.75 121 ALA B CA 1
ATOM 2754 C C . ALA B 1 121 ? -0.5 3.965 -4.609 1 98.75 121 ALA B C 1
ATOM 2756 O O . ALA B 1 121 ? -1.292 4.91 -4.59 1 98.75 121 ALA B O 1
ATOM 2757 N N . ILE B 1 122 ? 0.278 3.631 -3.604 1 98.81 122 ILE B N 1
ATOM 2758 C CA . ILE B 1 122 ? 0.193 4.352 -2.338 1 98.81 122 ILE B CA 1
ATOM 2759 C C . ILE B 1 122 ? 1.494 5.109 -2.088 1 98.81 122 ILE B C 1
ATOM 2761 O O . ILE B 1 122 ? 1.474 6.301 -1.759 1 98.81 122 ILE B O 1
ATOM 2765 N N . GLY B 1 123 ? 2.598 4.496 -2.342 1 98.88 123 GLY B N 1
ATOM 2766 C CA . GLY B 1 123 ? 3.902 5.062 -2.031 1 98.88 123 GLY B CA 1
ATOM 2767 C C . GLY B 1 123 ? 4.207 6.324 -2.816 1 98.88 123 GLY B C 1
ATOM 2768 O O . GLY B 1 123 ? 4.797 7.266 -2.283 1 98.88 123 GLY B O 1
ATOM 2769 N N . VAL B 1 124 ? 3.828 6.336 -4.098 1 98.81 124 VAL B N 1
ATOM 2770 C CA . VAL B 1 124 ? 4.117 7.484 -4.949 1 98.81 124 VAL B CA 1
ATOM 2771 C C . VAL B 1 124 ? 3.336 8.703 -4.465 1 98.81 124 VAL B C 1
ATOM 2773 O O . VAL B 1 124 ? 3.924 9.742 -4.156 1 98.81 124 VAL B O 1
ATOM 2776 N N . PRO B 1 125 ? 2.012 8.609 -4.281 1 98.69 125 PRO B N 1
ATOM 2777 C CA . PRO B 1 125 ? 1.307 9.781 -3.748 1 98.69 125 PRO B CA 1
ATOM 2778 C C . PRO B 1 125 ? 1.778 10.164 -2.35 1 98.69 125 PRO B C 1
ATOM 2780 O O . PRO B 1 125 ? 1.956 11.352 -2.061 1 98.69 125 PRO B O 1
ATOM 2783 N N . THR B 1 126 ? 1.996 9.188 -1.504 1 98.75 126 THR B N 1
ATOM 2784 C CA . THR B 1 126 ? 2.418 9.477 -0.137 1 98.75 126 THR B CA 1
ATOM 2785 C C . THR B 1 126 ? 3.738 10.242 -0.126 1 98.75 126 THR B C 1
ATOM 2787 O O . THR B 1 126 ? 3.896 11.203 0.627 1 98.75 126 THR B O 1
ATOM 2790 N N . SER B 1 127 ? 4.676 9.867 -0.97 1 98.38 127 SER B N 1
ATOM 2791 C CA . SER B 1 127 ? 5.988 10.5 -1.009 1 98.38 127 SER B CA 1
ATOM 2792 C C . SER B 1 127 ? 5.875 11.977 -1.368 1 98.38 127 SER B C 1
ATOM 2794 O O . SER B 1 127 ? 6.777 12.766 -1.075 1 98.38 127 SER B O 1
ATOM 2796 N N . LEU B 1 128 ? 4.766 12.344 -1.955 1 97.44 128 LEU B N 1
ATOM 2797 C CA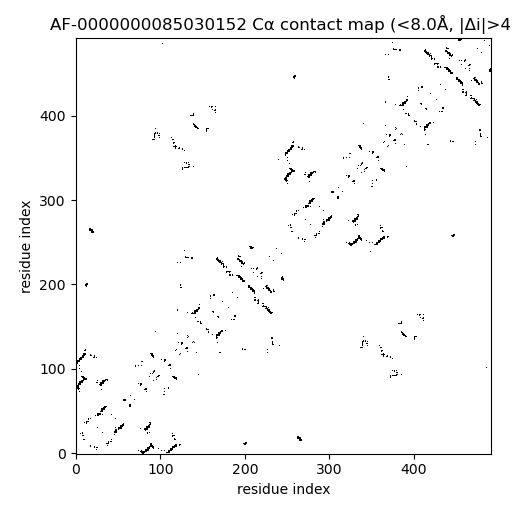 . LEU B 1 128 ? 4.543 13.719 -2.391 1 97.44 128 LEU B CA 1
ATOM 2798 C C . LEU B 1 128 ? 3.615 14.453 -1.426 1 97.44 128 LEU B C 1
ATOM 2800 O O . LEU B 1 128 ? 3.215 15.586 -1.684 1 97.44 128 LEU B O 1
ATOM 2804 N N . GLY B 1 129 ? 3.238 13.758 -0.354 1 97.69 129 GLY B N 1
ATOM 2805 C CA . GLY B 1 129 ? 2.342 14.352 0.622 1 97.69 129 GLY B CA 1
ATOM 2806 C C . GLY B 1 129 ? 0.89 14.336 0.185 1 97.69 129 GLY B C 1
ATOM 2807 O O . GLY B 1 129 ? 0.065 15.078 0.731 1 97.69 129 GLY B O 1
ATOM 2808 N N . LEU B 1 130 ? 0.556 13.586 -0.855 1 97.88 130 LEU B N 1
ATOM 2809 C CA . LEU B 1 130 ? -0.812 13.438 -1.34 1 97.88 130 LEU B CA 1
ATOM 2810 C C . LEU B 1 130 ? -1.506 12.266 -0.663 1 97.88 130 LEU B C 1
ATOM 2812 O O . LEU B 1 130 ? -1.212 11.102 -0.968 1 97.88 130 LEU B O 1
ATOM 2816 N N . PRO B 1 131 ? -2.412 12.531 0.264 1 98.31 131 PRO B N 1
ATOM 2817 C CA . PRO B 1 131 ? -3.094 11.414 0.925 1 98.31 131 PRO B CA 1
ATOM 2818 C C . PRO B 1 131 ? -4.137 10.75 0.032 1 98.31 131 PRO B C 1
ATOM 2820 O O . PRO B 1 131 ? -4.715 11.398 -0.841 1 98.31 131 PRO B O 1
ATOM 2823 N N . LEU B 1 132 ? -4.316 9.453 0.23 1 98.56 132 LEU B N 1
ATOM 2824 C CA . LEU B 1 132 ? -5.418 8.797 -0.46 1 98.56 132 LEU B CA 1
ATOM 2825 C C . LEU B 1 132 ? -6.656 8.742 0.426 1 98.56 132 LEU B C 1
ATOM 2827 O O . LEU B 1 132 ? -7.762 8.477 -0.059 1 98.56 132 LEU B O 1
ATOM 2831 N N . THR B 1 133 ? -6.465 8.93 1.738 1 97.44 133 THR B N 1
ATOM 2832 C CA . THR B 1 133 ? -7.555 9.062 2.699 1 97.44 133 THR B CA 1
ATOM 2833 C C . THR B 1 133 ? -7.406 10.352 3.508 1 97.44 133 THR B C 1
ATOM 2835 O O . THR B 1 133 ? -6.297 10.875 3.652 1 97.44 133 THR B O 1
ATOM 2838 N N . HIS B 1 134 ? -8.461 10.82 3.91 1 95.25 134 HIS B N 1
ATOM 2839 C CA . HIS B 1 134 ? -8.531 12.094 4.617 1 95.25 134 HIS B CA 1
ATOM 2840 C C . HIS B 1 134 ? -9.758 12.148 5.527 1 95.25 134 HIS B C 1
ATOM 2842 O O . HIS B 1 134 ? -10.836 11.688 5.152 1 95.25 134 HIS B O 1
ATOM 2848 N N . ARG B 1 135 ? -9.57 12.695 6.641 1 90.75 135 ARG B N 1
ATOM 2849 C CA . ARG B 1 135 ? -10.617 12.695 7.656 1 90.75 135 ARG B CA 1
ATOM 2850 C C . ARG B 1 135 ? -11.875 13.383 7.137 1 90.75 135 ARG B C 1
ATOM 2852 O O . ARG B 1 135 ? -12.992 12.945 7.426 1 90.75 135 ARG B O 1
ATOM 2859 N N . LYS B 1 136 ? -11.703 14.43 6.352 1 89.5 136 LYS B N 1
ATOM 2860 C CA . LYS B 1 136 ? -12.844 15.25 5.957 1 89.5 136 LYS B CA 1
ATOM 2861 C C . LYS B 1 136 ? -13.398 14.812 4.605 1 89.5 136 LYS B C 1
ATOM 2863 O O . LYS B 1 136 ? -14.602 14.922 4.352 1 89.5 136 LYS B O 1
ATOM 2868 N N . CYS B 1 137 ? -12.484 14.188 3.785 1 91 137 CYS B N 1
ATOM 2869 C CA . CYS B 1 137 ? -13.023 14.125 2.43 1 91 137 CYS B CA 1
ATOM 2870 C C . CYS B 1 137 ? -12.789 12.75 1.812 1 91 137 CYS B C 1
ATOM 2872 O O . CYS B 1 137 ? -13.227 12.484 0.69 1 91 137 CYS B O 1
ATOM 2874 N N . ALA B 1 138 ? -12.188 11.828 2.516 1 95.25 138 ALA B N 1
ATOM 2875 C CA . ALA B 1 138 ? -11.961 10.531 1.889 1 95.25 138 ALA B CA 1
ATOM 2876 C C . ALA B 1 138 ? -11.875 9.422 2.936 1 95.25 138 ALA B C 1
ATOM 2878 O O . ALA B 1 138 ? -10.875 9.305 3.643 1 95.25 138 ALA B O 1
ATOM 2879 N N . SER B 1 139 ? -12.883 8.547 2.938 1 95.75 139 SER B N 1
ATOM 2880 C CA . SER B 1 139 ? -12.938 7.406 3.852 1 95.75 139 SER B CA 1
ATOM 2881 C C . SER B 1 139 ? -12.719 6.09 3.111 1 95.75 139 SER B C 1
ATOM 2883 O O . SER B 1 139 ? -12.859 5.016 3.693 1 95.75 139 SER B O 1
ATOM 2885 N N . SER B 1 140 ? -12.438 6.176 1.847 1 97.75 140 SER B N 1
ATOM 2886 C CA . SER B 1 140 ? -12.164 5.012 1.012 1 97.75 140 SER B CA 1
ATOM 2887 C C . SER B 1 140 ? -11.344 5.391 -0.218 1 97.75 140 SER B C 1
ATOM 2889 O O . SER B 1 140 ? -11.336 6.555 -0.626 1 97.75 140 SER B O 1
ATOM 2891 N N . PHE B 1 141 ? -10.625 4.438 -0.715 1 98.62 141 PHE B N 1
ATOM 2892 C CA . PHE B 1 141 ? -10 4.594 -2.025 1 98.62 141 PHE B CA 1
ATOM 2893 C C . PHE B 1 141 ? -10.031 3.279 -2.797 1 98.62 141 PHE B C 1
ATOM 2895 O O . PHE B 1 141 ? -10.133 2.205 -2.201 1 98.62 141 PHE B O 1
ATOM 2902 N N . ALA B 1 142 ? -10.008 3.389 -4.129 1 98.81 142 ALA B N 1
ATOM 2903 C CA . ALA B 1 142 ? -9.953 2.234 -5.023 1 98.81 142 ALA B CA 1
ATOM 2904 C C . ALA B 1 142 ? -8.75 2.312 -5.949 1 98.81 142 ALA B C 1
ATOM 2906 O O . ALA B 1 142 ? -8.383 3.395 -6.414 1 98.81 142 ALA B O 1
ATOM 2907 N N . VAL B 1 143 ? -8.125 1.187 -6.145 1 98.81 143 VAL B N 1
ATOM 2908 C CA . VAL B 1 143 ? -7.031 1.038 -7.094 1 98.81 143 VAL B CA 1
ATOM 2909 C C . VAL B 1 143 ? -7.457 0.117 -8.234 1 98.81 143 VAL B C 1
ATOM 2911 O O . VAL B 1 143 ? -8 -0.964 -8 1 98.81 143 VAL B O 1
ATOM 2914 N N . ALA B 1 144 ? -7.258 0.558 -9.477 1 98 144 ALA B N 1
ATOM 2915 C CA . ALA B 1 144 ? -7.621 -0.248 -10.641 1 98 144 ALA B CA 1
ATOM 2916 C C . ALA B 1 144 ? -6.594 -0.099 -11.758 1 98 144 ALA B C 1
ATOM 2918 O O . ALA B 1 144 ? -5.895 0.914 -11.836 1 98 144 ALA B O 1
ATOM 2919 N N . THR B 1 145 ? -6.473 -1.133 -12.516 1 95.56 145 THR B N 1
ATOM 2920 C CA . THR B 1 145 ? -5.602 -1.072 -13.688 1 95.56 145 THR B CA 1
ATOM 2921 C C . THR B 1 145 ? -6.34 -0.474 -14.883 1 95.56 145 THR B C 1
ATOM 2923 O O . THR B 1 145 ? -7.531 -0.732 -15.07 1 95.56 145 THR B O 1
ATOM 2926 N N . GLY B 1 146 ? -5.668 0.365 -15.586 1 92.06 146 GLY B N 1
ATOM 2927 C CA . GLY B 1 146 ? -6.207 0.851 -16.844 1 92.06 146 GLY B CA 1
ATOM 2928 C C . GLY B 1 146 ? -5.895 -0.06 -18.016 1 92.06 146 GLY B C 1
ATOM 2929 O O . GLY B 1 146 ? -6.379 0.163 -19.141 1 92.06 146 GLY B O 1
ATOM 2930 N N . HIS B 1 147 ? -5.094 -1.009 -17.719 1 82.31 147 HIS B N 1
ATOM 2931 C CA . HIS B 1 147 ? -4.691 -1.938 -18.766 1 82.31 147 HIS B CA 1
ATOM 2932 C C . HIS B 1 147 ? -5.699 -3.076 -18.906 1 82.31 147 HIS B C 1
ATOM 2934 O O . HIS B 1 147 ? -5.996 -3.77 -17.938 1 82.31 147 HIS B O 1
ATOM 2940 N N . GLU B 1 148 ? -6.332 -3.129 -20.016 1 69.38 148 GLU B N 1
ATOM 2941 C CA . GLU B 1 148 ? -7.301 -4.191 -20.281 1 69.38 148 GLU B CA 1
ATOM 2942 C C . GLU B 1 148 ? -6.719 -5.258 -21.203 1 69.38 148 GLU B C 1
ATOM 2944 O O . GLU B 1 148 ? -5.906 -4.949 -22.078 1 69.38 148 GLU B O 1
ATOM 2949 N N . ASP B 1 149 ? -6.863 -6.41 -20.656 1 61.5 149 ASP B N 1
ATOM 2950 C CA . ASP B 1 149 ? -6.59 -7.504 -21.578 1 61.5 149 ASP B CA 1
ATOM 2951 C C . ASP B 1 149 ? -7.672 -7.598 -22.656 1 61.5 149 ASP B C 1
ATOM 2953 O O . ASP B 1 149 ? -8.82 -7.945 -22.359 1 61.5 149 ASP B O 1
ATOM 2957 N N . PRO B 1 150 ? -7.246 -7.195 -23.75 1 57.88 150 PRO B N 1
ATOM 2958 C CA . PRO B 1 150 ? -8.258 -7.18 -24.812 1 57.88 150 PRO B CA 1
ATOM 2959 C C . PRO B 1 150 ? -8.938 -8.539 -25 1 57.88 150 PRO B C 1
ATOM 2961 O O . PRO B 1 150 ? -10.055 -8.609 -25.516 1 57.88 150 PRO B O 1
ATOM 2964 N N . SER B 1 151 ? -8.203 -9.516 -24.609 1 57.16 151 SER B N 1
ATOM 2965 C CA . SER B 1 151 ? -8.734 -10.859 -24.812 1 57.16 151 SER B CA 1
ATOM 2966 C C . SER B 1 151 ? -9.742 -11.234 -23.734 1 57.16 151 SER B C 1
ATOM 2968 O O . SER B 1 151 ? -10.453 -12.234 -23.844 1 57.16 151 SER B O 1
ATOM 2970 N N . LYS B 1 152 ? -9.898 -10.5 -22.766 1 60.84 152 LYS B N 1
ATOM 2971 C CA . LYS B 1 152 ? -10.828 -10.773 -21.672 1 60.84 152 LYS B CA 1
ATOM 2972 C C . LYS B 1 152 ? -11.688 -9.547 -21.359 1 60.84 152 LYS B C 1
ATOM 2974 O O . LYS B 1 152 ? -11.555 -8.945 -20.297 1 60.84 152 LYS B O 1
ATOM 2979 N N . PRO B 1 153 ? -12.617 -9.281 -22.312 1 56.16 153 PRO B N 1
ATOM 2980 C CA . PRO B 1 153 ? -13.43 -8.07 -22.141 1 56.16 153 PRO B CA 1
ATOM 2981 C C . PRO B 1 153 ? -14.25 -8.086 -20.859 1 56.16 153 PRO B C 1
ATOM 2983 O O . PRO B 1 153 ? -14.609 -7.023 -20.344 1 56.16 153 PRO B O 1
ATOM 2986 N N . GLU B 1 154 ? -14.508 -9.281 -20.359 1 53.53 154 GLU B N 1
ATOM 2987 C CA . GLU B 1 154 ? -15.344 -9.406 -19.172 1 53.53 154 GLU B CA 1
ATOM 2988 C C . GLU B 1 154 ? -14.641 -8.836 -17.938 1 53.53 154 GLU B C 1
ATOM 2990 O O . GLU B 1 154 ? -15.289 -8.539 -16.938 1 53.53 154 GLU B O 1
ATOM 2995 N N . ASN B 1 155 ? -13.336 -8.547 -18.109 1 61.31 155 ASN B N 1
ATOM 2996 C CA . ASN B 1 155 ? -12.594 -8.102 -16.938 1 61.31 155 ASN B CA 1
ATOM 2997 C C . ASN B 1 155 ? -12.32 -6.602 -16.984 1 61.31 155 ASN B C 1
ATOM 2999 O O . ASN B 1 155 ? -11.414 -6.109 -16.312 1 61.31 155 ASN B O 1
ATOM 3003 N N . ARG B 1 156 ? -13.305 -6.074 -17.656 1 79.81 156 ARG B N 1
ATOM 3004 C CA . ARG B 1 156 ? -13.133 -4.633 -17.812 1 79.81 156 ARG B CA 1
ATOM 3005 C C . ARG B 1 156 ? -13.5 -3.895 -16.531 1 79.81 156 ARG B C 1
ATOM 3007 O O . ARG B 1 156 ? -14.523 -4.188 -15.906 1 79.81 156 ARG B O 1
ATOM 3014 N N . VAL B 1 157 ? -12.633 -3.031 -16.109 1 92.62 157 VAL B N 1
ATOM 3015 C CA . VAL B 1 157 ? -12.883 -2.197 -14.938 1 92.62 157 VAL B CA 1
ATOM 3016 C C . VAL B 1 157 ? -13.984 -1.187 -15.242 1 92.62 157 VAL B C 1
ATOM 3018 O O . VAL B 1 157 ? -13.953 -0.52 -16.281 1 92.62 157 VAL B O 1
ATOM 3021 N N . ASP B 1 158 ? -14.984 -1.135 -14.5 1 95.44 158 ASP B N 1
ATOM 3022 C CA . ASP B 1 158 ? -16.016 -0.102 -14.578 1 95.44 158 ASP B CA 1
ATOM 3023 C C . ASP B 1 158 ? -15.625 1.122 -13.75 1 95.44 158 ASP B C 1
ATOM 3025 O O . ASP B 1 158 ? -16 1.233 -12.586 1 95.44 158 ASP B O 1
ATOM 3029 N N . PHE B 1 159 ? -15.008 2.043 -14.383 1 97.31 159 PHE B N 1
ATOM 3030 C CA . PHE B 1 159 ? -14.492 3.211 -13.68 1 97.31 159 PHE B CA 1
ATOM 3031 C C . PHE B 1 159 ? -15.633 4.117 -13.227 1 97.31 159 PHE B C 1
ATOM 3033 O O . PHE B 1 159 ? -15.484 4.863 -12.25 1 97.31 159 PHE B O 1
ATOM 3040 N N . GLY B 1 160 ? -16.75 4.09 -13.953 1 97.38 160 GLY B N 1
ATOM 3041 C CA . GLY B 1 160 ? -17.906 4.812 -13.484 1 97.38 160 GLY B CA 1
ATOM 3042 C C . GLY B 1 160 ? -18.438 4.309 -12.148 1 97.38 160 GLY B C 1
ATOM 3043 O O . GLY B 1 160 ? -18.688 5.094 -11.234 1 97.38 160 GLY B O 1
ATOM 3044 N N . ALA B 1 161 ? -18.531 3.012 -12.055 1 97.56 161 ALA B N 1
ATOM 3045 C CA . ALA B 1 161 ? -19 2.404 -10.812 1 97.56 161 ALA B CA 1
ATOM 3046 C C . ALA B 1 161 ? -18.016 2.678 -9.672 1 97.56 161 ALA B C 1
ATOM 3048 O O . ALA B 1 161 ? -18.438 3 -8.555 1 97.56 161 ALA B O 1
ATOM 3049 N N . LEU B 1 162 ? -16.75 2.586 -9.953 1 98.19 162 LEU B N 1
ATOM 3050 C CA . LEU B 1 162 ? -15.742 2.879 -8.945 1 98.19 162 LEU B CA 1
ATOM 3051 C C . LEU B 1 162 ? -15.812 4.34 -8.508 1 98.19 162 LEU B C 1
ATOM 3053 O O . LEU B 1 162 ? -15.672 4.645 -7.32 1 98.19 162 LEU B O 1
ATOM 3057 N N . ALA B 1 163 ? -16.047 5.176 -9.469 1 97.94 163 ALA B N 1
ATOM 3058 C CA . ALA B 1 163 ? -16.125 6.609 -9.203 1 97.94 163 ALA B CA 1
ATOM 3059 C C . ALA B 1 163 ? -17.281 6.938 -8.273 1 97.94 163 ALA B C 1
ATOM 3061 O O . ALA B 1 163 ? -17.188 7.832 -7.434 1 97.94 163 ALA B O 1
ATOM 3062 N N . GLU B 1 164 ? -18.281 6.223 -8.367 1 97.25 164 GLU B N 1
ATOM 3063 C CA . GLU B 1 164 ? -19.453 6.457 -7.535 1 97.25 164 GLU B CA 1
ATOM 3064 C C . GLU B 1 164 ? -19.266 5.891 -6.129 1 97.25 164 GLU B C 1
ATOM 3066 O O . GLU B 1 164 ? -19.812 6.418 -5.16 1 97.25 164 GLU B O 1
ATOM 3071 N N . ALA B 1 165 ? -18.484 4.906 -6.066 1 97.62 165 ALA B N 1
ATOM 3072 C CA . ALA B 1 165 ? -18.438 4.125 -4.832 1 97.62 165 ALA B CA 1
ATOM 3073 C C . ALA B 1 165 ? -17.297 4.574 -3.932 1 97.62 165 ALA B C 1
ATOM 3075 O O . ALA B 1 165 ? -17.438 4.586 -2.705 1 97.62 165 ALA B O 1
ATOM 3076 N N . ALA B 1 166 ? -16.156 4.938 -4.488 1 97.88 166 ALA B N 1
ATOM 3077 C CA . ALA B 1 166 ? -14.969 5.242 -3.705 1 97.88 166 ALA B CA 1
ATOM 3078 C C . ALA B 1 166 ? -14.68 6.738 -3.695 1 97.88 166 ALA B C 1
ATOM 3080 O O . ALA B 1 166 ? -14.875 7.422 -4.707 1 97.88 166 ALA B O 1
ATOM 3081 N N . ASP B 1 167 ? -14.117 7.266 -2.602 1 97.38 167 ASP B N 1
ATOM 3082 C CA . ASP B 1 167 ? -13.82 8.688 -2.477 1 97.38 167 ASP B CA 1
ATOM 3083 C C . ASP B 1 167 ? -12.602 9.07 -3.311 1 97.38 167 ASP B C 1
ATOM 3085 O O . ASP B 1 167 ? -12.578 10.141 -3.932 1 97.38 167 ASP B O 1
ATOM 3089 N N . THR B 1 168 ? -11.57 8.289 -3.293 1 98.56 168 THR B N 1
ATOM 3090 C CA . THR B 1 168 ? -10.352 8.5 -4.066 1 98.56 168 THR B CA 1
ATOM 3091 C C . THR B 1 168 ? -10.125 7.359 -5.047 1 98.56 168 THR B C 1
ATOM 3093 O O . THR B 1 168 ? -10.305 6.188 -4.703 1 98.56 168 THR B O 1
ATOM 3096 N N . LEU B 1 169 ? -9.805 7.664 -6.309 1 98.75 169 LEU B N 1
ATOM 3097 C CA . LEU B 1 169 ? -9.469 6.66 -7.312 1 98.75 169 LEU B CA 1
ATOM 3098 C C . LEU B 1 169 ? -7.992 6.727 -7.68 1 98.75 169 LEU B C 1
ATOM 3100 O O . LEU B 1 169 ? -7.445 7.816 -7.859 1 98.75 169 LEU B O 1
ATOM 3104 N N . VAL B 1 170 ? -7.363 5.621 -7.707 1 98.88 170 VAL B N 1
ATOM 3105 C CA . VAL B 1 170 ? -5.992 5.473 -8.18 1 98.88 170 VAL B CA 1
ATOM 3106 C C . VAL B 1 170 ? -5.961 4.547 -9.391 1 98.88 170 VAL B C 1
ATOM 3108 O O . VAL B 1 170 ? -6.434 3.408 -9.32 1 98.88 170 VAL B O 1
ATOM 3111 N N . VAL B 1 171 ? -5.445 5.008 -10.492 1 98.31 171 VAL B N 1
ATOM 3112 C CA . VAL B 1 171 ? -5.363 4.219 -11.719 1 98.31 171 VAL B CA 1
ATOM 3113 C C . VAL B 1 171 ? -3.902 3.922 -12.047 1 98.31 171 VAL B C 1
ATOM 3115 O O . VAL B 1 171 ? -3.09 4.84 -12.172 1 98.31 171 VAL B O 1
ATOM 3118 N N . LEU B 1 172 ? -3.596 2.645 -12.109 1 97.44 172 LEU B N 1
ATOM 3119 C CA . LEU B 1 172 ? -2.289 2.189 -12.57 1 97.44 172 LEU B CA 1
ATOM 3120 C C . LEU B 1 172 ? -2.365 1.684 -14.008 1 97.44 172 LEU B C 1
ATOM 3122 O O . LEU B 1 172 ? -3.408 1.191 -14.438 1 97.44 172 LEU B O 1
ATOM 3126 N N . MET B 1 173 ? -1.244 1.845 -14.781 1 93.5 173 MET B N 1
ATOM 3127 C CA . MET B 1 173 ? -1.11 1.353 -16.141 1 93.5 173 MET B CA 1
ATOM 3128 C C . MET B 1 173 ? -2.24 1.874 -17.031 1 93.5 173 MET B C 1
ATOM 3130 O O . MET B 1 173 ? -2.787 1.135 -17.844 1 93.5 173 MET B O 1
ATOM 3134 N N . GLY B 1 174 ? -2.652 3.113 -16.75 1 92 174 GLY B N 1
ATOM 3135 C CA . GLY B 1 174 ? -3.787 3.672 -17.469 1 92 174 GLY B CA 1
ATOM 3136 C C . GLY B 1 174 ? -3.395 4.773 -18.438 1 92 174 GLY B C 1
ATOM 3137 O O . GLY B 1 174 ? -4.258 5.48 -18.953 1 92 174 GLY B O 1
ATOM 3138 N N . ALA B 1 175 ? -2.139 4.926 -18.656 1 90.25 175 ALA B N 1
ATOM 3139 C CA . ALA B 1 175 ? -1.653 6.059 -19.438 1 90.25 175 ALA B CA 1
ATOM 3140 C C . ALA B 1 175 ? -2.262 6.059 -20.844 1 90.25 175 ALA B C 1
ATOM 3142 O O . ALA B 1 175 ? -2.746 7.09 -21.312 1 90.25 175 ALA B O 1
ATOM 3143 N N . ARG B 1 176 ? -2.365 4.93 -21.469 1 90.06 176 ARG B N 1
ATOM 3144 C CA . ARG B 1 176 ? -2.838 4.832 -22.844 1 90.06 176 ARG B CA 1
ATOM 3145 C C . ARG B 1 176 ? -4.344 5.051 -22.922 1 90.06 176 ARG B C 1
ATOM 3147 O O . ARG B 1 176 ? -4.859 5.492 -23.953 1 90.06 176 ARG B O 1
ATOM 3154 N N . ARG B 1 177 ? -5.012 4.82 -21.844 1 94.31 177 ARG B N 1
ATOM 3155 C CA . ARG B 1 177 ? -6.469 4.906 -21.828 1 94.31 177 ARG B CA 1
ATOM 3156 C C . ARG B 1 177 ? -6.941 6.066 -20.953 1 94.31 177 ARG B C 1
ATOM 3158 O O . ARG B 1 177 ? -8.109 6.117 -20.562 1 94.31 177 ARG B O 1
ATOM 3165 N N . LEU B 1 178 ? -6.09 6.957 -20.75 1 96.69 178 LEU B N 1
ATOM 3166 C CA . LEU B 1 178 ? -6.371 8 -19.781 1 96.69 178 LEU B CA 1
ATOM 3167 C C . LEU B 1 178 ? -7.586 8.82 -20.203 1 96.69 178 LEU B C 1
ATOM 3169 O O . LEU B 1 178 ? -8.438 9.156 -19.375 1 96.69 178 LEU B O 1
ATOM 3173 N N . ARG B 1 179 ? -7.754 9.148 -21.453 1 97.25 179 ARG B N 1
ATOM 3174 C CA . ARG B 1 179 ? -8.867 9.961 -21.938 1 97.25 179 ARG B CA 1
ATOM 3175 C C . ARG B 1 179 ? -10.203 9.258 -21.688 1 97.25 179 ARG B C 1
ATOM 3177 O O . ARG B 1 179 ? -11.141 9.867 -21.156 1 97.25 179 ARG B O 1
ATOM 3184 N N . GLU B 1 180 ? -10.219 8.016 -22.031 1 96.38 180 GLU B N 1
ATOM 3185 C CA . GLU B 1 180 ? -11.438 7.227 -21.875 1 96.38 180 GLU B CA 1
ATOM 3186 C C . GLU B 1 180 ? -11.805 7.074 -20.406 1 96.38 180 GLU B C 1
ATOM 3188 O O . GLU B 1 180 ? -12.961 7.262 -20.016 1 96.38 180 GLU B O 1
ATOM 3193 N N . ILE B 1 181 ? -10.844 6.781 -19.594 1 97.19 181 ILE B N 1
ATOM 3194 C CA . ILE B 1 181 ? -11.055 6.598 -18.156 1 97.19 181 ILE B CA 1
ATOM 3195 C C . ILE B 1 181 ? -11.547 7.902 -17.531 1 97.19 181 ILE B C 1
ATOM 3197 O O . ILE B 1 181 ? -12.5 7.906 -16.75 1 97.19 181 ILE B O 1
ATOM 3201 N N . ALA B 1 182 ? -10.914 8.977 -17.922 1 98.12 182 ALA B N 1
ATOM 3202 C CA . ALA B 1 182 ? -11.289 10.289 -17.406 1 98.12 182 ALA B CA 1
ATOM 3203 C C . ALA B 1 182 ? -12.734 10.625 -17.766 1 98.12 182 ALA B C 1
ATOM 3205 O O . ALA B 1 182 ? -13.477 11.172 -16.938 1 98.12 182 ALA B O 1
ATOM 3206 N N . ARG B 1 183 ? -13.156 10.297 -18.938 1 98.06 183 ARG B N 1
ATOM 3207 C CA . ARG B 1 183 ? -14.523 10.562 -19.359 1 98.06 183 ARG B CA 1
ATOM 3208 C C . ARG B 1 183 ? -15.523 9.781 -18.516 1 98.06 183 ARG B C 1
ATOM 3210 O O . ARG B 1 183 ? -16.562 10.312 -18.109 1 98.06 183 ARG B O 1
ATOM 3217 N N . GLU B 1 184 ? -15.18 8.531 -18.266 1 97.69 184 GLU B N 1
ATOM 3218 C CA . GLU B 1 184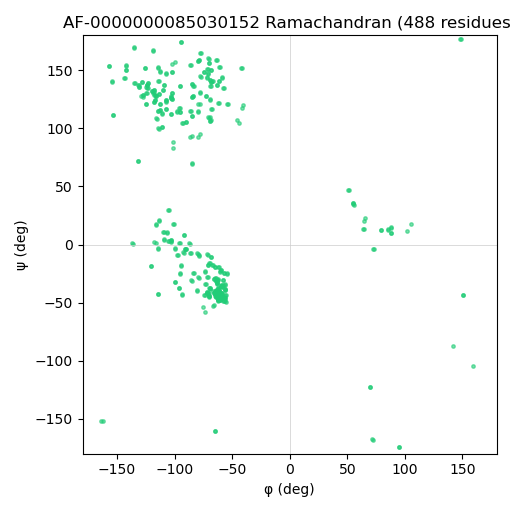 ? -16.062 7.695 -17.453 1 97.69 184 GLU B CA 1
ATOM 3219 C C . GLU B 1 184 ? -16.234 8.266 -16.047 1 97.69 184 GLU B C 1
ATOM 3221 O O . GLU B 1 184 ? -17.344 8.281 -15.516 1 97.69 184 GLU B O 1
ATOM 3226 N N . ILE B 1 185 ? -15.141 8.711 -15.492 1 98.44 185 ILE B N 1
ATOM 3227 C CA . ILE B 1 185 ? -15.18 9.242 -14.133 1 98.44 185 ILE B CA 1
ATOM 3228 C C . ILE B 1 185 ? -15.891 10.594 -14.125 1 98.44 185 ILE B C 1
ATOM 3230 O O . ILE B 1 185 ? -16.703 10.867 -13.242 1 98.44 185 ILE B O 1
ATOM 3234 N N . LEU B 1 186 ? -15.617 11.398 -15.109 1 98.25 186 LEU B N 1
ATOM 3235 C CA . LEU B 1 186 ? -16.203 12.727 -15.266 1 98.25 186 LEU B CA 1
ATOM 3236 C C . LEU B 1 186 ? -17.719 12.648 -15.297 1 98.25 186 LEU B C 1
ATOM 3238 O O . LEU B 1 186 ? -18.406 13.5 -14.719 1 98.25 186 LEU B O 1
ATOM 3242 N N . GLU B 1 187 ? -18.219 11.688 -15.914 1 98 187 GLU B N 1
ATOM 3243 C CA . GLU B 1 187 ? -19.656 11.508 -16.062 1 98 187 GLU B CA 1
ATOM 3244 C C . GLU B 1 187 ? -20.328 11.312 -14.703 1 98 187 GLU B C 1
ATOM 3246 O O . GLU B 1 187 ? -21.484 11.688 -14.523 1 98 187 GLU B O 1
ATOM 3251 N N . LYS B 1 188 ? -19.594 10.75 -13.805 1 97.88 188 LYS B N 1
ATOM 3252 C CA . LYS B 1 188 ? -20.188 10.406 -12.516 1 97.88 188 LYS B CA 1
ATOM 3253 C C . LYS B 1 188 ? -19.844 11.438 -11.453 1 97.88 188 LYS B C 1
ATOM 3255 O O . LYS B 1 188 ? -20.625 11.703 -10.547 1 97.88 188 LYS B O 1
ATOM 3260 N N . ARG B 1 189 ? -18.609 12.086 -11.547 1 97 189 ARG B N 1
ATOM 3261 C CA . ARG B 1 189 ? -18.094 12.883 -10.43 1 97 189 ARG B CA 1
ATOM 3262 C C . ARG B 1 189 ? -18.016 14.359 -10.805 1 97 189 ARG B C 1
ATOM 3264 O O . ARG B 1 189 ? -17.672 15.195 -9.969 1 97 189 ARG B O 1
ATOM 3271 N N . GLY B 1 190 ? -18.312 14.695 -12.016 1 97.44 190 GLY B N 1
ATOM 3272 C CA . GLY B 1 190 ? -18.062 16.062 -12.453 1 97.44 190 GLY B CA 1
ATOM 3273 C C . GLY B 1 190 ? -16.594 16.359 -12.641 1 97.44 190 GLY B C 1
ATOM 3274 O O . GLY B 1 190 ? -15.766 15.453 -12.688 1 97.44 190 GLY B O 1
ATOM 3275 N N . ASN B 1 191 ? -16.266 17.594 -12.789 1 97.25 191 ASN B N 1
ATOM 3276 C CA . ASN B 1 191 ? -14.914 18.016 -13.156 1 97.25 191 ASN B CA 1
ATOM 3277 C C . ASN B 1 191 ? -14.008 18.125 -11.93 1 97.25 191 ASN B C 1
ATOM 3279 O O . ASN B 1 191 ? -13.461 19.188 -11.641 1 97.25 191 ASN B O 1
ATOM 3283 N N . GLU B 1 192 ? -13.672 16.969 -11.352 1 96.31 192 GLU B N 1
ATOM 3284 C CA . GLU B 1 192 ? -12.82 16.859 -10.172 1 96.31 192 GLU B CA 1
ATOM 3285 C C . GLU B 1 192 ? -11.344 16.984 -10.539 1 96.31 192 GLU B C 1
ATOM 3287 O O . GLU B 1 192 ? -10.969 16.75 -11.688 1 96.31 192 GLU B O 1
ATOM 3292 N N . PRO B 1 193 ? -10.523 17.359 -9.555 1 96 193 PRO B N 1
ATOM 3293 C CA . PRO B 1 193 ? -9.078 17.438 -9.797 1 96 193 PRO B CA 1
ATOM 3294 C C . PRO B 1 193 ? -8.438 16.078 -10.008 1 96 193 PRO B C 1
ATOM 3296 O O . PRO B 1 193 ? -8.922 15.07 -9.477 1 96 193 PRO B O 1
ATOM 3299 N N . VAL B 1 194 ? -7.387 16.109 -10.805 1 97 194 VAL B N 1
ATOM 3300 C CA . VAL B 1 194 ? -6.629 14.906 -11.109 1 97 194 VAL B CA 1
ATOM 3301 C C . VAL B 1 194 ? -5.133 15.188 -11 1 97 194 VAL B C 1
ATOM 3303 O O . VAL B 1 194 ? -4.668 16.266 -11.391 1 97 194 VAL B O 1
ATOM 3306 N N . ALA B 1 195 ? -4.422 14.273 -10.445 1 97.75 195 ALA B N 1
ATOM 3307 C CA . ALA B 1 195 ? -2.961 14.32 -10.398 1 97.75 195 ALA B CA 1
ATOM 3308 C C . ALA B 1 195 ? -2.355 13.156 -11.18 1 97.75 195 ALA B C 1
ATOM 3310 O O . ALA B 1 195 ? -2.787 12.008 -11.031 1 97.75 195 ALA B O 1
ATOM 3311 N N . ILE B 1 196 ? -1.461 13.453 -12.086 1 97.56 196 ILE B N 1
ATOM 3312 C CA . ILE B 1 196 ? -0.67 12.453 -12.805 1 97.56 196 ILE B CA 1
ATOM 3313 C C . ILE B 1 196 ? 0.77 12.477 -12.297 1 97.56 196 ILE B C 1
ATOM 3315 O O . ILE B 1 196 ? 1.476 13.477 -12.461 1 97.56 196 ILE B O 1
ATOM 3319 N N . LEU B 1 197 ? 1.178 11.383 -11.711 1 98 197 LEU B N 1
ATOM 3320 C CA . LEU B 1 197 ? 2.492 11.258 -11.086 1 98 197 LEU B CA 1
ATOM 3321 C C . LEU B 1 197 ? 3.379 10.305 -11.883 1 98 197 LEU B C 1
ATOM 3323 O O . LEU B 1 197 ? 3.24 9.078 -11.766 1 98 197 LEU B O 1
ATOM 3327 N N . GLU B 1 198 ? 4.316 10.852 -12.703 1 97.69 198 GLU B N 1
ATOM 3328 C CA . GLU B 1 198 ? 5.16 10.062 -13.594 1 97.69 198 GLU B CA 1
ATOM 3329 C C . GLU B 1 198 ? 6.508 9.758 -12.945 1 97.69 198 GLU B C 1
ATOM 3331 O O . GLU B 1 198 ? 7.113 10.633 -12.32 1 97.69 198 GLU B O 1
ATOM 3336 N N . ARG B 1 199 ? 6.938 8.508 -13.094 1 97.5 199 ARG B N 1
ATOM 3337 C CA . ARG B 1 199 ? 8.234 8.078 -12.578 1 97.5 199 ARG B CA 1
ATOM 3338 C C . ARG B 1 199 ? 8.406 8.461 -11.117 1 97.5 199 ARG B C 1
ATOM 3340 O O . ARG B 1 199 ? 9.422 9.055 -10.742 1 97.5 199 ARG B O 1
ATOM 3347 N N . GLY B 1 200 ? 7.32 8.141 -10.375 1 97.31 200 GLY B N 1
ATOM 3348 C CA . GLY B 1 200 ? 7.277 8.539 -8.977 1 97.31 200 GLY B CA 1
ATOM 3349 C C . GLY B 1 200 ? 8.422 7.973 -8.156 1 97.31 200 GLY B C 1
ATOM 3350 O O . GLY B 1 200 ? 8.844 6.832 -8.375 1 97.31 200 GLY B O 1
ATOM 3351 N N . THR B 1 201 ? 8.938 8.742 -7.199 1 97.94 201 THR B N 1
ATOM 3352 C CA . THR B 1 201 ? 9.953 8.453 -6.199 1 97.94 201 THR B CA 1
ATOM 3353 C C . THR B 1 201 ? 11.336 8.375 -6.84 1 97.94 201 THR B C 1
ATOM 3355 O O . THR B 1 201 ? 12.336 8.148 -6.152 1 97.94 201 THR B O 1
ATOM 3358 N N . THR B 1 202 ? 11.391 8.5 -8.18 1 97.44 202 THR B N 1
ATOM 3359 C CA . THR B 1 202 ? 12.688 8.539 -8.844 1 97.44 202 THR B CA 1
ATOM 3360 C C . THR B 1 202 ? 13.148 9.977 -9.055 1 97.44 202 THR B C 1
ATOM 3362 O O . THR B 1 202 ? 12.406 10.922 -8.781 1 97.44 202 THR B O 1
ATOM 3365 N N . GLU B 1 203 ? 14.391 10.117 -9.547 1 96.06 203 GLU B N 1
ATOM 3366 C CA . GLU B 1 203 ? 14.945 11.438 -9.836 1 96.06 203 GLU B CA 1
ATOM 3367 C C . GLU B 1 203 ? 14.242 12.07 -11.039 1 96.06 203 GLU B C 1
ATOM 3369 O O . GLU B 1 203 ? 14.344 13.281 -11.25 1 96.06 203 GLU B O 1
ATOM 3374 N N . GLN B 1 204 ? 13.523 11.32 -11.828 1 96.5 204 GLN B N 1
ATOM 3375 C CA . GLN B 1 204 ? 12.859 11.812 -13.031 1 96.5 204 GLN B CA 1
ATOM 3376 C C . GLN B 1 204 ? 11.375 12.039 -12.781 1 96.5 204 GLN B C 1
ATOM 3378 O O . GLN B 1 204 ? 10.594 12.148 -13.727 1 96.5 204 GLN B O 1
ATOM 3383 N N . GLU B 1 205 ? 11.086 12.109 -11.57 1 97.19 205 GLU B N 1
ATOM 3384 C CA . GLU B 1 205 ? 9.695 12.289 -11.18 1 97.19 205 GLU B CA 1
ATOM 3385 C C . GLU B 1 205 ? 9.102 13.547 -11.805 1 97.19 205 GLU B C 1
ATOM 3387 O O . GLU B 1 205 ? 9.758 14.594 -11.844 1 97.19 205 GLU B O 1
ATOM 3392 N N . ARG B 1 206 ? 7.91 13.422 -12.344 1 96 206 ARG B N 1
ATOM 3393 C CA . ARG B 1 206 ? 7.145 14.555 -12.852 1 96 206 ARG B CA 1
ATOM 3394 C C . ARG B 1 206 ? 5.711 14.531 -12.328 1 96 206 ARG B C 1
ATOM 3396 O O . ARG B 1 206 ? 5.074 13.477 -12.289 1 96 206 ARG B O 1
ATOM 3403 N N . VAL B 1 207 ? 5.27 15.703 -11.945 1 96.25 207 VAL B N 1
ATOM 3404 C CA . VAL B 1 207 ? 3.926 15.859 -11.406 1 96.25 207 VAL B CA 1
ATOM 3405 C C . VAL B 1 207 ? 3.102 16.766 -12.312 1 96.25 207 VAL B C 1
ATOM 3407 O O . VAL B 1 207 ? 3.527 17.875 -12.641 1 96.25 207 VAL B O 1
ATOM 3410 N N . LYS B 1 208 ? 2.012 16.234 -12.719 1 95.31 208 LYS B N 1
ATOM 3411 C CA . LYS B 1 208 ? 1.036 17.016 -13.469 1 95.31 208 LYS B CA 1
ATOM 3412 C C . LYS B 1 208 ? -0.304 17.062 -12.742 1 95.31 208 LYS B C 1
ATOM 3414 O O . LYS B 1 208 ? -0.795 16.047 -12.258 1 95.31 208 LYS B O 1
ATOM 3419 N N . VAL B 1 209 ? -0.807 18.297 -12.656 1 95.62 209 VAL B N 1
ATOM 3420 C CA . VAL B 1 209 ? -2.104 18.469 -12.008 1 95.62 209 VAL B CA 1
ATOM 3421 C C . VAL B 1 209 ? -3.064 19.188 -12.961 1 95.62 209 VAL B C 1
ATOM 3423 O O . VAL B 1 209 ? -2.668 20.109 -13.672 1 95.62 209 VAL B O 1
ATOM 3426 N N . GLY B 1 210 ? -4.242 18.703 -13.023 1 94.88 210 GLY B N 1
ATOM 3427 C CA . GLY B 1 210 ? -5.328 19.281 -13.805 1 94.88 210 GLY B CA 1
ATOM 3428 C C . GLY B 1 210 ? -6.695 18.781 -13.383 1 94.88 210 GLY B C 1
ATOM 3429 O O . GLY B 1 210 ? -6.941 18.562 -12.195 1 94.88 210 GLY B O 1
ATOM 3430 N N . THR B 1 211 ? -7.59 18.781 -14.359 1 96.5 211 THR B N 1
ATOM 3431 C CA . THR B 1 211 ? -8.945 18.312 -14.086 1 96.5 211 THR B CA 1
ATOM 3432 C C . THR B 1 211 ? -9.289 17.094 -14.945 1 96.5 211 THR B C 1
ATOM 3434 O O . THR B 1 211 ? -8.555 16.766 -15.875 1 96.5 211 THR B O 1
ATOM 3437 N N . LEU B 1 212 ? -10.391 16.484 -14.547 1 97.94 212 LEU B N 1
ATOM 3438 C CA . LEU B 1 212 ? -10.883 15.367 -15.344 1 97.94 212 LEU B CA 1
ATOM 3439 C C . LEU B 1 212 ? -11.195 15.82 -16.766 1 97.94 212 LEU B C 1
ATOM 3441 O O . LEU B 1 212 ? -10.984 15.07 -17.719 1 97.94 212 LEU B O 1
ATOM 3445 N N . GLU B 1 213 ? -11.68 17.031 -16.906 1 98.12 213 GLU B N 1
ATOM 3446 C CA . GLU B 1 213 ? -11.945 17.562 -18.234 1 98.12 213 GLU B CA 1
ATOM 3447 C C . GLU B 1 213 ? -10.656 17.688 -19.047 1 98.12 213 GLU B C 1
ATOM 3449 O O . GLU B 1 213 ? -10.625 17.344 -20.234 1 98.12 213 GLU B O 1
ATOM 3454 N N . ASP B 1 214 ? -9.594 18.234 -18.391 1 97.12 214 ASP B N 1
ATOM 3455 C CA . ASP B 1 214 ? -8.289 18.328 -19.047 1 97.12 214 ASP B CA 1
ATOM 3456 C C . ASP B 1 214 ? -7.816 16.969 -19.547 1 97.12 214 ASP B C 1
ATOM 3458 O O . ASP B 1 214 ? -7.324 16.859 -20.672 1 97.12 214 ASP B O 1
ATOM 3462 N N . ALA B 1 215 ? -7.977 15.969 -18.75 1 97.38 215 ALA B N 1
ATOM 3463 C CA . ALA B 1 215 ? -7.531 14.625 -19.094 1 97.38 215 ALA B CA 1
ATOM 3464 C C . ALA B 1 215 ? -8.406 14.039 -20.203 1 97.38 215 ALA B C 1
ATOM 3466 O O . ALA B 1 215 ? -7.891 13.453 -21.156 1 97.38 215 ALA B O 1
ATOM 3467 N N . ALA B 1 216 ? -9.727 14.227 -20.141 1 98 216 ALA B N 1
ATOM 3468 C CA . ALA B 1 216 ? -10.672 13.695 -21.109 1 98 216 ALA B CA 1
ATOM 3469 C C . ALA B 1 216 ? -10.453 14.312 -22.484 1 98 216 ALA B C 1
ATOM 3471 O O . ALA B 1 216 ? -10.648 13.656 -23.5 1 98 216 ALA B O 1
ATOM 3472 N N . GLU B 1 217 ? -9.961 15.539 -22.469 1 97.62 217 GLU B N 1
ATOM 3473 C CA . GLU B 1 217 ? -9.766 16.266 -23.719 1 97.62 217 GLU B CA 1
ATOM 3474 C C . GLU B 1 217 ? -8.359 16.047 -24.266 1 97.62 217 GLU B C 1
ATOM 3476 O O . GLU B 1 217 ? -8.008 16.562 -25.328 1 97.62 217 GLU B O 1
ATOM 3481 N N . GLY B 1 218 ? -7.555 15.43 -23.531 1 96.19 218 GLY B N 1
ATOM 3482 C CA . GLY B 1 218 ? -6.211 15.125 -24 1 96.19 218 GLY B CA 1
ATOM 3483 C C . GLY B 1 218 ? -5.211 16.219 -23.719 1 96.19 218 GLY B C 1
ATOM 3484 O O . GLY B 1 218 ? -4.102 16.219 -24.25 1 96.19 218 GLY B O 1
ATOM 3485 N N . LYS B 1 219 ? -5.586 17.156 -22.859 1 96.06 219 LYS B N 1
ATOM 3486 C CA . LYS B 1 219 ? -4.691 18.25 -22.469 1 96.06 219 LYS B CA 1
ATOM 3487 C C . LYS B 1 219 ? -3.736 17.812 -21.359 1 96.06 219 LYS B C 1
ATOM 3489 O O . LYS B 1 219 ? -2.684 18.422 -21.172 1 96.06 219 LYS B O 1
ATOM 3494 N N . LEU B 1 220 ? -4.156 16.859 -20.656 1 94.38 220 LEU B N 1
ATOM 3495 C CA . LEU B 1 220 ? -3.342 16.234 -19.625 1 94.38 220 LEU B CA 1
ATOM 3496 C C . LEU B 1 220 ? -2.947 14.812 -20.031 1 94.38 220 LEU B C 1
ATOM 3498 O O . LEU B 1 220 ? -3.809 13.938 -20.156 1 94.38 220 LEU B O 1
ATOM 3502 N N . LYS B 1 221 ? -1.641 14.602 -20.266 1 93.12 221 LYS B N 1
ATOM 3503 C CA . LYS B 1 221 ? -1.167 13.305 -20.75 1 93.12 221 LYS B CA 1
ATOM 3504 C C . LYS B 1 221 ? -0.276 12.633 -19.703 1 93.12 221 LYS B C 1
ATOM 3506 O O . LYS B 1 221 ? 0.323 13.305 -18.859 1 93.12 221 LYS B O 1
ATOM 3511 N N . ALA B 1 222 ? -0.275 11.328 -19.766 1 94.31 222 ALA B N 1
ATOM 3512 C CA . ALA B 1 222 ? 0.556 10.539 -18.859 1 94.31 222 ALA B CA 1
ATOM 3513 C C . ALA B 1 222 ? 1.578 9.711 -19.625 1 94.31 222 ALA B C 1
ATOM 3515 O O . ALA B 1 222 ? 1.244 9.086 -20.641 1 94.31 222 ALA B O 1
ATOM 3516 N N . ARG B 1 223 ? 2.779 9.789 -19.219 1 94.62 223 ARG B N 1
ATOM 3517 C CA . ARG B 1 223 ? 3.826 8.898 -19.719 1 94.62 223 ARG B CA 1
ATOM 3518 C C . ARG B 1 223 ? 4.133 7.801 -18.703 1 94.62 223 ARG B C 1
ATOM 3520 O O . ARG B 1 223 ? 4.383 8.078 -17.531 1 94.62 223 ARG B O 1
ATOM 3527 N N . PRO B 1 224 ? 4.148 6.598 -19.156 1 94.19 224 PRO B N 1
ATOM 3528 C CA . PRO B 1 224 ? 4.438 5.512 -18.219 1 94.19 224 PRO B CA 1
ATOM 3529 C C . PRO B 1 224 ? 5.891 5.508 -17.75 1 94.19 224 PRO B C 1
ATOM 3531 O O . PRO B 1 224 ? 6.781 5.953 -18.484 1 94.19 224 PRO B O 1
ATOM 3534 N N . PRO B 1 225 ? 6.074 4.914 -16.594 1 95.81 225 PRO B N 1
ATOM 3535 C CA . PRO B 1 225 ? 5.07 4.539 -15.594 1 95.81 225 PRO B CA 1
ATOM 3536 C C . PRO B 1 225 ? 4.43 5.746 -14.914 1 95.81 225 PRO B C 1
ATOM 3538 O O . PRO B 1 225 ? 5.105 6.746 -14.656 1 95.81 225 PRO B O 1
ATOM 3541 N N . ALA B 1 226 ? 3.131 5.707 -14.672 1 97.44 226 ALA B N 1
ATOM 3542 C CA . ALA B 1 226 ? 2.41 6.82 -14.062 1 97.44 226 ALA B CA 1
ATOM 3543 C C . ALA B 1 226 ? 1.317 6.32 -13.125 1 97.44 226 ALA B C 1
ATOM 3545 O O . ALA B 1 226 ? 0.7 5.281 -13.375 1 97.44 226 ALA B O 1
ATOM 3546 N N . VAL B 1 227 ? 1.148 7.035 -12.047 1 98.38 227 VAL B N 1
ATOM 3547 C CA . VAL B 1 227 ? 0.022 6.859 -11.141 1 98.38 227 VAL B CA 1
ATOM 3548 C C . VAL B 1 227 ? -0.955 8.023 -11.289 1 98.38 227 VAL B C 1
ATOM 3550 O O . VAL B 1 227 ? -0.563 9.188 -11.195 1 98.38 227 VAL B O 1
ATOM 3553 N N . VAL B 1 228 ? -2.199 7.719 -11.602 1 98.5 228 VAL B N 1
ATOM 3554 C CA . VAL B 1 228 ? -3.229 8.75 -11.719 1 98.5 228 VAL B CA 1
ATOM 3555 C C . VAL B 1 228 ? -4.105 8.742 -10.469 1 98.5 228 VAL B C 1
ATOM 3557 O O . VAL B 1 228 ? -4.617 7.699 -10.062 1 98.5 228 VAL B O 1
ATOM 3560 N N . VAL B 1 229 ? -4.227 9.867 -9.828 1 98.62 229 VAL B N 1
ATOM 3561 C CA . VAL B 1 229 ? -5.051 10 -8.633 1 98.62 229 VAL B CA 1
ATOM 3562 C C . VAL B 1 229 ? -6.188 10.984 -8.891 1 98.62 229 VAL B C 1
ATOM 3564 O O . VAL B 1 229 ? -5.957 12.102 -9.359 1 98.62 229 VAL B O 1
ATOM 3567 N N . VAL B 1 230 ? -7.398 10.547 -8.578 1 98.5 230 VAL B N 1
ATOM 3568 C CA . VAL B 1 230 ? -8.578 11.391 -8.734 1 98.5 230 VAL B CA 1
ATOM 3569 C C . VAL B 1 230 ? -9.32 11.5 -7.402 1 98.5 230 VAL B C 1
ATOM 3571 O O . VAL B 1 230 ? -9.523 10.5 -6.715 1 98.5 230 VAL B O 1
ATOM 3574 N N . GLY B 1 231 ? -9.719 12.727 -7.059 1 97.31 231 GLY B N 1
ATOM 3575 C CA . GLY B 1 231 ? -10.555 12.922 -5.887 1 97.31 231 GLY B CA 1
ATOM 3576 C C . GLY B 1 231 ? -10.312 14.25 -5.191 1 97.31 231 GLY B C 1
ATOM 3577 O O . GLY B 1 231 ? -9.375 14.969 -5.531 1 97.31 231 GLY B O 1
ATOM 3578 N N . GLU B 1 232 ? -11.078 14.539 -4.145 1 96 232 GLU B N 1
ATOM 3579 C CA . GLU B 1 232 ? -10.992 15.781 -3.373 1 96 232 GLU B CA 1
ATOM 3580 C C . GLU B 1 232 ? -9.648 15.891 -2.658 1 96 232 GLU B C 1
ATOM 3582 O O . GLU B 1 232 ? -9.195 16.984 -2.342 1 96 232 GLU B O 1
ATOM 3587 N N . VAL B 1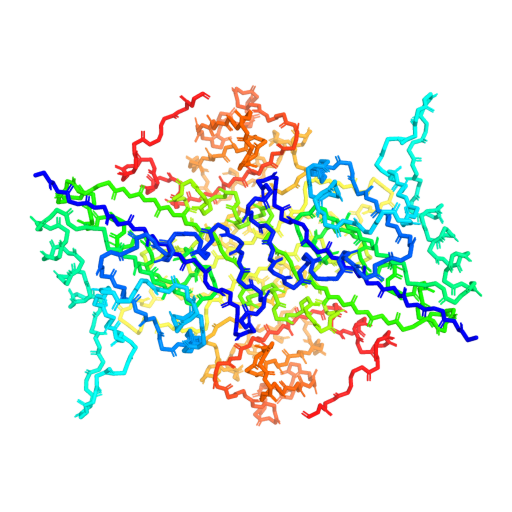 233 ? -9.008 14.797 -2.504 1 97.06 233 VAL B N 1
ATOM 3588 C CA . VAL B 1 233 ? -7.707 14.789 -1.849 1 97.06 233 VAL B CA 1
ATOM 3589 C C . VAL B 1 233 ? -6.695 15.547 -2.707 1 97.06 233 VAL B C 1
ATOM 3591 O O . VAL B 1 233 ? -5.738 16.125 -2.184 1 97.06 233 VAL B O 1
ATOM 3594 N N . VAL B 1 234 ? -6.875 15.539 -4.02 1 97.44 234 VAL B N 1
ATOM 3595 C CA . VAL B 1 234 ? -5.977 16.266 -4.91 1 97.44 234 VAL B CA 1
ATOM 3596 C C . VAL B 1 234 ? -6.168 17.766 -4.727 1 97.44 234 VAL B C 1
ATOM 3598 O O . VAL B 1 234 ? -5.199 18.531 -4.766 1 97.44 234 VAL B O 1
ATOM 3601 N N . LYS B 1 235 ? -7.426 18.141 -4.523 1 95.19 235 LYS B N 1
ATOM 3602 C CA . LYS B 1 235 ? -7.699 19.547 -4.219 1 95.19 235 LYS B CA 1
ATOM 3603 C C . LYS B 1 235 ? -7.023 19.969 -2.918 1 95.19 235 LYS B C 1
ATOM 3605 O O . LYS B 1 235 ? -6.355 21 -2.867 1 95.19 235 LYS B O 1
ATOM 3610 N N . TRP B 1 236 ? -7.191 19.156 -1.929 1 95.44 236 TRP B N 1
ATOM 3611 C CA . TRP B 1 236 ? -6.535 19.422 -0.651 1 95.44 236 TRP B CA 1
ATOM 3612 C C . TRP B 1 236 ? -5.031 19.562 -0.83 1 95.44 236 TRP B C 1
ATOM 3614 O O . TRP B 1 236 ? -4.426 20.516 -0.315 1 95.44 236 TRP B O 1
ATOM 3624 N N . TRP B 1 237 ? -4.492 18.625 -1.514 1 96.12 237 TRP B N 1
ATOM 3625 C CA . TRP B 1 237 ? -3.055 18.578 -1.758 1 96.12 237 TRP B CA 1
ATOM 3626 C C . TRP B 1 237 ? -2.562 19.859 -2.416 1 96.12 237 TRP B C 1
ATOM 3628 O O . TRP B 1 237 ? -1.572 20.453 -1.978 1 96.12 237 TRP B O 1
ATOM 3638 N N . ARG B 1 238 ? -3.26 20.328 -3.418 1 93.75 238 ARG B N 1
ATOM 3639 C CA . ARG B 1 238 ? -2.912 21.562 -4.121 1 93.75 238 ARG B CA 1
ATOM 3640 C C . ARG B 1 238 ? -3.012 22.766 -3.191 1 93.75 238 ARG B C 1
ATOM 3642 O O . ARG B 1 238 ? -2.131 23.625 -3.189 1 93.75 238 ARG B O 1
ATOM 3649 N N . GLU B 1 239 ? -4.004 22.797 -2.424 1 93.19 239 GLU B N 1
ATOM 3650 C CA . GLU B 1 239 ? -4.266 23.953 -1.57 1 93.19 239 GLU B CA 1
ATOM 3651 C C . GLU B 1 239 ? -3.291 24.016 -0.399 1 93.19 239 GLU B C 1
ATOM 3653 O O . GLU B 1 239 ? -2.857 25.094 0.004 1 93.19 239 GLU B O 1
ATOM 3658 N N . VAL B 1 240 ? -2.938 22.859 0.051 1 92.88 240 VAL B N 1
ATOM 3659 C CA . VAL B 1 240 ? -2.162 22.828 1.286 1 92.88 240 VAL B CA 1
ATOM 3660 C C . VAL B 1 240 ? -0.67 22.797 0.96 1 92.88 240 VAL B C 1
ATOM 3662 O O . VAL B 1 240 ? 0.12 23.516 1.579 1 92.88 240 VAL B O 1
ATOM 3665 N N . LEU B 1 241 ? -0.285 22 -0.025 1 90.94 241 LEU B N 1
ATOM 3666 C CA . LEU B 1 241 ? 1.136 21.844 -0.324 1 90.94 241 LEU B CA 1
ATOM 3667 C C . LEU B 1 241 ? 1.534 22.719 -1.513 1 90.94 241 LEU B C 1
ATOM 3669 O O . LEU B 1 241 ? 2.721 22.844 -1.824 1 90.94 241 LEU B O 1
ATOM 3673 N N . GLY B 1 242 ? 0.673 23.359 -2.115 1 80.75 242 GLY B N 1
ATOM 3674 C CA . GLY B 1 242 ? 0.964 24.281 -3.213 1 80.75 242 GLY B CA 1
ATOM 3675 C C . GLY B 1 242 ? 1.531 23.578 -4.434 1 80.75 242 GLY B C 1
ATOM 3676 O O . GLY B 1 242 ? 2.34 24.156 -5.164 1 80.75 242 GLY B O 1
ATOM 3677 N N . ARG B 1 243 ? 1.257 22.344 -4.504 1 68.12 243 ARG B N 1
ATOM 3678 C CA . ARG B 1 243 ? 1.823 21.609 -5.633 1 68.12 243 ARG B CA 1
ATOM 3679 C C . ARG B 1 243 ? 1.148 22.016 -6.941 1 68.12 243 ARG B C 1
ATOM 3681 O O . ARG B 1 243 ? -0.078 22.109 -7.008 1 68.12 243 ARG B O 1
ATOM 3688 N N . GLU B 1 244 ? 1.881 22.688 -7.73 1 62.59 244 GLU B N 1
ATOM 3689 C CA . GLU B 1 244 ? 1.441 23.031 -9.078 1 62.59 244 GLU B CA 1
ATOM 3690 C C . GLU B 1 244 ? 2.088 22.125 -10.117 1 62.59 244 GLU B C 1
ATOM 3692 O O . GLU B 1 244 ? 3 21.359 -9.805 1 62.59 244 GLU B O 1
ATOM 3697 N N . THR B 1 245 ? 1.412 22.016 -11.227 1 58.69 245 THR B N 1
ATOM 3698 C CA . THR B 1 245 ? 1.905 21.25 -12.367 1 58.69 245 THR B CA 1
ATOM 3699 C C . THR B 1 245 ? 3.371 21.578 -12.641 1 58.69 245 THR B C 1
ATOM 3701 O O . THR B 1 245 ? 3.77 22.75 -12.625 1 58.69 245 THR B O 1
ATOM 3704 N N . ARG B 1 246 ? 4.242 20.453 -12.227 1 50.78 246 ARG B N 1
ATOM 3705 C CA . ARG B 1 246 ? 5.57 20.656 -12.797 1 50.78 246 ARG B CA 1
ATOM 3706 C C . ARG B 1 246 ? 5.645 20.094 -14.211 1 50.78 246 ARG B C 1
ATOM 3708 O O . ARG B 1 246 ? 4.961 19.109 -14.531 1 50.78 246 ARG B O 1
#

Nearest PDB structures (foldseek):
  1s4d-assembly3_G  TM=8.882E-01  e=2.544E-25  Pseudomonas denitrificans (nom. rej.)
  1s4d-assembly4_H  TM=8.999E-01  e=9.397E-25  Pseudomonas denitrificans (nom. rej.)
  1s4d-assembly4_I  TM=8.806E-01  e=8.830E-25  Pseudomonas denitrificans (nom. rej.)
  1s4d-assembly1_B  TM=8.735E-01  e=5.366E-24  Pseudomonas denitrificans (nom. rej.)
  3ndc-assembly1_A  TM=8.491E-01  e=3.255E-19  Rhodobacter capsulatus SB 1003

Foldseek 3Di:
DFAAEEEAECEAQANVQGDPVRLQLQLQFQEEEEADRHDPVSNVVRHDPNHHYHDQHDDPPDDGRDPVNVLVVSRVQRRVHGYYYYYFYAFCPPVNCNVVSVVSCVVSPHHYHYYGGHHCQQVQCVVLVQHQADPPQFPFEDEDELDDDPVCVVPDDQLLVRLQPGQKYKYFPNQVVQLVSLVSNCVRPNWFKKWKWASGPDPPIFIAIDTSVCRNVPVDGYDPRIMMMTHCSVVVSCVPVVDHGD/DFAAEEEAECEAQANVQGDPVRLQLQLQFQEEEEADRRDPVSNVPRHDPNHHYHDQHDDPPDDGRDPVNVLVVSRVQRRVHGYYYYYYYAFCPPVNCNVVSVVSCVVSPHHYHYYGGHHCQQVQCVVLVQHQADPPQFPFEDEDELDDDPVCVVPDDQLLVRLQPGQKYKYFPNQVVQLVSLVSNCVRPNWWKKWKWASGPDPPIFIAIDTSVCRNVPVDGHDPRIMMMTHCSVVVSCVPVVDHGD

InterPro domains:
  IPR000878 Tetrapyrrole methylase [PF00590] (4-215)
  IPR006366 Uroporphyrin-III C-methyltransferase [TIGR01469] (3-235)
  IPR006366 Uroporphyrin-III C-methyltransferase [cd11642] (8-226)
  IPR014776 Tetrapyrrole methylase, subdomain 2 [G3DSA:3.30.950.10] (120-246)
  IPR014777 Tetrapyrrole methylase, subdomain 1 [G3DSA:3.40.1010.10] (1-119)
  IPR035996 Tetrapyrrole methylase superfamily [SSF53790] (1-238)
  IPR050161 Siroheme/cobalamin biosynthesis enzyme [PTHR45790] (2-236)

Radius of gyration: 21.58 Å; Cα contacts (8 Å, |Δi|>4): 1260; chains: 2; bounding box: 55×60×63 Å